Protein 1XGS (pdb70)

B-factor: mean 20.01, std 10.85, range [2.38, 84.74]

Organism: Pyrococcus furiosus (strain ATCC 43587 / DSM 3638 / JCM 8422 / Vc1) (NCBI:txid186497)

Foldseek 3Di:
DDVVQLLLQQVLQQVLQVVLQVQLAFFAFLQVSQVVSQVSLVVSPWHWLAGWWWAWFQQATQHHDAVVRRDTHHQQIFTKTWTWTGDQQRMWIWIFTHRHPDDDDLQQVLQVQLAVQLQVPFAFFDFLLNSLDSQQVSQVVSPWAWQFPDWKAWGDRSRRHPPQTRGNHHDVPSGDTHHAFTKMKGKTKIWNADRYKDFDDDFFKKFFDDDFDQPDDVLVVVLVVCCVPNNGGMYTLRVCCVVDDPVVSVVSVVSCVVRVGMPTGGTIGNPRSTTMTMTMFMWGHRRGHIDGSND/DDVVQLLLQLQQLLVLQVVLLVQQAFFAFQQVSQVVSQVSLVVSQWHWLARWWWAWFQFQTQHHDAVPRRDTHHQQIFIKTWTWTGDQQNIWIWIFTDRHPDDDDLQRVLQVQLQVQLQVVFAFFDFLLNSLPSLQCSQVVSPWGWAFPDWKAWGDRSRRHPPQTRGNHRDVPSGDTAHAFTKMKGKTKIWRADRYKDFDDDFFKKFFDAQFPADDPLLNVVLVVCCVPVNGGMYTLNVCPVVDPPVVSVVSVVSCCVRVRMHTDGTIGNPRSTTMTMTIFMWGHHRGGIDTSND

Nearest PDB structures (foldseek):
  2dfi-assembly1_B  TM=9.921E-01  e=5.514E-62  Pyrococcus furiosus
  6lvh-assembly1_A  TM=9.971E-01  e=1.785E-61  Pyrococcus furiosus DSM 3638
  6m00-assembly1_A  TM=9.965E-01  e=3.987E-61  Pyrococcus furiosus DSM 3638
  5lyx-assembly1_A  TM=9.332E-01  e=2.569E-32  Homo sapiens
  1qxz-assembly1_A  TM=8.907E-01  e=2.313E-21  Staphylococcus aureus

Secondary structure (DSSP, 8-state):
--HHHHHHHHHHHHHHHHHHHHH--TT-BHHHHHHHHHHHHHHTT-EESSPPEEEETTEEE-----TT---B--TT-EEEEEEEEEETTEEEEEEEEEETTS---HHHHHHHHHHHHHHHH-STT-BTHHHHHHHHHHHHTTT-EE-TT--EEE-BTTBSS-S-EE-SS--TT--PBP-TT-EEEE--EEESS-S-EEEEEEEEEEEE------SSHHHHHHHHHHHHHTTTS-EESGGGTTTS-HHHHHHHHHHHHHHTSEEEEEEEEETT---EEE-BEEEEE-SSSEEETT-/--HHHHHHHHHHHHHHHHHHHHH--TT-BHHHHHHHHHHHHHHTT-EESSPPEEEETTEEE-----TT---B--TT-EEEEEEEEEETTEEEEEEEEEETTS---HHHHHHHHHHHHHHHH--TT-BHHHHHHHHHHHHHHTT-EE-TT--EEE-BTTBSS-S-EE-SS--TT--PBP-TT-EEEE--EEESS-S-EEEEEEEEEEEE-------SHHHHHHHHHHHHHTTTS-EEHHHHTTSS-HHHHHHHHHHHHHTTSEEEEEEEEETT---EEE-BEEEEE-SSSEEETT-

InterPro domains:
  IPR000994 Peptidase M24 [PF00557] (4-196)
  IPR001714 Peptidase M24, methionine aminopeptidase [PR00599] (52-65)
  IPR001714 Peptidase M24, methionine aminopeptidase [PR00599] (77-93)
  IPR001714 Peptidase M24, methionine aminopeptidase [PR00599] (144-156)
  IPR001714 Peptidase M24, methionine aminopeptidase [PR00599] (176-188)
  IPR002468 Peptidase M24A, methionine aminopeptidase, subfamily 2 [TIGR00501] (3-295)
  IPR002468 Peptidase M24A, methionine aminopeptidase, subfamily 2 [cd01088] (4-295)
  IPR018349 Peptidase M24A, methionine aminopeptidase, subfamily 2, binding site [PS01202] (77-93)
  IPR028595 Methionine aminopeptidase, archaeal [MF_01975] (3-294)
  IPR036005 Creatinase/aminopeptidase-like [G3DSA:3.90.230.10] (8-285)
  IPR036005 Creatinase/aminopeptidase-like [SSF55920] (3-294)
  IPR036388 Winged helix-like DNA-binding domain superfamily [G3DSA:1.10.10.10] (195-271)
  IPR036390 Winged helix DNA-binding domain superfamily [SSF46785] (195-271)
  IPR050247 Methionine Aminopeptidase Type 2 [PTHR45777] (4-287)

CATH classification: 3.90.230.10 (+1 more: 1.10.10.10)

Structure (mmCIF, N/CA/C/O backbone):
data_1XGS
#
_entry.id   1XGS
#
_cell.length_a   51.903
_cell.length_b   83.286
_cell.length_c   70.267
_cell.angle_alpha   90.00
_cell.angle_beta   105.87
_cell.angle_gamma   90.00
#
_symmetry.space_group_name_H-M   'P 1 21 1'
#
loop_
_entity.id
_entity.type
_entity.pdbx_description
1 polymer 'METHIONINE AMINOPEPTIDASE'
2 non-polymer 'COBALT (II) ION'
3 water water
#
loop_
_atom_site.group_PDB
_atom_site.id
_atom_site.type_symbol
_atom_site.label_atom_id
_atom_site.label_alt_id
_atom_site.label_comp_id
_atom_site.label_asym_id
_atom_site.label_entity_id
_atom_site.label_seq_id
_atom_site.pdbx_PDB_ins_code
_atom_site.Cartn_x
_atom_site.Cartn_y
_atom_site.Cartn_z
_atom_site.occupancy
_atom_site.B_iso_or_equiv
_atom_site.auth_seq_id
_atom_site.auth_comp_id
_atom_site.auth_asym_id
_atom_site.auth_atom_id
_atom_site.pdbx_PDB_model_num
ATOM 1 N N . MET A 1 1 ? 8.779 31.169 37.992 1.00 60.70 1 MET A N 1
ATOM 2 C CA . MET A 1 1 ? 8.679 30.278 39.190 1.00 59.86 1 MET A CA 1
ATOM 3 C C . MET A 1 1 ? 7.387 30.584 39.923 1.00 57.55 1 MET A C 1
ATOM 4 O O . MET A 1 1 ? 6.443 29.797 39.885 1.00 56.44 1 MET A O 1
ATOM 9 N N . ASP A 1 2 ? 7.331 31.757 40.547 1.00 55.57 2 ASP A N 1
ATOM 10 C CA . ASP A 1 2 ? 6.143 32.139 41.290 1.00 52.28 2 ASP A CA 1
ATOM 11 C C . ASP A 1 2 ? 5.548 33.492 40.962 1.00 47.53 2 ASP A C 1
ATOM 12 O O . ASP A 1 2 ? 6.247 34.502 40.897 1.00 44.00 2 ASP A O 1
ATOM 17 N N . THR A 1 3 ? 4.238 33.483 40.747 1.00 43.93 3 THR A N 1
ATOM 18 C CA . THR A 1 3 ? 3.488 34.694 40.467 1.00 40.67 3 THR A CA 1
ATOM 19 C C . THR A 1 3 ? 3.411 35.492 41.778 1.00 37.17 3 THR A C 1
ATOM 20 O O . THR A 1 3 ? 3.193 36.702 41.762 1.00 36.58 3 THR A O 1
ATOM 24 N N . GLU A 1 4 ? 3.653 34.805 42.900 1.00 35.08 4 GLU A N 1
ATOM 25 C CA . GLU A 1 4 ? 3.643 35.404 44.243 1.00 33.28 4 GLU A CA 1
ATOM 26 C C . GLU A 1 4 ? 4.758 36.432 44.427 1.00 28.62 4 GLU A C 1
ATOM 27 O O . GLU A 1 4 ? 4.529 37.507 44.989 1.00 27.49 4 GLU A O 1
ATOM 33 N N . LYS A 1 5 ? 5.968 36.088 43.991 1.00 24.86 5 LYS A N 1
ATOM 34 C CA . LYS A 1 5 ? 7.088 37.026 44.067 1.00 22.02 5 LYS A CA 1
ATOM 35 C C . LYS A 1 5 ? 6.799 38.215 43.126 1.00 19.11 5 LYS A C 1
ATOM 36 O O . LYS A 1 5 ? 7.033 39.362 43.491 1.00 19.65 5 LYS A O 1
ATOM 42 N N . LEU A 1 6 ? 6.238 37.938 41.947 1.00 15.55 6 LEU A N 1
ATOM 43 C CA . LEU A 1 6 ? 5.874 38.985 40.981 1.00 16.57 6 LEU A CA 1
ATOM 44 C C . LEU A 1 6 ? 4.816 39.908 41.587 1.00 16.12 6 LEU A C 1
ATOM 45 O O . LEU A 1 6 ? 4.931 41.138 41.501 1.00 12.92 6 LEU A O 1
ATOM 50 N N . MET A 1 7 ? 3.821 39.297 42.243 1.00 17.76 7 MET A N 1
ATOM 51 C CA . MET A 1 7 ? 2.730 40.023 42.892 1.00 16.32 7 MET A CA 1
ATOM 52 C C . MET A 1 7 ? 3.280 40.865 44.002 1.00 14.60 7 MET A C 1
ATOM 53 O O . MET A 1 7 ? 2.870 41.990 44.191 1.00 16.66 7 MET A O 1
ATOM 58 N N . LYS A 1 8 ? 4.191 40.288 44.766 1.00 17.04 8 LYS A N 1
ATOM 59 C CA . LYS A 1 8 ? 4.837 40.981 45.869 1.00 17.61 8 LYS A CA 1
ATOM 60 C C . LYS A 1 8 ? 5.636 42.174 45.335 1.00 16.31 8 LYS A C 1
ATOM 61 O O . LYS A 1 8 ? 5.466 43.294 45.813 1.00 15.04 8 LYS A O 1
ATOM 67 N N . ALA A 1 9 ? 6.472 41.955 44.321 1.00 15.05 9 ALA A N 1
ATOM 68 C CA . ALA A 1 9 ? 7.248 43.060 43.748 1.00 13.67 9 ALA A CA 1
ATOM 69 C C . ALA A 1 9 ? 6.334 44.205 43.278 1.00 13.92 9 ALA A C 1
ATOM 70 O O . ALA A 1 9 ? 6.654 45.384 43.469 1.00 15.19 9 ALA A O 1
ATOM 72 N N . GLY A 1 10 ? 5.201 43.854 42.669 1.00 13.64 10 GLY A N 1
ATOM 73 C CA . GLY A 1 10 ? 4.261 44.858 42.183 1.00 12.16 10 GLY A CA 1
ATOM 74 C C . GLY A 1 10 ? 3.573 45.673 43.265 1.00 9.25 10 GLY A C 1
ATOM 75 O O . GLY A 1 10 ? 3.341 46.869 43.109 1.00 7.67 10 GLY A O 1
ATOM 76 N N . GLU A 1 11 ? 3.218 45.009 44.353 1.00 12.70 11 GLU A N 1
ATOM 77 C CA . GLU A 1 11 ? 2.564 45.640 45.500 1.00 16.24 11 GLU A CA 1
ATOM 78 C C . GLU A 1 11 ? 3.493 46.720 46.066 1.00 15.25 11 GLU A C 1
ATOM 79 O O . GLU A 1 11 ? 3.065 47.843 46.340 1.00 13.13 11 GLU A O 1
ATOM 85 N N . ILE A 1 12 ? 4.771 46.370 46.223 1.00 16.24 12 ILE A N 1
ATOM 86 C CA . ILE A 1 12 ? 5.769 47.312 46.731 1.00 14.91 12 ILE A CA 1
ATOM 87 C C . ILE A 1 12 ? 6.010 48.446 45.730 1.00 15.53 12 ILE A C 1
ATOM 88 O O . ILE A 1 12 ? 6.131 49.605 46.132 1.00 19.20 12 ILE A O 1
ATOM 93 N N . ALA A 1 13 ? 6.041 48.137 44.433 1.00 13.26 13 ALA A N 1
ATOM 94 C CA . ALA A 1 13 ? 6.252 49.180 43.428 1.00 10.19 13 ALA A CA 1
ATOM 95 C C . ALA A 1 13 ? 5.092 50.153 43.443 1.00 10.02 13 ALA A C 1
ATOM 96 O O . ALA A 1 13 ? 5.292 51.347 43.367 1.00 11.35 13 ALA A O 1
ATOM 98 N N . LYS A 1 14 ? 3.877 49.645 43.595 1.00 11.98 14 LYS A N 1
ATOM 99 C CA . LYS A 1 14 ? 2.705 50.511 43.633 1.00 14.27 14 LYS A CA 1
ATOM 100 C C . LYS A 1 14 ? 2.743 51.450 44.834 1.00 14.92 14 LYS A C 1
ATOM 101 O O . LYS A 1 14 ? 2.611 52.666 44.677 1.00 16.37 14 LYS A O 1
ATOM 107 N N . LYS A 1 15 ? 2.933 50.889 46.027 1.00 15.70 15 LYS A N 1
ATOM 108 C CA . LYS A 1 15 ? 2.988 51.687 47.251 1.00 17.48 15 LYS A CA 1
ATOM 109 C C . LYS A 1 15 ? 4.001 52.803 47.120 1.00 19.04 15 LYS A C 1
ATOM 110 O O . LYS A 1 15 ? 3.710 53.967 47.394 1.00 16.93 15 LYS A O 1
ATOM 116 N N . VAL A 1 16 ? 5.206 52.416 46.724 1.00 19.78 16 VAL A N 1
ATOM 117 C CA . VAL A 1 16 ? 6.318 53.330 46.527 1.00 20.48 16 VAL A CA 1
ATOM 118 C C . VAL A 1 16 ? 5.986 54.376 45.471 1.00 20.39 16 VAL A C 1
ATOM 119 O O . VAL A 1 16 ? 6.294 55.554 45.640 1.00 19.91 16 VAL A O 1
ATOM 123 N N . ARG A 1 17 ? 5.333 53.951 44.393 1.00 20.61 17 ARG A N 1
ATOM 124 C CA . ARG A 1 17 ? 4.955 54.866 43.325 1.00 18.71 17 ARG A CA 1
ATOM 125 C C . ARG A 1 17 ? 3.958 55.887 43.856 1.00 17.74 17 ARG A C 1
ATOM 126 O O . ARG A 1 17 ? 4.054 57.083 43.578 1.00 16.34 17 ARG A O 1
ATOM 134 N N . GLU A 1 18 ? 2.981 55.413 44.611 1.00 19.51 18 GLU A N 1
ATOM 135 C CA . GLU A 1 18 ? 1.989 56.319 45.154 1.00 21.03 18 GLU A CA 1
ATOM 136 C C . GLU A 1 18 ? 2.601 57.316 46.136 1.00 22.01 18 GLU A C 1
ATOM 137 O O . GLU A 1 18 ? 2.150 58.464 46.229 1.00 20.09 18 GLU A O 1
ATOM 143 N N . LYS A 1 19 ? 3.670 56.902 46.815 1.00 22.60 19 LYS A N 1
ATOM 144 C CA . LYS A 1 19 ? 4.351 57.783 47.761 1.00 24.49 19 LYS A CA 1
ATOM 145 C C . LYS A 1 19 ? 5.109 58.857 46.981 1.00 24.03 19 LYS A C 1
ATOM 146 O O . LYS A 1 19 ? 5.015 60.047 47.294 1.00 23.83 19 LYS A O 1
ATOM 152 N N . ALA A 1 20 ? 5.803 58.437 45.925 1.00 21.69 20 ALA A N 1
ATOM 153 C CA . ALA A 1 20 ? 6.577 59.346 45.086 1.00 19.75 20 ALA A CA 1
ATOM 154 C C . ALA A 1 20 ? 5.735 60.486 44.532 1.00 17.96 20 ALA A C 1
ATOM 155 O O . ALA A 1 20 ? 6.206 61.613 44.387 1.00 19.22 20 ALA A O 1
ATOM 157 N N . ILE A 1 21 ? 4.477 60.203 44.241 1.00 19.50 21 ILE A N 1
ATOM 158 C CA . ILE A 1 21 ? 3.607 61.218 43.680 1.00 22.46 21 ILE A CA 1
ATOM 159 C C . ILE A 1 21 ? 3.377 62.314 44.691 1.00 25.28 21 ILE A C 1
ATOM 160 O O . ILE A 1 21 ? 3.474 63.501 44.368 1.00 26.37 21 ILE A O 1
ATOM 165 N N . LYS A 1 22 ? 3.168 61.909 45.939 1.00 28.43 22 LYS A N 1
ATOM 166 C CA . LYS A 1 22 ? 2.926 62.860 47.013 1.00 29.92 22 LYS A CA 1
ATOM 167 C C . LYS A 1 22 ? 4.123 63.755 47.306 1.00 27.79 22 LYS A C 1
ATOM 168 O O . LYS A 1 22 ? 3.957 64.910 47.679 1.00 27.12 22 LYS A O 1
ATOM 174 N N . LEU A 1 23 ? 5.323 63.228 47.090 1.00 27.07 23 LEU A N 1
ATOM 175 C CA . LEU A 1 23 ? 6.557 63.967 47.322 1.00 25.42 23 LEU A CA 1
ATOM 176 C C . LEU A 1 23 ? 6.981 64.835 46.143 1.00 25.42 23 LEU A C 1
ATOM 177 O O . LEU A 1 23 ? 7.882 65.667 46.275 1.00 26.16 23 LEU A O 1
ATOM 182 N N . ALA A 1 24 ? 6.375 64.620 44.981 1.00 24.23 24 ALA A N 1
ATOM 183 C CA . ALA A 1 24 ? 6.712 65.408 43.812 1.00 24.30 24 ALA A CA 1
ATOM 184 C C . ALA A 1 24 ? 6.048 66.783 43.936 1.00 25.14 24 ALA A C 1
ATOM 185 O O . ALA A 1 24 ? 5.081 67.080 43.248 1.00 28.65 24 ALA A O 1
ATOM 187 N N . ARG A 1 25 ? 6.551 67.615 44.837 1.00 26.10 25 ARG A N 1
ATOM 188 C CA . ARG A 1 25 ? 5.996 68.960 45.053 1.00 25.86 25 ARG A CA 1
ATOM 189 C C . ARG A 1 25 ? 7.051 69.992 44.639 1.00 23.78 25 ARG A C 1
ATOM 190 O O . ARG A 1 25 ? 8.232 69.663 44.558 1.00 23.43 25 ARG A O 1
ATOM 198 N N . PRO A 1 26 ? 6.647 71.242 44.332 1.00 21.90 26 PRO A N 1
ATOM 199 C CA . PRO A 1 26 ? 7.684 72.208 43.941 1.00 21.07 26 PRO A CA 1
ATOM 200 C C . PRO A 1 26 ? 8.820 72.366 44.993 1.00 22.64 26 PRO A C 1
ATOM 201 O O . PRO A 1 26 ? 8.584 72.339 46.209 1.00 23.74 26 PRO A O 1
ATOM 205 N N . GLY A 1 27 ? 10.057 72.474 44.519 1.00 23.37 27 GLY A N 1
ATOM 206 C CA . GLY A 1 27 ? 11.186 72.635 45.422 1.00 25.47 27 GLY A CA 1
ATOM 207 C C . GLY A 1 27 ? 11.858 71.358 45.903 1.00 26.40 27 GLY A C 1
ATOM 208 O O . GLY A 1 27 ? 12.912 71.412 46.550 1.00 25.99 27 GLY A O 1
ATOM 209 N N . MET A 1 28 ? 11.241 70.213 45.609 1.00 25.48 28 MET A N 1
ATOM 210 C CA . MET A 1 28 ? 11.787 68.920 45.989 1.00 23.46 28 MET A CA 1
ATOM 211 C C . MET A 1 28 ? 13.033 68.608 45.158 1.00 22.59 28 MET A C 1
ATOM 212 O O . MET A 1 28 ? 13.047 68.766 43.934 1.00 22.09 28 MET A O 1
ATOM 217 N N . LEU A 1 29 ? 14.097 68.224 45.840 1.00 20.02 29 LEU A N 1
ATOM 218 C CA . LEU A 1 29 ? 15.325 67.861 45.170 1.00 23.16 29 LEU A CA 1
ATOM 219 C C . LEU A 1 29 ? 15.119 66.485 44.537 1.00 21.03 29 LEU A C 1
ATOM 220 O O . LEU A 1 29 ? 14.629 65.570 45.208 1.00 21.51 29 LEU A O 1
ATOM 225 N N . LEU A 1 30 ? 15.506 66.325 43.275 1.00 20.05 30 LEU A N 1
ATOM 226 C CA . LEU A 1 30 ? 15.389 65.021 42.626 1.00 17.71 30 LEU A CA 1
ATOM 227 C C . LEU A 1 30 ? 16.190 64.000 43.420 1.00 17.48 30 LEU A C 1
ATOM 228 O O . LEU A 1 30 ? 15.739 62.871 43.609 1.00 17.80 30 LEU A O 1
ATOM 233 N N . LEU A 1 31 ? 17.360 64.403 43.922 1.00 15.10 31 LEU A N 1
ATOM 234 C CA . LEU A 1 31 ? 18.197 63.494 44.696 1.00 16.49 31 LEU A CA 1
ATOM 235 C C . LEU A 1 31 ? 17.511 63.028 45.973 1.00 17.17 31 LEU A C 1
ATOM 236 O O . LEU A 1 31 ? 17.575 61.846 46.312 1.00 18.75 31 LEU A O 1
ATOM 241 N N . GLU A 1 32 ? 16.846 63.949 46.670 1.00 20.23 32 GLU A N 1
ATOM 242 C CA . GLU A 1 32 ? 16.123 63.606 47.895 1.00 21.59 32 GLU A CA 1
ATOM 243 C C . GLU A 1 32 ? 15.011 62.633 47.542 1.00 17.44 32 GLU A C 1
ATOM 244 O O . GLU A 1 32 ? 14.793 61.648 48.232 1.00 18.44 32 GLU A O 1
ATOM 250 N N . LEU A 1 33 ? 14.292 62.941 46.470 1.00 17.98 33 LEU A N 1
ATOM 251 C CA . LEU A 1 33 ? 13.178 62.114 46.003 1.00 17.75 33 LEU A CA 1
ATOM 252 C C . LEU A 1 33 ? 13.628 60.696 45.636 1.00 17.81 33 LEU A C 1
ATOM 253 O O . LEU A 1 33 ? 13.073 59.731 46.139 1.00 19.28 33 LEU A O 1
ATOM 258 N N . ALA A 1 34 ? 14.693 60.569 44.846 1.00 17.84 34 ALA A N 1
ATOM 259 C CA . ALA A 1 34 ? 15.212 59.260 44.459 1.00 17.59 34 ALA A CA 1
ATOM 260 C C . ALA A 1 34 ? 15.668 58.455 45.681 1.00 19.30 34 ALA A C 1
ATOM 261 O O . ALA A 1 34 ? 15.323 57.286 45.819 1.00 18.06 34 ALA A O 1
ATOM 263 N N . GLU A 1 35 ? 16.427 59.084 46.579 1.00 21.15 35 GLU A N 1
ATOM 264 C CA . GLU A 1 35 ? 16.919 58.403 47.783 1.00 22.38 35 GLU A CA 1
ATOM 265 C C . GLU A 1 35 ? 15.792 57.905 48.695 1.00 20.74 35 GLU A C 1
ATOM 266 O O . GLU A 1 35 ? 15.856 56.781 49.190 1.00 21.90 35 GLU A O 1
ATOM 272 N N . SER A 1 36 ? 14.739 58.701 48.868 1.00 19.19 36 SER A N 1
ATOM 273 C CA . SER A 1 36 ? 13.600 58.304 49.716 1.00 21.35 36 SER A CA 1
ATOM 274 C C . SER A 1 36 ? 12.850 57.113 49.120 1.00 19.14 36 SER A C 1
ATOM 275 O O . SER A 1 36 ? 12.449 56.189 49.830 1.00 18.70 36 SER A O 1
ATOM 278 N N . ILE A 1 37 ? 12.636 57.167 47.812 1.00 19.44 37 ILE A N 1
ATOM 279 C CA . ILE A 1 37 ? 11.914 56.121 47.116 1.00 17.02 37 ILE A CA 1
ATOM 280 C C . ILE A 1 37 ? 12.658 54.826 47.223 1.00 15.25 37 ILE A C 1
ATOM 281 O O . ILE A 1 37 ? 12.100 53.815 47.621 1.00 15.67 37 ILE A O 1
ATOM 286 N N . GLU A 1 38 ? 13.949 54.874 46.939 1.00 15.46 38 GLU A N 1
ATOM 287 C CA . GLU A 1 38 ? 14.746 53.670 46.991 1.00 15.82 38 GLU A CA 1
ATOM 288 C C . GLU A 1 38 ? 14.861 53.081 48.375 1.00 16.96 38 GLU A C 1
ATOM 289 O O . GLU A 1 38 ? 14.906 51.863 48.519 1.00 18.25 38 GLU A O 1
ATOM 295 N N . LYS A 1 39 ? 14.912 53.936 49.389 1.00 18.40 39 LYS A N 1
ATOM 296 C CA . LYS A 1 39 ? 14.998 53.465 50.767 1.00 21.61 39 LYS A CA 1
ATOM 297 C C . LYS A 1 39 ? 13.677 52.818 51.157 1.00 18.71 39 LYS A C 1
ATOM 298 O O . LYS A 1 39 ? 13.647 51.782 51.820 1.00 20.12 39 LYS A O 1
ATOM 304 N N . MET A 1 40 ? 12.576 53.397 50.706 1.00 19.33 40 MET A N 1
ATOM 305 C CA . MET A 1 40 ? 11.293 52.821 51.032 1.00 18.64 40 MET A CA 1
ATOM 306 C C . MET A 1 40 ? 11.174 51.448 50.413 1.00 19.40 40 MET A C 1
ATOM 307 O O . MET A 1 40 ? 10.684 50.533 51.049 1.00 22.71 40 MET A O 1
ATOM 312 N N . ILE A 1 41 ? 11.678 51.277 49.196 1.00 19.51 41 ILE A N 1
ATOM 313 C CA . ILE A 1 41 ? 11.622 49.971 48.539 1.00 17.48 41 ILE A CA 1
ATOM 314 C C . ILE A 1 41 ? 12.281 48.911 49.426 1.00 17.55 41 ILE A C 1
ATOM 315 O O . ILE A 1 41 ? 11.743 47.816 49.632 1.00 17.42 41 ILE A O 1
ATOM 320 N N . MET A 1 42 ? 13.427 49.266 49.989 1.00 20.87 42 MET A N 1
ATOM 321 C CA . MET A 1 42 ? 14.176 48.365 50.857 1.00 25.94 42 MET A CA 1
ATOM 322 C C . MET A 1 42 ? 13.481 48.150 52.201 1.00 27.26 42 MET A C 1
ATOM 323 O O . MET A 1 42 ? 13.511 47.038 52.735 1.00 28.69 42 MET A O 1
ATOM 328 N N . GLU A 1 43 ? 12.816 49.187 52.711 1.00 27.25 43 GLU A N 1
ATOM 329 C CA . GLU A 1 43 ? 12.090 49.097 53.978 1.00 29.34 43 GLU A CA 1
ATOM 330 C C . GLU A 1 43 ? 10.916 48.135 53.837 1.00 29.02 43 GLU A C 1
ATOM 331 O O . GLU A 1 43 ? 10.578 47.420 54.773 1.00 31.41 43 GLU A O 1
ATOM 337 N N . LEU A 1 44 ? 10.291 48.131 52.663 1.00 27.58 44 LEU A N 1
ATOM 338 C CA . LEU A 1 44 ? 9.140 47.281 52.402 1.00 25.11 44 LEU A CA 1
ATOM 339 C C . LEU A 1 44 ? 9.504 45.838 52.135 1.00 25.05 44 LEU A C 1
ATOM 340 O O . LEU A 1 44 ? 8.625 44.969 52.100 1.00 27.65 44 LEU A O 1
ATOM 345 N N . GLY A 1 45 ? 10.789 45.589 51.905 1.00 22.95 45 GLY A N 1
ATOM 346 C CA . GLY A 1 45 ? 11.243 44.235 51.663 1.00 22.81 45 GLY A CA 1
ATOM 347 C C . GLY A 1 45 ? 11.712 43.888 50.265 1.00 20.68 45 GLY A C 1
ATOM 348 O O . GLY A 1 45 ? 12.011 42.718 49.982 1.00 20.34 45 GLY A O 1
ATOM 349 N N . GLY A 1 46 ? 11.800 44.877 49.389 1.00 20.32 46 GLY A N 1
ATOM 350 C CA . GLY A 1 46 ? 12.250 44.582 48.041 1.00 19.74 46 GLY A CA 1
ATOM 351 C C . GLY A 1 46 ? 13.570 45.242 47.745 1.00 20.06 46 GLY A C 1
ATOM 352 O O . GLY A 1 46 ? 14.124 45.933 48.590 1.00 19.21 46 GLY A O 1
ATOM 353 N N . LYS A 1 47 ? 14.095 45.001 46.551 1.00 20.92 47 LYS A N 1
ATOM 354 C CA . LYS A 1 47 ? 15.340 45.619 46.114 1.00 21.93 47 LYS A CA 1
ATOM 355 C C . LYS A 1 47 ? 15.018 46.346 44.818 1.00 19.66 47 LYS A C 1
ATOM 356 O O . LYS A 1 47 ? 14.196 45.876 44.030 1.00 19.14 47 LYS A O 1
ATOM 362 N N . PRO A 1 48 ? 15.649 47.498 44.576 1.00 17.82 48 PRO A N 1
ATOM 363 C CA . PRO A 1 48 ? 15.331 48.185 43.324 1.00 17.03 48 PRO A CA 1
ATOM 364 C C . PRO A 1 48 ? 15.725 47.303 42.117 1.00 16.39 48 PRO A C 1
ATOM 365 O O . PRO A 1 48 ? 16.767 46.652 42.134 1.00 17.04 48 PRO A O 1
ATOM 369 N N . ALA A 1 49 ? 14.859 47.223 41.110 1.00 12.94 49 ALA A N 1
ATOM 370 C CA . ALA A 1 49 ? 15.155 46.457 39.898 1.00 12.30 49 ALA A CA 1
ATOM 371 C C . ALA A 1 49 ? 16.023 47.317 38.973 1.00 11.48 49 ALA A C 1
ATOM 372 O O . ALA A 1 49 ? 16.667 46.803 38.063 1.00 12.76 49 ALA A O 1
ATOM 374 N N . PHE A 1 50 ? 15.999 48.634 39.216 1.00 11.32 50 PHE A N 1
ATOM 375 C CA . PHE A 1 50 ? 16.776 49.656 38.496 1.00 11.67 50 PHE A CA 1
ATOM 376 C C . PHE A 1 50 ? 16.691 50.955 39.320 1.00 13.86 50 PHE A C 1
ATOM 377 O O . PHE A 1 50 ? 15.806 51.086 40.184 1.00 12.69 50 PHE A O 1
ATOM 385 N N . PRO A 1 51 ? 17.610 51.920 39.101 1.00 15.00 51 PRO A N 1
ATOM 386 C CA . PRO A 1 51 ? 17.480 53.131 39.915 1.00 15.16 51 PRO A CA 1
ATOM 387 C C . PRO A 1 51 ? 16.245 53.920 39.558 1.00 15.48 51 PRO A C 1
ATOM 388 O O . PRO A 1 51 ? 15.799 53.914 38.412 1.00 16.99 51 PRO A O 1
ATOM 392 N N . VAL A 1 52 ? 15.679 54.583 40.549 1.00 13.92 52 VAL A N 1
ATOM 393 C CA . VAL A 1 52 ? 14.503 55.400 40.320 1.00 15.76 52 VAL A CA 1
ATOM 394 C C . VAL A 1 52 ? 14.848 56.443 39.272 1.00 12.64 52 VAL A C 1
ATOM 395 O O . VAL A 1 52 ? 15.802 57.205 39.434 1.00 12.10 52 VAL A O 1
ATOM 399 N N . ASN A 1 53 ? 14.087 56.431 38.178 1.00 13.85 53 ASN A N 1
ATOM 400 C CA . ASN A 1 53 ? 14.253 57.376 37.077 1.00 12.08 53 ASN A CA 1
ATOM 401 C C . ASN A 1 53 ? 13.313 58.529 37.348 1.00 11.56 53 ASN A C 1
ATOM 402 O O . ASN A 1 53 ? 12.129 58.325 37.640 1.00 10.70 53 ASN A O 1
ATOM 407 N N . LEU A 1 54 ? 13.845 59.737 37.272 1.00 12.19 54 LEU A N 1
ATOM 408 C CA . LEU A 1 54 ? 13.081 60.953 37.503 1.00 12.92 54 LEU A CA 1
ATOM 409 C C . LEU A 1 54 ? 13.373 61.824 36.299 1.00 12.94 54 LEU A C 1
ATOM 410 O O . LEU A 1 54 ? 14.310 62.607 36.304 1.00 15.77 54 LEU A O 1
ATOM 415 N N . SER A 1 55 ? 12.564 61.662 35.261 1.00 12.84 55 SER A N 1
ATOM 416 C CA . SER A 1 55 ? 12.751 62.375 34.013 1.00 12.81 55 SER A CA 1
ATOM 417 C C . SER A 1 55 ? 11.741 63.495 33.810 1.00 12.52 55 SER A C 1
ATOM 418 O O . SER A 1 55 ? 10.535 63.268 33.715 1.00 14.84 55 SER A O 1
ATOM 421 N N . ILE A 1 56 ? 12.262 64.711 33.707 1.00 13.79 56 ILE A N 1
ATOM 422 C CA . ILE A 1 56 ? 11.458 65.924 33.569 1.00 13.79 56 ILE A CA 1
ATOM 423 C C . ILE A 1 56 ? 11.297 66.463 32.147 1.00 12.14 56 ILE A C 1
ATOM 424 O O . ILE A 1 56 ? 12.284 66.635 31.423 1.00 13.65 56 ILE A O 1
ATOM 429 N N . ASN A 1 57 ? 10.054 66.776 31.785 1.00 11.11 57 ASN A N 1
ATOM 430 C CA . ASN A 1 57 ? 9.704 67.375 30.487 1.00 12.15 57 ASN A CA 1
ATOM 431 C C . ASN A 1 57 ? 10.187 66.649 29.207 1.00 12.86 57 ASN A C 1
ATOM 432 O O . ASN A 1 57 ? 9.688 65.579 28.881 1.00 12.31 57 ASN A O 1
ATOM 437 N N . GLU A 1 58 ? 11.141 67.236 28.478 1.00 14.20 58 GLU A N 1
ATOM 438 C CA . GLU A 1 58 ? 11.659 66.625 27.249 1.00 13.56 58 GLU A CA 1
ATOM 439 C C . GLU A 1 58 ? 12.592 65.458 27.536 1.00 12.14 58 GLU A C 1
ATOM 440 O O . GLU A 1 58 ? 12.976 64.746 26.620 1.00 11.79 58 GLU A O 1
ATOM 446 N N . ILE A 1 59 ? 13.033 65.316 28.785 1.00 12.61 59 ILE A N 1
ATOM 447 C CA . ILE A 1 59 ? 13.877 64.187 29.139 1.00 13.73 59 ILE A CA 1
ATOM 448 C C . ILE A 1 59 ? 12.862 63.071 29.274 1.00 12.82 59 ILE A C 1
ATOM 449 O O . ILE A 1 59 ? 11.974 63.135 30.117 1.00 11.80 59 ILE A O 1
ATOM 454 N N . ALA A 1 60 ? 12.962 62.091 28.384 1.00 13.09 60 ALA A N 1
ATOM 455 C CA . ALA A 1 60 ? 12.033 60.969 28.324 1.00 12.18 60 ALA A CA 1
ATOM 456 C C . ALA A 1 60 ? 12.289 59.859 29.321 1.00 12.17 60 ALA A C 1
ATOM 457 O O . ALA A 1 60 ? 11.363 59.286 29.906 1.00 10.29 60 ALA A O 1
ATOM 459 N N . ALA A 1 61 ? 13.553 59.529 29.505 1.00 12.51 61 ALA A N 1
ATOM 460 C CA . ALA A 1 61 ? 13.893 58.448 30.403 1.00 12.63 61 ALA A CA 1
ATOM 461 C C . ALA A 1 61 ? 15.379 58.437 30.655 1.00 11.49 61 ALA A C 1
ATOM 462 O O . ALA A 1 61 ? 16.127 59.199 30.044 1.00 12.56 61 ALA A O 1
ATOM 464 N N . HIS A 1 62 ? 15.781 57.525 31.536 1.00 12.13 62 HIS A N 1
ATOM 465 C CA . HIS A 1 62 ? 17.171 57.287 31.905 1.00 12.66 62 HIS A CA 1
ATOM 466 C C . HIS A 1 62 ? 17.868 58.360 32.734 1.00 12.44 62 HIS A C 1
ATOM 467 O O . HIS A 1 62 ? 19.096 58.438 32.769 1.00 16.07 62 HIS A O 1
ATOM 474 N N . TYR A 1 63 ? 17.088 59.200 33.389 1.00 11.93 63 TYR A N 1
ATOM 475 C CA . TYR A 1 63 ? 17.683 60.180 34.261 1.00 12.24 63 TYR A CA 1
ATOM 476 C C . TYR A 1 63 ? 17.469 59.733 35.711 1.00 12.86 63 TYR A C 1
ATOM 477 O O . TYR A 1 63 ? 16.337 59.474 36.124 1.00 11.41 63 TYR A O 1
ATOM 486 N N . THR A 1 64 ? 18.567 59.561 36.444 1.00 10.74 64 THR A N 1
ATOM 487 C CA . THR A 1 64 ? 18.509 59.236 37.856 1.00 10.76 64 THR A CA 1
ATOM 488 C C . THR A 1 64 ? 19.564 60.152 38.469 1.00 13.57 64 THR A C 1
ATOM 489 O O . THR A 1 64 ? 20.697 60.240 37.973 1.00 12.70 64 THR A O 1
ATOM 493 N N . PRO A 1 65 ? 19.181 60.899 39.515 1.00 14.08 65 PRO A N 1
ATOM 494 C CA . PRO A 1 65 ? 20.080 61.830 40.184 1.00 14.29 65 PRO A CA 1
ATOM 495 C C . PRO A 1 65 ? 21.378 61.201 40.622 1.00 14.79 65 PRO A C 1
ATOM 496 O O . PRO A 1 65 ? 21.512 59.978 40.686 1.00 15.48 65 PRO A O 1
ATOM 500 N N . TYR A 1 66 ? 22.343 62.066 40.895 1.00 17.16 66 TYR A N 1
ATOM 501 C CA . TYR A 1 66 ? 23.655 61.663 41.367 1.00 17.51 66 TYR A CA 1
ATOM 502 C C . TYR A 1 66 ? 23.987 62.580 42.542 1.00 18.84 66 TYR A C 1
ATOM 503 O O . TYR A 1 66 ? 23.366 63.636 42.695 1.00 19.22 66 TYR A O 1
ATOM 512 N N . LYS A 1 67 ? 24.885 62.138 43.419 1.00 20.93 67 LYS A N 1
ATOM 513 C CA . LYS A 1 67 ? 25.291 62.935 44.581 1.00 24.02 67 LYS A CA 1
ATOM 514 C C . LYS A 1 67 ? 25.859 64.248 44.065 1.00 22.64 67 LYS A C 1
ATOM 515 O O . LYS A 1 67 ? 26.771 64.257 43.233 1.00 21.09 67 LYS A O 1
ATOM 521 N N . GLY A 1 68 ? 25.293 65.351 44.536 1.00 24.36 68 GLY A N 1
ATOM 522 C CA . GLY A 1 68 ? 25.748 66.654 44.095 1.00 25.80 68 GLY A CA 1
ATOM 523 C C . GLY A 1 68 ? 24.829 67.275 43.066 1.00 26.63 68 GLY A C 1
ATOM 524 O O . GLY A 1 68 ? 25.072 68.393 42.605 1.00 28.53 68 GLY A O 1
ATOM 525 N N . ASP A 1 69 ? 23.786 66.540 42.686 1.00 26.23 69 ASP A N 1
ATOM 526 C CA . ASP A 1 69 ? 22.800 67.011 41.717 1.00 25.37 69 ASP A CA 1
ATOM 527 C C . ASP A 1 69 ? 21.885 68.006 42.438 1.00 23.36 69 ASP A C 1
ATOM 528 O O . ASP A 1 69 ? 21.268 67.662 43.445 1.00 23.71 69 ASP A O 1
ATOM 533 N N . THR A 1 70 ? 21.782 69.224 41.913 1.00 23.59 70 THR A N 1
ATOM 534 C CA . THR A 1 70 ? 20.954 70.263 42.529 1.00 25.07 70 THR A CA 1
ATOM 535 C C . THR A 1 70 ? 19.600 70.459 41.845 1.00 23.85 70 THR A C 1
ATOM 536 O O . THR A 1 70 ? 18.883 71.401 42.165 1.00 24.83 70 THR A O 1
ATOM 540 N N . THR A 1 71 ? 19.241 69.577 40.917 1.00 21.94 71 THR A N 1
ATOM 541 C CA . THR A 1 71 ? 17.965 69.712 40.214 1.00 21.76 71 THR A CA 1
ATOM 542 C C . THR A 1 71 ? 16.799 69.603 41.179 1.00 21.05 71 THR A C 1
ATOM 543 O O . THR A 1 71 ? 16.746 68.674 41.993 1.00 22.40 71 THR A O 1
ATOM 547 N N . VAL A 1 72 ? 15.879 70.557 41.083 1.00 21.22 72 VAL A N 1
ATOM 548 C CA . VAL A 1 72 ? 14.680 70.585 41.913 1.00 22.91 72 VAL A CA 1
ATOM 549 C C . VAL A 1 72 ? 13.446 70.647 41.018 1.00 21.66 72 VAL A C 1
ATOM 550 O O . VAL A 1 72 ? 13.515 71.141 39.884 1.00 22.72 72 VAL A O 1
ATOM 554 N N . LEU A 1 73 ? 12.322 70.153 41.526 1.00 20.64 73 LEU A N 1
ATOM 555 C CA . LEU A 1 73 ? 11.072 70.181 40.775 1.00 20.12 73 LEU A CA 1
ATOM 556 C C . LEU A 1 73 ? 10.529 71.598 40.783 1.00 22.31 73 LEU A C 1
ATOM 557 O O . LEU A 1 73 ? 10.618 72.298 41.793 1.00 24.58 73 LEU A O 1
ATOM 562 N N . LYS A 1 74 ? 10.026 72.039 39.639 1.00 22.30 74 LYS A N 1
ATOM 563 C CA . LYS A 1 74 ? 9.441 73.363 39.499 1.00 24.78 74 LYS A CA 1
ATOM 564 C C . LYS A 1 74 ? 7.977 73.105 39.249 1.00 25.02 74 LYS A C 1
ATOM 565 O O . LYS A 1 74 ? 7.622 72.068 38.685 1.00 25.36 74 LYS A O 1
ATOM 571 N N . GLU A 1 75 ? 7.117 74.009 39.693 1.00 24.89 75 GLU A N 1
ATOM 572 C CA . GLU A 1 75 ? 5.692 73.835 39.445 1.00 25.89 75 GLU A CA 1
ATOM 573 C C . GLU A 1 75 ? 5.559 73.851 37.914 1.00 25.51 75 GLU A C 1
ATOM 574 O O . GLU A 1 75 ? 6.279 74.591 37.230 1.00 25.44 75 GLU A O 1
ATOM 580 N N . GLY A 1 76 ? 4.706 72.985 37.377 1.00 25.28 76 GLY A N 1
ATOM 581 C CA . GLY A 1 76 ? 4.515 72.931 35.936 1.00 24.98 76 GLY A CA 1
ATOM 582 C C . GLY A 1 76 ? 5.267 71.804 35.256 1.00 25.32 76 GLY A C 1
ATOM 583 O O . GLY A 1 76 ? 4.861 71.361 34.184 1.00 26.52 76 GLY A O 1
ATOM 584 N N . ASP A 1 77 ? 6.352 71.337 35.877 1.00 24.51 77 ASP A N 1
ATOM 585 C CA . ASP A 1 77 ? 7.164 70.244 35.335 1.00 22.88 77 ASP A CA 1
ATOM 586 C C . ASP A 1 77 ? 6.421 68.930 35.158 1.00 20.37 77 ASP A C 1
ATOM 587 O O . ASP A 1 77 ? 5.681 68.489 36.042 1.00 21.13 77 ASP A O 1
ATOM 592 N N . TYR A 1 78 ? 6.622 68.307 34.006 1.00 18.32 78 TYR A N 1
ATOM 593 C CA . TYR A 1 78 ? 6.030 67.002 33.745 1.00 16.82 78 TYR A CA 1
ATOM 594 C C . TYR A 1 78 ? 7.059 65.984 34.222 1.00 14.59 78 TYR A C 1
ATOM 595 O O . TYR A 1 78 ? 8.021 65.677 33.519 1.00 16.43 78 TYR A O 1
ATOM 604 N N . LEU A 1 79 ? 6.906 65.552 35.464 1.00 13.48 79 LEU A N 1
ATOM 605 C CA . LEU A 1 79 ? 7.804 64.583 36.054 1.00 12.78 79 LEU A CA 1
ATOM 606 C C . LEU A 1 79 ? 7.379 63.139 35.761 1.00 12.05 79 LEU A C 1
ATOM 607 O O . LEU A 1 79 ? 6.281 62.709 36.129 1.00 10.79 79 LEU A O 1
ATOM 612 N N . LYS A 1 80 ? 8.254 62.399 35.092 1.00 11.13 80 LYS A N 1
ATOM 613 C CA . LYS A 1 80 ? 7.998 61.001 34.817 1.00 11.28 80 LYS A CA 1
ATOM 614 C C . LYS A 1 80 ? 8.789 60.239 35.870 1.00 12.13 80 LYS A C 1
ATOM 615 O O . LYS A 1 80 ? 10.007 60.409 35.998 1.00 15.52 80 LYS A O 1
ATOM 621 N N . ILE A 1 81 ? 8.063 59.529 36.723 1.00 9.68 81 ILE A N 1
ATOM 622 C CA . ILE A 1 81 ? 8.647 58.739 37.795 1.00 11.49 81 ILE A CA 1
ATOM 623 C C . ILE A 1 81 ? 8.530 57.288 37.360 1.00 10.25 81 ILE A C 1
ATOM 624 O O . ILE A 1 81 ? 7.417 56.767 37.266 1.00 12.73 81 ILE A O 1
ATOM 629 N N . ASP A 1 82 ? 9.657 56.634 37.098 1.00 10.67 82 ASP A N 1
ATOM 630 C CA . ASP A 1 82 ? 9.641 55.230 36.682 1.00 9.77 82 ASP A CA 1
ATOM 631 C C . ASP A 1 82 ? 10.346 54.414 37.777 1.00 10.59 82 ASP A C 1
ATOM 632 O O . ASP A 1 82 ? 11.506 54.645 38.067 1.00 10.45 82 ASP A O 1
ATOM 637 N N . VAL A 1 83 ? 9.632 53.479 38.392 1.00 9.46 83 VAL A N 1
ATOM 638 C CA . VAL A 1 83 ? 10.184 52.680 39.472 1.00 11.02 83 VAL A CA 1
ATOM 639 C C . VAL A 1 83 ? 10.071 51.183 39.258 1.00 10.10 83 VAL A C 1
ATOM 640 O O . VAL A 1 83 ? 9.111 50.689 38.675 1.00 12.80 83 VAL A O 1
ATOM 644 N N . GLY A 1 84 ? 11.097 50.470 39.692 1.00 11.24 84 GLY A N 1
ATOM 645 C CA . GLY A 1 84 ? 11.106 49.031 39.552 1.00 12.08 84 GLY A CA 1
ATOM 646 C C . GLY A 1 84 ? 11.533 48.351 40.833 1.00 12.68 84 GLY A C 1
ATOM 647 O O . GLY A 1 84 ? 12.417 48.862 41.552 1.00 13.85 84 GLY A O 1
ATOM 648 N N . VAL A 1 85 ? 10.939 47.194 41.113 1.00 9.48 85 VAL A N 1
ATOM 649 C CA . VAL A 1 85 ? 11.263 46.430 42.310 1.00 10.03 85 VAL A CA 1
ATOM 650 C C . VAL A 1 85 ? 11.394 44.972 41.933 1.00 12.57 85 VAL A C 1
ATOM 651 O O . VAL A 1 85 ? 10.725 44.493 41.017 1.00 13.85 85 VAL A O 1
ATOM 655 N N . HIS A 1 86 ? 12.307 44.273 42.590 1.00 11.91 86 HIS A N 1
ATOM 656 C CA . HIS A 1 86 ? 12.446 42.869 42.320 1.00 12.45 86 HIS A CA 1
ATOM 657 C C . HIS A 1 86 ? 12.502 42.121 43.624 1.00 15.29 86 HIS A C 1
ATOM 658 O O . HIS A 1 86 ? 12.860 42.684 44.651 1.00 15.37 86 HIS A O 1
ATOM 665 N N . ILE A 1 87 ? 11.998 40.897 43.595 1.00 16.79 87 ILE A N 1
ATOM 666 C CA . ILE A 1 87 ? 12.013 40.011 44.740 1.00 17.68 87 ILE A CA 1
ATOM 667 C C . ILE A 1 87 ? 12.685 38.752 44.208 1.00 18.87 87 ILE A C 1
ATOM 668 O O . ILE A 1 87 ? 12.078 37.971 43.482 1.00 19.83 87 ILE A O 1
ATOM 673 N N . ASP A 1 88 ? 13.972 38.606 44.486 1.00 18.81 88 ASP A N 1
ATOM 674 C CA . ASP A 1 88 ? 14.718 37.445 44.029 1.00 20.73 88 ASP A CA 1
ATOM 675 C C . ASP A 1 88 ? 14.644 37.297 42.514 1.00 19.24 88 ASP A C 1
ATOM 676 O O . ASP A 1 88 ? 14.438 36.201 41.999 1.00 17.66 88 ASP A O 1
ATOM 681 N N . GLY A 1 89 ? 14.768 38.420 41.805 1.00 19.88 89 GLY A N 1
ATOM 682 C CA . GLY A 1 89 ? 14.748 38.392 40.344 1.00 18.05 89 GLY A CA 1
ATOM 683 C C . GLY A 1 89 ? 13.442 38.732 39.653 1.00 16.67 89 GLY A C 1
ATOM 684 O O . GLY A 1 89 ? 13.462 39.152 38.496 1.00 16.69 89 GLY A O 1
ATOM 685 N N . PHE A 1 90 ? 12.321 38.542 40.354 1.00 17.90 90 PHE A N 1
ATOM 686 C CA . PHE A 1 90 ? 10.981 38.825 39.837 1.00 15.27 90 PHE A CA 1
ATOM 687 C C . PHE A 1 90 ? 10.671 40.302 39.998 1.00 13.28 90 PHE A C 1
ATOM 688 O O . PHE A 1 90 ? 10.573 40.837 41.101 1.00 14.52 90 PHE A O 1
ATOM 696 N N . ILE A 1 91 ? 10.489 40.916 38.838 1.00 12.83 91 ILE A N 1
ATOM 697 C CA . ILE A 1 91 ? 10.307 42.336 38.644 1.00 10.51 91 ILE A CA 1
ATOM 698 C C . ILE A 1 91 ? 8.904 42.925 38.454 1.00 11.13 91 ILE A C 1
ATOM 699 O O . ILE A 1 91 ? 7.999 42.294 37.873 1.00 11.69 91 ILE A O 1
ATOM 704 N N . ALA A 1 92 ? 8.768 44.151 38.950 1.00 8.54 92 ALA A N 1
ATOM 705 C CA . ALA A 1 92 ? 7.582 44.979 38.824 1.00 9.33 92 ALA A CA 1
ATOM 706 C C . ALA A 1 92 ? 8.171 46.287 38.283 1.00 9.71 92 ALA A C 1
ATOM 707 O O . ALA A 1 92 ? 9.099 46.838 38.865 1.00 12.12 92 ALA A O 1
ATOM 709 N N . ASP A 1 93 ? 7.662 46.756 37.152 1.00 9.41 93 ASP A N 1
ATOM 710 C CA . ASP A 1 93 ? 8.152 47.971 36.506 1.00 7.71 93 ASP A CA 1
ATOM 711 C C . ASP A 1 93 ? 6.916 48.841 36.277 1.00 8.95 93 ASP A C 1
ATOM 712 O O . ASP A 1 93 ? 5.983 48.436 35.582 1.00 10.85 93 ASP A O 1
ATOM 717 N N . THR A 1 94 ? 6.891 50.024 36.884 1.00 9.03 94 THR A N 1
ATOM 718 C CA . THR A 1 94 ? 5.739 50.900 36.751 1.00 7.59 94 THR A CA 1
ATOM 719 C C . THR A 1 94 ? 6.176 52.351 36.698 1.00 9.18 94 THR A C 1
ATOM 720 O O . THR A 1 94 ? 7.300 52.682 37.084 1.00 12.33 94 THR A O 1
ATOM 724 N N . ALA A 1 95 ? 5.328 53.203 36.128 1.00 8.80 95 ALA A N 1
ATOM 725 C CA . ALA A 1 95 ? 5.653 54.607 35.971 1.00 7.78 95 ALA A CA 1
ATOM 726 C C . ALA A 1 95 ? 4.414 55.456 35.876 1.00 10.11 95 ALA A C 1
ATOM 727 O O . ALA A 1 95 ? 3.373 54.993 35.423 1.00 9.20 95 ALA A O 1
ATOM 729 N N . VAL A 1 96 ? 4.565 56.730 36.212 1.00 9.85 96 VAL A N 1
ATOM 730 C CA . VAL A 1 96 ? 3.473 57.697 36.181 1.00 12.54 96 VAL A CA 1
ATOM 731 C C . VAL A 1 96 ? 4.073 59.057 35.833 1.00 11.87 96 VAL A C 1
ATOM 732 O O . VAL A 1 96 ? 5.274 59.264 35.978 1.00 15.66 96 VAL A O 1
ATOM 736 N N . THR A 1 97 ? 3.263 59.943 35.275 1.00 14.90 97 THR A N 1
ATOM 737 C CA . THR A 1 97 ? 3.697 61.303 34.969 1.00 14.47 97 THR A CA 1
ATOM 738 C C . THR A 1 97 ? 2.848 62.184 35.900 1.00 16.71 97 THR A C 1
ATOM 739 O O . THR A 1 97 ? 1.670 61.891 36.139 1.00 14.95 97 THR A O 1
ATOM 743 N N . VAL A 1 98 ? 3.470 63.207 36.475 1.00 15.72 98 VAL A N 1
ATOM 744 C CA . VAL A 1 98 ? 2.790 64.144 37.365 1.00 15.73 98 VAL A CA 1
ATOM 745 C C . VAL A 1 98 ? 3.184 65.522 36.873 1.00 16.60 98 VAL A C 1
ATOM 746 O O . VAL A 1 98 ? 4.333 65.739 36.504 1.00 15.71 98 VAL A O 1
ATOM 750 N N . ARG A 1 99 ? 2.223 66.415 36.721 1.00 19.29 99 ARG A N 1
ATOM 751 C CA . ARG A 1 99 ? 2.581 67.770 36.343 1.00 22.04 99 ARG A CA 1
ATOM 752 C C . ARG A 1 99 ? 2.685 68.423 37.714 1.00 21.94 99 ARG A C 1
ATOM 753 O O . ARG A 1 99 ? 1.679 68.664 38.380 1.00 22.93 99 ARG A O 1
ATOM 761 N N . VAL A 1 100 ? 3.919 68.551 38.180 1.00 21.59 100 VAL A N 1
ATOM 762 C CA . VAL A 1 100 ? 4.244 69.089 39.494 1.00 21.90 100 VAL A CA 1
ATOM 763 C C . VAL A 1 100 ? 3.427 70.289 39.954 1.00 22.77 100 VAL A C 1
ATOM 764 O O . VAL A 1 100 ? 3.382 71.321 39.301 1.00 21.56 100 VAL A O 1
ATOM 768 N N . GLY A 1 101 ? 2.765 70.129 41.090 1.00 25.50 101 GLY A N 1
ATOM 769 C CA . GLY A 1 101 ? 1.942 71.197 41.623 1.00 28.18 101 GLY A CA 1
ATOM 770 C C . GLY A 1 101 ? 0.725 71.497 40.763 1.00 29.77 101 GLY A C 1
ATOM 771 O O . GLY A 1 101 ? 0.021 72.479 41.004 1.00 30.87 101 GLY A O 1
ATOM 772 N N . MET A 1 102 ? 0.436 70.647 39.783 1.00 30.98 102 MET A N 1
ATOM 773 C CA . MET A 1 102 ? -0.704 70.883 38.900 1.00 32.06 102 MET A CA 1
ATOM 774 C C . MET A 1 102 ? -1.505 69.630 38.575 1.00 33.71 102 MET A C 1
ATOM 775 O O . MET A 1 102 ? -1.115 68.523 38.944 1.00 35.42 102 MET A O 1
ATOM 780 N N . GLU A 1 103 ? -2.627 69.829 37.885 1.00 35.66 103 GLU A N 1
ATOM 781 C CA . GLU A 1 103 ? -3.550 68.758 37.486 1.00 38.06 103 GLU A CA 1
ATOM 782 C C . GLU A 1 103 ? -3.167 68.158 36.125 1.00 35.82 103 GLU A C 1
ATOM 783 O O . GLU A 1 103 ? -2.517 68.827 35.311 1.00 35.75 103 GLU A O 1
ATOM 789 N N . GLU A 1 104 ? -3.590 66.917 35.878 1.00 33.28 104 GLU A N 1
ATOM 790 C CA . GLU A 1 104 ? -3.276 66.224 34.628 1.00 33.39 104 GLU A CA 1
ATOM 791 C C . GLU A 1 104 ? -3.893 66.882 33.395 1.00 30.79 104 GLU A C 1
ATOM 792 O O . GLU A 1 104 ? -5.017 67.397 33.451 1.00 30.54 104 GLU A O 1
ATOM 798 N N . ASP A 1 105 ? -3.152 66.858 32.286 1.00 25.89 105 ASP A N 1
ATOM 799 C CA . ASP A 1 105 ? -3.616 67.462 31.043 1.00 23.84 105 ASP A CA 1
ATOM 800 C C . ASP A 1 105 ? -3.911 66.463 29.918 1.00 22.29 105 ASP A C 1
ATOM 801 O O . ASP A 1 105 ? -3.876 65.259 30.143 1.00 23.45 105 ASP A O 1
ATOM 806 N N . GLU A 1 106 ? -4.170 66.949 28.706 1.00 22.89 106 GLU A N 1
ATOM 807 C CA . GLU A 1 106 ? -4.508 66.055 27.594 1.00 23.46 106 GLU A CA 1
ATOM 808 C C . GLU A 1 106 ? -3.369 65.149 27.188 1.00 21.30 106 GLU A C 1
ATOM 809 O O . GLU A 1 106 ? -3.608 64.016 26.792 1.00 22.31 106 GLU A O 1
ATOM 815 N N . LEU A 1 107 ? -2.142 65.664 27.243 1.00 18.58 107 LEU A N 1
ATOM 816 C CA . LEU A 1 107 ? -0.954 64.887 26.893 1.00 15.84 107 LEU A CA 1
ATOM 817 C C . LEU A 1 107 ? -0.833 63.716 27.840 1.00 12.37 107 LEU A C 1
ATOM 818 O O . LEU A 1 107 ? -0.670 62.582 27.415 1.00 14.38 107 LEU A O 1
ATOM 823 N N . MET A 1 108 ? -0.958 63.987 29.128 1.00 12.96 108 MET A N 1
ATOM 824 C CA . MET A 1 108 ? -0.862 62.941 30.129 1.00 14.78 108 MET A CA 1
ATOM 825 C C . MET A 1 108 ? -2.003 61.957 29.992 1.00 18.29 108 MET A C 1
ATOM 826 O O . MET A 1 108 ? -1.811 60.750 30.129 1.00 19.80 108 MET A O 1
ATOM 831 N N . GLU A 1 109 ? -3.194 62.474 29.712 1.00 18.31 109 GLU A N 1
ATOM 832 C CA . GLU A 1 109 ? -4.378 61.639 29.538 1.00 19.76 109 GLU A CA 1
ATOM 833 C C . GLU A 1 109 ? -4.244 60.677 28.352 1.00 17.52 109 GLU A C 1
ATOM 834 O O . GLU A 1 109 ? -4.688 59.532 28.428 1.00 18.54 109 GLU A O 1
ATOM 840 N N . ALA A 1 110 ? -3.638 61.143 27.263 1.00 15.30 110 ALA A N 1
ATOM 841 C CA . ALA A 1 110 ? -3.438 60.312 26.079 1.00 14.02 110 ALA A CA 1
ATOM 842 C C . ALA A 1 110 ? -2.569 59.101 26.432 1.00 14.05 110 ALA A C 1
ATOM 843 O O . ALA A 1 110 ? -2.927 57.952 26.165 1.00 11.77 110 ALA A O 1
ATOM 845 N N . ALA A 1 111 ? -1.437 59.360 27.078 1.00 14.05 111 ALA A N 1
ATOM 846 C CA . ALA A 1 111 ? -0.527 58.289 27.455 1.00 13.25 111 ALA A CA 1
ATOM 847 C C . ALA A 1 111 ? -1.205 57.281 28.387 1.00 15.25 111 ALA A C 1
ATOM 848 O O . ALA A 1 111 ? -1.044 56.068 28.233 1.00 12.72 111 ALA A O 1
ATOM 850 N N . LYS A 1 112 ? -1.937 57.800 29.372 1.00 16.01 112 LYS A N 1
ATOM 851 C CA . LYS A 1 112 ? -2.651 56.987 30.362 1.00 16.87 112 LYS A CA 1
ATOM 852 C C . LYS A 1 112 ? -3.728 56.134 29.717 1.00 14.57 112 LYS A C 1
ATOM 853 O O . LYS A 1 112 ? -3.836 54.941 30.006 1.00 13.66 112 LYS A O 1
ATOM 859 N N . GLU A 1 113 ? -4.524 56.746 28.848 1.00 13.68 113 GLU A N 1
ATOM 860 C CA . GLU A 1 113 ? -5.568 56.018 28.142 1.00 16.06 113 GLU A CA 1
ATOM 861 C C . GLU A 1 113 ? -4.962 54.984 27.186 1.00 14.77 113 GLU A C 1
ATOM 862 O O . GLU A 1 113 ? -5.546 53.920 26.973 1.00 15.33 113 GLU A O 1
ATOM 868 N N . ALA A 1 114 ? -3.816 55.307 26.588 1.00 14.10 114 ALA A N 1
ATOM 869 C CA . ALA A 1 114 ? -3.154 54.368 25.691 1.00 12.07 114 ALA A CA 1
ATOM 870 C C . ALA A 1 114 ? -2.809 53.113 26.491 1.00 12.49 114 ALA A C 1
ATOM 871 O O . ALA A 1 114 ? -3.016 51.989 26.032 1.00 12.80 114 ALA A O 1
ATOM 873 N N . LEU A 1 115 ? -2.358 53.305 27.726 1.00 11.48 115 LEU A N 1
ATOM 874 C CA . LEU A 1 115 ? -2.001 52.193 28.588 1.00 10.96 115 LEU A CA 1
ATOM 875 C C . LEU A 1 115 ? -3.229 51.360 28.926 1.00 10.93 115 LEU A C 1
ATOM 876 O O . LEU A 1 115 ? -3.196 50.132 28.837 1.00 11.19 115 LEU A O 1
ATOM 881 N N . ASN A 1 116 ? -4.295 52.029 29.343 1.00 12.20 116 ASN A N 1
ATOM 882 C CA . ASN A 1 116 ? -5.532 51.347 29.708 1.00 15.09 116 ASN A CA 1
ATOM 883 C C . ASN A 1 116 ? -6.091 50.553 28.521 1.00 14.41 116 ASN A C 1
ATOM 884 O O . ASN A 1 116 ? -6.659 49.469 28.703 1.00 14.23 116 ASN A O 1
ATOM 889 N N . ALA A 1 117 ? -5.890 51.085 27.315 1.00 13.65 117 ALA A N 1
ATOM 890 C CA . ALA A 1 117 ? -6.362 50.457 26.075 1.00 13.94 117 ALA A CA 1
ATOM 891 C C . ALA A 1 117 ? -5.615 49.168 25.758 1.00 11.65 117 ALA A C 1
ATOM 892 O O . ALA A 1 117 ? -6.214 48.169 25.360 1.00 13.54 117 ALA A O 1
ATOM 894 N N . ALA A 1 118 ? -4.302 49.198 25.941 1.00 11.15 118 ALA A N 1
ATOM 895 C CA . ALA A 1 118 ? -3.458 48.052 25.684 1.00 8.52 118 ALA A CA 1
ATOM 896 C C . ALA A 1 118 ? -3.769 46.936 26.667 1.00 8.13 118 ALA A C 1
ATOM 897 O O . ALA A 1 118 ? -3.848 45.768 26.294 1.00 9.72 118 ALA A O 1
ATOM 899 N N . ILE A 1 119 ? -3.963 47.298 27.927 1.00 9.11 119 ILE A N 1
ATOM 900 C CA . ILE A 1 119 ? -4.272 46.325 28.961 1.00 10.21 119 ILE A CA 1
ATOM 901 C C . ILE A 1 119 ? -5.625 45.667 28.721 1.00 10.66 119 ILE A C 1
ATOM 902 O O . ILE A 1 119 ? -5.757 44.462 28.863 1.00 13.35 119 ILE A O 1
ATOM 907 N N . SER A 1 120 ? -6.607 46.446 28.296 1.00 14.95 120 SER A N 1
ATOM 908 C CA . SER A 1 120 ? -7.949 45.918 28.066 1.00 16.83 120 SER A CA 1
ATOM 909 C C . SER A 1 120 ? -8.014 44.893 26.937 1.00 18.18 120 SER A C 1
ATOM 910 O O . SER A 1 120 ? -8.942 44.083 26.872 1.00 19.23 120 SER A O 1
ATOM 913 N N . VAL A 1 121 ? -7.036 44.927 26.040 1.00 17.87 121 VAL A N 1
ATOM 914 C CA . VAL A 1 121 ? -6.989 43.950 24.960 1.00 18.68 121 VAL A CA 1
ATOM 915 C C . VAL A 1 121 ? -6.028 42.776 25.240 1.00 17.26 121 VAL A C 1
ATOM 916 O O . VAL A 1 121 ? -6.163 41.723 24.620 1.00 17.35 121 VAL A O 1
ATOM 920 N N . ALA A 1 122 ? -5.091 42.940 26.179 1.00 16.44 122 ALA A N 1
ATOM 921 C CA . ALA A 1 122 ? -4.119 41.896 26.496 1.00 14.16 122 ALA A CA 1
ATOM 922 C C . ALA A 1 122 ? -4.702 40.664 27.167 1.00 14.11 122 ALA A C 1
ATOM 923 O O . ALA A 1 122 ? -5.490 40.767 28.090 1.00 16.76 122 ALA A O 1
ATOM 925 N N . ARG A 1 123 ? -4.287 39.499 26.690 1.00 14.60 123 ARG A N 1
ATOM 926 C CA . ARG A 1 123 ? -4.711 38.205 27.206 1.00 15.64 123 ARG A CA 1
ATOM 927 C C . ARG A 1 123 ? -3.938 37.212 26.372 1.00 12.17 123 ARG A C 1
ATOM 928 O O . ARG A 1 123 ? -3.413 37.579 25.325 1.00 12.56 123 ARG A O 1
ATOM 936 N N . ALA A 1 124 ? -3.844 35.970 26.822 1.00 11.78 124 ALA A N 1
ATOM 937 C CA . ALA A 1 124 ? -3.109 34.959 26.070 1.00 12.54 124 ALA A CA 1
ATOM 938 C C . ALA A 1 124 ? -3.771 34.781 24.719 1.00 16.45 124 ALA A C 1
ATOM 939 O O . ALA A 1 124 ? -4.995 34.749 24.628 1.00 20.42 124 ALA A O 1
ATOM 941 N N . GLY A 1 125 ? -2.975 34.713 23.660 1.00 15.81 125 GLY A N 1
ATOM 942 C CA . GLY A 1 125 ? -3.536 34.521 22.337 1.00 16.82 125 GLY A CA 1
ATOM 943 C C . GLY A 1 125 ? -3.487 35.705 21.404 1.00 15.37 125 GLY A C 1
ATOM 944 O O . GLY A 1 125 ? -3.667 35.534 20.208 1.00 16.12 125 GLY A O 1
ATOM 945 N N . VAL A 1 126 ? -3.242 36.898 21.927 1.00 14.35 126 VAL A N 1
ATOM 946 C CA . VAL A 1 126 ? -3.191 38.075 21.092 1.00 16.13 126 VAL A CA 1
ATOM 947 C C . VAL A 1 126 ? -1.777 38.395 20.665 1.00 15.90 126 VAL A C 1
ATOM 948 O O . VAL A 1 126 ? -0.839 38.280 21.450 1.00 18.94 126 VAL A O 1
ATOM 952 N N . GLU A 1 127 ? -1.634 38.818 19.418 1.00 16.47 127 GLU A N 1
ATOM 953 C CA . GLU A 1 127 ? -0.339 39.190 18.883 1.00 16.23 127 GLU A CA 1
ATOM 954 C C . GLU A 1 127 ? -0.028 40.576 19.402 1.00 14.98 127 GLU A C 1
ATOM 955 O O . GLU A 1 127 ? -0.927 41.405 19.594 1.00 11.59 127 GLU A O 1
ATOM 961 N N . ILE A 1 128 ? 1.252 40.811 19.648 1.00 14.24 128 ILE A N 1
ATOM 962 C CA . ILE A 1 128 ? 1.743 42.093 20.144 1.00 12.56 128 ILE A CA 1
ATOM 963 C C . ILE A 1 128 ? 1.236 43.313 19.343 1.00 12.07 128 ILE A C 1
ATOM 964 O O . ILE A 1 128 ? 0.939 44.363 19.925 1.00 11.42 128 ILE A O 1
ATOM 969 N N . LYS A 1 129 ? 1.132 43.173 18.020 1.00 12.29 129 LYS A N 1
ATOM 970 C CA . LYS A 1 129 ? 0.668 44.256 17.135 1.00 11.95 129 LYS A CA 1
ATOM 971 C C . LYS A 1 129 ? -0.677 44.871 17.544 1.00 11.16 129 LYS A C 1
ATOM 972 O O . LYS A 1 129 ? -0.928 46.065 17.320 1.00 11.50 129 LYS A O 1
ATOM 978 N N . GLU A 1 130 ? -1.529 44.054 18.160 1.00 12.70 130 GLU A N 1
ATOM 979 C CA . GLU A 1 130 ? -2.836 44.509 18.616 1.00 13.03 130 GLU A CA 1
ATOM 980 C C . GLU A 1 130 ? -2.701 45.508 19.752 1.00 12.46 130 GLU A C 1
ATOM 981 O O . GLU A 1 130 ? -3.565 46.370 19.915 1.00 13.29 130 GLU A O 1
ATOM 987 N N . LEU A 1 131 ? -1.654 45.365 20.564 1.00 9.94 131 LEU A N 1
ATOM 988 C CA . LEU A 1 131 ? -1.411 46.292 21.672 1.00 11.67 131 LEU A CA 1
ATOM 989 C C . LEU A 1 131 ? -0.805 47.562 21.074 1.00 10.73 131 LEU A C 1
ATOM 990 O O . LEU A 1 131 ? -1.140 48.676 21.485 1.00 12.32 131 LEU A O 1
ATOM 995 N N . GLY A 1 132 ? 0.071 47.379 20.086 1.00 12.23 132 GLY A N 1
ATOM 996 C CA . GLY A 1 132 ? 0.702 48.503 19.420 1.00 11.53 132 GLY A CA 1
ATOM 997 C C . GLY A 1 132 ? -0.352 49.404 18.814 1.00 13.51 132 GLY A C 1
ATOM 998 O O . GLY A 1 132 ? -0.305 50.623 18.970 1.00 14.98 132 GLY A O 1
ATOM 999 N N . LYS A 1 133 ? -1.308 48.791 18.118 1.00 12.92 133 LYS A N 1
ATOM 1000 C CA . LYS A 1 133 ? -2.412 49.513 17.467 1.00 13.65 133 LYS A CA 1
ATOM 1001 C C . LYS A 1 133 ? -3.287 50.281 18.480 1.00 9.29 133 LYS A C 1
ATOM 1002 O O . LYS A 1 133 ? -3.597 51.471 18.281 1.00 8.76 133 LYS A O 1
ATOM 1008 N N . ALA A 1 134 ? -3.646 49.606 19.571 1.00 8.58 134 ALA A N 1
ATOM 1009 C CA . ALA A 1 134 ? -4.471 50.196 20.623 1.00 8.23 134 ALA A CA 1
ATOM 1010 C C . ALA A 1 134 ? -3.787 51.417 21.193 1.00 10.95 134 ALA A C 1
ATOM 1011 O O . ALA A 1 134 ? -4.420 52.450 21.390 1.00 11.41 134 ALA A O 1
ATOM 1013 N N . ILE A 1 135 ? -2.482 51.304 21.437 1.00 10.41 135 ILE A N 1
ATOM 1014 C CA . ILE A 1 135 ? -1.709 52.401 21.988 1.00 9.08 135 ILE A CA 1
ATOM 1015 C C . ILE A 1 135 ? -1.637 53.570 21.019 1.00 10.26 135 ILE A C 1
ATOM 1016 O O . ILE A 1 135 ? -2.024 54.693 21.345 1.00 9.65 135 ILE A O 1
ATOM 1021 N N . GLU A 1 136 ? -1.172 53.286 19.813 1.00 9.53 136 GLU A N 1
ATOM 1022 C CA . GLU A 1 136 ? -1.031 54.298 18.799 1.00 10.55 136 GLU A CA 1
ATOM 1023 C C . GLU A 1 136 ? -2.343 55.022 18.509 1.00 13.09 136 GLU A C 1
ATOM 1024 O O . GLU A 1 136 ? -2.349 56.245 18.361 1.00 13.21 136 GLU A O 1
ATOM 1030 N N . ASN A 1 137 ? -3.454 54.293 18.481 1.00 15.33 137 ASN A N 1
ATOM 1031 C CA . ASN A 1 137 ? -4.736 54.933 18.202 1.00 18.26 137 ASN A CA 1
ATOM 1032 C C . ASN A 1 137 ? -5.155 55.942 19.265 1.00 18.52 137 ASN A C 1
ATOM 1033 O O . ASN A 1 137 ? -5.632 57.015 18.902 1.00 19.09 137 ASN A O 1
ATOM 1038 N N . GLU A 1 138 ? -4.956 55.628 20.557 1.00 18.05 138 GLU A N 1
ATOM 1039 C CA . GLU A 1 138 ? -5.335 56.539 21.663 1.00 17.34 138 GLU A CA 1
ATOM 1040 C C . GLU A 1 138 ? -4.467 57.784 21.727 1.00 16.43 138 GLU A C 1
ATOM 1041 O O . GLU A 1 138 ? -4.929 58.847 22.125 1.00 18.93 138 GLU A O 1
ATOM 1047 N N . ILE A 1 139 ? -3.193 57.639 21.385 1.00 14.83 139 ILE A N 1
ATOM 1048 C CA . ILE A 1 139 ? -2.291 58.764 21.401 1.00 11.60 139 ILE A CA 1
ATOM 1049 C C . ILE A 1 139 ? -2.556 59.661 20.205 1.00 13.32 139 ILE A C 1
ATOM 1050 O O . ILE A 1 139 ? -2.755 60.862 20.359 1.00 15.58 139 ILE A O 1
ATOM 1055 N N . ARG A 1 140 ? -2.633 59.075 19.022 1.00 13.04 140 ARG A N 1
ATOM 1056 C CA . ARG A 1 140 ? -2.876 59.849 17.815 1.00 15.96 140 ARG A CA 1
ATOM 1057 C C . ARG A 1 140 ? -4.266 60.527 17.697 1.00 18.06 140 ARG A C 1
ATOM 1058 O O . ARG A 1 140 ? -4.355 61.650 17.205 1.00 19.46 140 ARG A O 1
ATOM 1066 N N . LYS A 1 141 ? -5.340 59.877 18.140 1.00 17.99 141 LYS A N 1
ATOM 1067 C CA . LYS A 1 141 ? -6.663 60.489 18.032 1.00 19.31 141 LYS A CA 1
ATOM 1068 C C . LYS A 1 141 ? -6.773 61.737 18.896 1.00 21.30 141 LYS A C 1
ATOM 1069 O O . LYS A 1 141 ? -7.603 62.616 18.640 1.00 21.38 141 LYS A O 1
ATOM 1075 N N . ARG A 1 142 ? -5.908 61.834 19.903 1.00 21.91 142 ARG A N 1
ATOM 1076 C CA . ARG A 1 142 ? -5.907 63.002 20.781 1.00 23.07 142 ARG A CA 1
ATOM 1077 C C . ARG A 1 142 ? -4.970 64.085 20.247 1.00 22.17 142 ARG A C 1
ATOM 1078 O O . ARG A 1 142 ? -4.788 65.123 20.873 1.00 22.69 142 ARG A O 1
ATOM 1086 N N . GLY A 1 143 ? -4.381 63.834 19.083 1.00 22.91 143 GLY A N 1
ATOM 1087 C CA . GLY A 1 143 ? -3.502 64.813 18.468 1.00 20.93 143 GLY A CA 1
ATOM 1088 C C . GLY A 1 143 ? -2.035 64.771 18.842 1.00 22.06 143 GLY A C 1
ATOM 1089 O O . GLY A 1 143 ? -1.293 65.670 18.443 1.00 24.99 143 GLY A O 1
ATOM 1090 N N . PHE A 1 144 ? -1.599 63.743 19.575 1.00 19.74 144 PHE A N 1
ATOM 1091 C CA . PHE A 1 144 ? -0.199 63.631 19.991 1.00 15.82 144 PHE A CA 1
ATOM 1092 C C . PHE A 1 144 ? 0.555 62.551 19.209 1.00 14.37 144 PHE A C 1
ATOM 1093 O O . PHE A 1 144 ? -0.012 61.876 18.355 1.00 12.41 144 PHE A O 1
ATOM 1101 N N . LYS A 1 145 ? 1.844 62.409 19.476 1.00 12.47 145 LYS A N 1
ATOM 1102 C CA . LYS A 1 145 ? 2.649 61.423 18.776 1.00 14.14 145 LYS A CA 1
ATOM 1103 C C . LYS A 1 145 ? 3.250 60.392 19.704 1.00 13.00 145 LYS A C 1
ATOM 1104 O O . LYS A 1 145 ? 3.754 60.743 20.775 1.00 13.63 145 LYS A O 1
ATOM 1110 N N . PRO A 1 146 ? 3.095 59.096 19.371 1.00 13.93 146 PRO A N 1
ATOM 1111 C CA . PRO A 1 146 ? 3.683 58.068 20.243 1.00 13.60 146 PRO A CA 1
ATOM 1112 C C . PRO A 1 146 ? 5.196 58.058 19.980 1.00 11.26 146 PRO A C 1
ATOM 1113 O O . PRO A 1 146 ? 5.622 58.400 18.874 1.00 12.85 146 PRO A O 1
ATOM 1117 N N . ILE A 1 147 ? 6.009 57.783 21.000 1.00 10.40 147 ILE A N 1
ATOM 1118 C CA . ILE A 1 147 ? 7.470 57.733 20.808 1.00 10.19 147 ILE A CA 1
ATOM 1119 C C . ILE A 1 147 ? 7.781 56.386 20.133 1.00 9.22 147 ILE A C 1
ATOM 1120 O O . ILE A 1 147 ? 7.517 55.325 20.689 1.00 12.19 147 ILE A O 1
ATOM 1125 N N . VAL A 1 148 ? 8.374 56.455 18.941 1.00 11.81 148 VAL A N 1
ATOM 1126 C CA . VAL A 1 148 ? 8.684 55.284 18.120 1.00 12.78 148 VAL A CA 1
ATOM 1127 C C . VAL A 1 148 ? 9.865 54.413 18.527 1.00 12.82 148 VAL A C 1
ATOM 1128 O O . VAL A 1 148 ? 9.928 53.270 18.111 1.00 12.25 148 VAL A O 1
ATOM 1132 N N . ASN A 1 149 ? 10.794 54.925 19.332 1.00 10.28 149 ASN A N 1
ATOM 1133 C CA . ASN A 1 149 ? 11.939 54.105 19.726 1.00 9.48 149 ASN A CA 1
ATOM 1134 C C . ASN A 1 149 ? 12.097 53.838 21.222 1.00 10.56 149 ASN A C 1
ATOM 1135 O O . ASN A 1 149 ? 13.179 53.500 21.682 1.00 11.97 149 ASN A O 1
ATOM 1140 N N . LEU A 1 150 ? 11.009 53.983 21.965 1.00 9.16 150 LEU A N 1
ATOM 1141 C CA . LEU A 1 150 ? 10.958 53.713 23.396 1.00 12.50 150 LEU A CA 1
ATOM 1142 C C . LEU A 1 150 ? 9.650 52.968 23.522 1.00 14.55 150 LEU A C 1
ATOM 1143 O O . LEU A 1 150 ? 8.654 53.375 22.921 1.00 16.32 150 LEU A O 1
ATOM 1148 N N . SER A 1 151 ? 9.644 51.869 24.264 1.00 13.97 151 SER A N 1
ATOM 1149 C CA . SER A 1 151 ? 8.423 51.084 24.388 1.00 15.54 151 SER A CA 1
ATOM 1150 C C . SER A 1 151 ? 8.396 50.035 25.500 1.00 12.88 151 SER A C 1
ATOM 1151 O O . SER A 1 151 ? 9.342 49.908 26.282 1.00 11.24 151 SER A O 1
ATOM 1154 N N . GLY A 1 152 ? 7.298 49.284 25.530 1.00 9.88 152 GLY A N 1
ATOM 1155 C CA . GLY A 1 152 ? 7.099 48.224 26.498 1.00 8.70 152 GLY A CA 1
ATOM 1156 C C . GLY A 1 152 ? 8.082 47.111 26.255 1.00 6.51 152 GLY A C 1
ATOM 1157 O O . GLY A 1 152 ? 8.728 47.053 25.198 1.00 5.89 152 GLY A O 1
ATOM 1158 N N . HIS A 1 153 ? 8.129 46.158 27.167 1.00 5.77 153 HIS A N 1
ATOM 1159 C CA . HIS A 1 153 ? 9.111 45.102 27.041 1.00 5.33 153 HIS A CA 1
ATOM 1160 C C . HIS A 1 153 ? 8.779 43.851 27.822 1.00 7.59 153 HIS A C 1
ATOM 1161 O O . HIS A 1 153 ? 8.148 43.921 28.874 1.00 6.65 153 HIS A O 1
ATOM 1168 N N . LYS A 1 154 ? 9.242 42.713 27.320 1.00 7.03 154 LYS A N 1
ATOM 1169 C CA . LYS A 1 154 ? 9.047 41.445 28.005 1.00 10.55 154 LYS A CA 1
ATOM 1170 C C . LYS A 1 154 ? 10.025 41.446 29.175 1.00 9.76 154 LYS A C 1
ATOM 1171 O O . LYS A 1 154 ? 11.139 41.928 29.040 1.00 10.24 154 LYS A O 1
ATOM 1177 N N . ILE A 1 155 ? 9.573 40.965 30.323 1.00 10.85 155 ILE A N 1
ATOM 1178 C CA . ILE A 1 155 ? 10.373 40.902 31.544 1.00 11.36 155 ILE A CA 1
ATOM 1179 C C . ILE A 1 155 ? 10.551 39.442 31.963 1.00 12.44 155 ILE A C 1
ATOM 1180 O O . ILE A 1 155 ? 9.581 38.675 32.020 1.00 11.48 155 ILE A O 1
ATOM 1185 N N . GLU A 1 156 ? 11.792 39.062 32.252 1.00 11.17 156 GLU A N 1
ATOM 1186 C CA . GLU A 1 156 ? 12.106 37.707 32.690 1.00 13.09 156 GLU A CA 1
ATOM 1187 C C . GLU A 1 156 ? 12.892 37.798 33.998 1.00 12.51 156 GLU A C 1
ATOM 1188 O O . GLU A 1 156 ? 13.278 38.892 34.408 1.00 14.84 156 GLU A O 1
ATOM 1194 N N . ARG A 1 157 ? 13.049 36.689 34.709 1.00 13.33 157 ARG A N 1
ATOM 1195 C CA . ARG A 1 157 ? 13.773 36.723 35.979 1.00 16.32 157 ARG A CA 1
ATOM 1196 C C . ARG A 1 157 ? 15.161 37.339 35.813 1.00 15.50 157 ARG A C 1
ATOM 1197 O O . ARG A 1 157 ? 15.952 36.857 35.014 1.00 17.69 157 ARG A O 1
ATOM 1205 N N . TYR A 1 158 ? 15.434 38.414 36.553 1.00 16.74 158 TYR A N 1
ATOM 1206 C CA . TYR A 1 158 ? 16.709 39.130 36.492 1.00 18.17 158 TYR A CA 1
ATOM 1207 C C . TYR A 1 158 ? 16.995 39.703 35.103 1.00 19.74 158 TYR A C 1
ATOM 1208 O O . TYR A 1 158 ? 18.155 39.950 34.761 1.00 20.44 158 TYR A O 1
ATOM 1217 N N . LYS A 1 159 ? 15.954 39.921 34.302 1.00 16.20 159 LYS A N 1
ATOM 1218 C CA . LYS A 1 159 ? 16.153 40.451 32.957 1.00 16.42 159 LYS A CA 1
ATOM 1219 C C . LYS A 1 159 ? 15.035 41.428 32.660 1.00 13.41 159 LYS A C 1
ATOM 1220 O O . LYS A 1 159 ? 13.950 41.031 32.243 1.00 13.97 159 LYS A O 1
ATOM 1226 N N . LEU A 1 160 ? 15.298 42.703 32.934 1.00 13.68 160 LEU A N 1
ATOM 1227 C CA . LEU A 1 160 ? 14.337 43.783 32.733 1.00 11.81 160 LEU A CA 1
ATOM 1228 C C . LEU A 1 160 ? 13.816 43.901 31.293 1.00 12.49 160 LEU A C 1
ATOM 1229 O O . LEU A 1 160 ? 12.607 44.079 31.093 1.00 12.07 160 LEU A O 1
ATOM 1234 N N . HIS A 1 161 ? 14.726 43.851 30.308 1.00 12.62 161 HIS A N 1
ATOM 1235 C CA . HIS A 1 161 ? 14.379 43.928 28.890 1.00 9.89 161 HIS A CA 1
ATOM 1236 C C . HIS A 1 161 ? 14.786 42.609 28.269 1.00 12.29 161 HIS A C 1
ATOM 1237 O O . HIS A 1 161 ? 15.928 42.453 27.833 1.00 12.99 161 HIS A O 1
ATOM 1244 N N . ALA A 1 162 ? 13.829 41.679 28.205 1.00 14.56 162 ALA A N 1
ATOM 1245 C CA . ALA A 1 162 ? 14.030 40.317 27.691 1.00 13.61 162 ALA A CA 1
ATOM 1246 C C . ALA A 1 162 ? 14.153 40.057 26.186 1.00 16.56 162 ALA A C 1
ATOM 1247 O O . ALA A 1 162 ? 14.384 38.917 25.790 1.00 21.12 162 ALA A O 1
ATOM 1249 N N . GLY A 1 163 ? 13.984 41.081 25.355 1.00 16.43 163 GLY A N 1
ATOM 1250 C CA . GLY A 1 163 ? 14.130 40.905 23.920 1.00 16.66 163 GLY A CA 1
ATOM 1251 C C . GLY A 1 163 ? 12.915 41.313 23.126 1.00 18.13 163 GLY A C 1
ATOM 1252 O O . GLY A 1 163 ? 13.027 42.052 22.152 1.00 20.99 163 GLY A O 1
ATOM 1253 N N . ILE A 1 164 ? 11.759 40.788 23.525 1.00 19.09 164 ILE A N 1
ATOM 1254 C CA . ILE A 1 164 ? 10.492 41.101 22.875 1.00 17.10 164 ILE A CA 1
ATOM 1255 C C . ILE A 1 164 ? 9.984 42.449 23.414 1.00 14.01 164 ILE A C 1
ATOM 1256 O O . ILE A 1 164 ? 9.953 42.698 24.624 1.00 12.06 164 ILE A O 1
ATOM 1261 N N . SER A 1 165 ? 9.574 43.311 22.501 1.00 12.08 165 SER A N 1
ATOM 1262 C CA . SER A 1 165 ? 9.080 44.608 22.883 1.00 11.01 165 SER A CA 1
ATOM 1263 C C . SER A 1 165 ? 7.621 44.782 22.471 1.00 9.37 165 SER A C 1
ATOM 1264 O O . SER A 1 165 ? 7.104 44.039 21.636 1.00 10.13 165 SER A O 1
ATOM 1267 N N . ILE A 1 166 ? 6.963 45.751 23.091 1.00 9.29 166 ILE A N 1
ATOM 1268 C CA . ILE A 1 166 ? 5.589 46.095 22.763 1.00 10.51 166 ILE A CA 1
ATOM 1269 C C . ILE A 1 166 ? 5.696 47.545 22.327 1.00 10.60 166 ILE A C 1
ATOM 1270 O O . ILE A 1 166 ? 5.690 48.442 23.175 1.00 13.29 166 ILE A O 1
ATOM 1275 N N . PRO A 1 167 ? 5.796 47.808 21.009 1.00 11.65 167 PRO A N 1
ATOM 1276 C CA . PRO A 1 167 ? 5.910 49.182 20.507 1.00 7.59 167 PRO A CA 1
ATOM 1277 C C . PRO A 1 167 ? 4.664 50.014 20.750 1.00 8.61 167 PRO A C 1
ATOM 1278 O O . PRO A 1 167 ? 3.559 49.479 20.965 1.00 7.66 167 PRO A O 1
ATOM 1282 N N . ASN A 1 168 ? 4.846 51.328 20.665 1.00 7.19 168 ASN A N 1
ATOM 1283 C CA . ASN A 1 168 ? 3.761 52.267 20.840 1.00 10.32 168 ASN A CA 1
ATOM 1284 C C . ASN A 1 168 ? 3.135 52.642 19.502 1.00 10.97 168 ASN A C 1
ATOM 1285 O O . ASN A 1 168 ? 2.407 53.624 19.403 1.00 11.51 168 ASN A O 1
ATOM 1290 N N . ILE A 1 169 ? 3.481 51.867 18.477 1.00 13.21 169 ILE A N 1
ATOM 1291 C CA . ILE A 1 169 ? 2.956 52.029 17.130 1.00 11.14 169 ILE A CA 1
ATOM 1292 C C . ILE A 1 169 ? 2.625 50.646 16.601 1.00 12.40 169 ILE A C 1
ATOM 1293 O O . ILE A 1 169 ? 3.124 49.626 17.088 1.00 10.67 169 ILE A O 1
ATOM 1298 N N . TYR A 1 170 ? 1.763 50.617 15.600 1.00 10.30 170 TYR A N 1
ATOM 1299 C CA . TYR A 1 170 ? 1.342 49.376 14.996 1.00 9.87 170 TYR A CA 1
ATOM 1300 C C . TYR A 1 170 ? 2.330 48.955 13.922 1.00 8.14 170 TYR A C 1
ATOM 1301 O O . TYR A 1 170 ? 2.673 49.743 13.040 1.00 9.40 170 TYR A O 1
ATOM 1310 N N . ARG A 1 171 ? 2.825 47.731 14.044 1.00 11.28 171 ARG A N 1
ATOM 1311 C CA . ARG A 1 171 ? 3.723 47.149 13.048 1.00 10.90 171 ARG A CA 1
ATOM 1312 C C . ARG A 1 171 ? 3.035 45.829 12.658 1.00 8.98 171 ARG A C 1
ATOM 1313 O O . ARG A 1 171 ? 2.815 44.962 13.489 1.00 6.86 171 ARG A O 1
ATOM 1321 N N . PRO A 1 172 ? 2.655 45.683 11.378 1.00 10.01 172 PRO A N 1
ATOM 1322 C CA . PRO A 1 172 ? 1.977 44.482 10.880 1.00 11.28 172 PRO A CA 1
ATOM 1323 C C . PRO A 1 172 ? 2.618 43.112 11.151 1.00 12.22 172 PRO A C 1
ATOM 1324 O O . PRO A 1 172 ? 1.934 42.095 11.180 1.00 14.41 172 PRO A O 1
ATOM 1328 N N . HIS A 1 173 ? 3.926 43.073 11.354 1.00 11.68 173 HIS A N 1
ATOM 1329 C CA . HIS A 1 173 ? 4.577 41.811 11.618 1.00 9.42 173 HIS A CA 1
ATOM 1330 C C . HIS A 1 173 ? 4.961 41.577 13.060 1.00 9.66 173 HIS A C 1
ATOM 1331 O O . HIS A 1 173 ? 5.827 40.746 13.331 1.00 11.21 173 HIS A O 1
ATOM 1338 N N . ASP A 1 174 ? 4.356 42.313 13.984 1.00 9.42 174 ASP A N 1
ATOM 1339 C CA . ASP A 1 174 ? 4.615 42.105 15.402 1.00 11.12 174 ASP A CA 1
ATOM 1340 C C . ASP A 1 174 ? 3.678 40.970 15.770 1.00 13.17 174 ASP A C 1
ATOM 1341 O O . ASP A 1 174 ? 2.649 41.152 16.433 1.00 11.19 174 ASP A O 1
ATOM 1346 N N . ASN A 1 175 ? 4.025 39.782 15.307 1.00 13.68 175 ASN A N 1
ATOM 1347 C CA . ASN A 1 175 ? 3.168 38.654 15.540 1.00 16.24 175 ASN A CA 1
ATOM 1348 C C . ASN A 1 175 ? 3.532 37.710 16.659 1.00 16.97 175 ASN A C 1
ATOM 1349 O O . ASN A 1 175 ? 3.087 36.556 16.688 1.00 16.53 175 ASN A O 1
ATOM 1354 N N . TYR A 1 176 ? 4.323 38.194 17.603 1.00 15.52 176 TYR A N 1
ATOM 1355 C CA . TYR A 1 176 ? 4.629 37.370 18.760 1.00 14.27 176 TYR A CA 1
ATOM 1356 C C . TYR A 1 176 ? 3.268 37.296 19.437 1.00 13.03 176 TYR A C 1
ATOM 1357 O O . TYR A 1 176 ? 2.576 38.313 19.544 1.00 16.94 176 TYR A O 1
ATOM 1366 N N . VAL A 1 177 ? 2.874 36.104 19.863 1.00 12.65 177 VAL A N 1
ATOM 1367 C CA . VAL A 1 177 ? 1.587 35.892 20.518 1.00 12.67 177 VAL A CA 1
ATOM 1368 C C . VAL A 1 177 ? 1.755 35.797 22.042 1.00 12.12 177 VAL A C 1
ATOM 1369 O O . VAL A 1 177 ? 2.527 34.978 22.521 1.00 12.87 177 VAL A O 1
ATOM 1373 N N . LEU A 1 178 ? 1.042 36.624 22.803 1.00 11.02 178 LEU A N 1
ATOM 1374 C CA . LEU A 1 178 ? 1.157 36.570 24.251 1.00 13.70 178 LEU A CA 1
ATOM 1375 C C . LEU A 1 178 ? 0.767 35.181 24.726 1.00 14.78 178 LEU A C 1
ATOM 1376 O O . LEU A 1 178 ? -0.210 34.599 24.242 1.00 12.61 178 LEU A O 1
ATOM 1381 N N . LYS A 1 179 ? 1.512 34.677 25.705 1.00 14.38 179 LYS A N 1
ATOM 1382 C CA . LYS A 1 179 ? 1.281 33.350 26.249 1.00 15.90 179 LYS A CA 1
ATOM 1383 C C . LYS A 1 179 ? 1.016 33.428 27.732 1.00 15.98 179 LYS A C 1
ATOM 1384 O O . LYS A 1 179 ? 1.467 34.351 28.394 1.00 16.46 179 LYS A O 1
ATOM 1390 N N . GLU A 1 180 ? 0.270 32.457 28.250 1.00 19.68 180 GLU A N 1
ATOM 1391 C CA . GLU A 1 180 ? -0.032 32.386 29.678 1.00 20.99 180 GLU A CA 1
ATOM 1392 C C . GLU A 1 180 ? 1.282 32.383 30.452 1.00 16.44 180 GLU A C 1
ATOM 1393 O O . GLU A 1 180 ? 2.188 31.618 30.134 1.00 18.68 180 GLU A O 1
ATOM 1399 N N . GLY A 1 181 ? 1.407 33.246 31.444 1.00 14.83 181 GLY A N 1
ATOM 1400 C CA . GLY A 1 181 ? 2.644 33.270 32.206 1.00 14.82 181 GLY A CA 1
ATOM 1401 C C . GLY A 1 181 ? 3.665 34.300 31.759 1.00 15.63 181 GLY A C 1
ATOM 1402 O O . GLY A 1 181 ? 4.659 34.504 32.455 1.00 15.40 181 GLY A O 1
ATOM 1403 N N . ASP A 1 182 ? 3.472 34.894 30.580 1.00 14.52 182 ASP A N 1
ATOM 1404 C CA . ASP A 1 182 ? 4.371 35.939 30.080 1.00 12.41 182 ASP A CA 1
ATOM 1405 C C . ASP A 1 182 ? 4.210 37.159 30.985 1.00 10.73 182 ASP A C 1
ATOM 1406 O O . ASP A 1 182 ? 3.114 37.395 31.506 1.00 12.29 182 ASP A O 1
ATOM 1411 N N . VAL A 1 183 ? 5.307 37.887 31.215 1.00 10.23 183 VAL A N 1
ATOM 1412 C CA . VAL A 1 183 ? 5.301 39.115 32.023 1.00 10.34 183 VAL A CA 1
ATOM 1413 C C . VAL A 1 183 ? 5.839 40.222 31.115 1.00 8.94 183 VAL A C 1
ATOM 1414 O O . VAL A 1 183 ? 6.902 40.079 30.503 1.00 8.75 183 VAL A O 1
ATOM 1418 N N . PHE A 1 184 ? 5.065 41.288 30.984 1.00 6.61 184 PHE A N 1
ATOM 1419 C CA . PHE A 1 184 ? 5.421 42.414 30.143 1.00 8.47 184 PHE A CA 1
ATOM 1420 C C . PHE A 1 184 ? 5.137 43.713 30.862 1.00 8.89 184 PHE A C 1
ATOM 1421 O O . PHE A 1 184 ? 4.256 43.791 31.721 1.00 12.63 184 PHE A O 1
ATOM 1429 N N . ALA A 1 185 ? 5.894 44.735 30.498 1.00 10.12 185 ALA A N 1
ATOM 1430 C CA . ALA A 1 185 ? 5.643 46.065 31.009 1.00 9.02 185 ALA A CA 1
ATOM 1431 C C . ALA A 1 185 ? 5.128 46.753 29.764 1.00 7.71 185 ALA A C 1
ATOM 1432 O O . ALA A 1 185 ? 5.714 46.631 28.679 1.00 7.02 185 ALA A O 1
ATOM 1434 N N . ILE A 1 186 ? 3.981 47.398 29.889 1.00 8.53 186 ILE A N 1
ATOM 1435 C CA . ILE A 1 186 ? 3.407 48.117 28.768 1.00 8.63 186 ILE A CA 1
ATOM 1436 C C . ILE A 1 186 ? 3.709 49.566 29.096 1.00 6.08 186 ILE A C 1
ATOM 1437 O O . ILE A 1 186 ? 3.329 50.042 30.160 1.00 6.71 186 ILE A O 1
ATOM 1442 N N . GLU A 1 187 ? 4.444 50.252 28.234 1.00 6.61 187 GLU A N 1
ATOM 1443 C CA . GLU A 1 187 ? 4.767 51.628 28.551 1.00 10.10 187 GLU A CA 1
ATOM 1444 C C . GLU A 1 187 ? 4.667 52.689 27.453 1.00 10.29 187 GLU A C 1
ATOM 1445 O O . GLU A 1 187 ? 5.647 52.976 26.755 1.00 8.93 187 GLU A O 1
ATOM 1451 N N . PRO A 1 188 ? 3.446 53.234 27.231 1.00 8.45 188 PRO A N 1
ATOM 1452 C CA . PRO A 1 188 ? 3.298 54.264 26.208 1.00 9.32 188 PRO A CA 1
ATOM 1453 C C . PRO A 1 188 ? 3.946 55.591 26.597 1.00 8.94 188 PRO A C 1
ATOM 1454 O O . PRO A 1 188 ? 3.932 56.006 27.758 1.00 10.37 188 PRO A O 1
ATOM 1458 N N . PHE A 1 189 ? 4.615 56.183 25.627 1.00 9.61 189 PHE A N 1
ATOM 1459 C CA . PHE A 1 189 ? 5.244 57.477 25.783 1.00 8.22 189 PHE A CA 1
ATOM 1460 C C . PHE A 1 189 ? 4.542 58.273 24.695 1.00 11.22 189 PHE A C 1
ATOM 1461 O O . PHE A 1 189 ? 4.311 57.766 23.579 1.00 10.83 189 PHE A O 1
ATOM 1469 N N . ALA A 1 190 ? 4.132 59.484 25.035 1.00 11.34 190 ALA A N 1
ATOM 1470 C CA . ALA A 1 190 ? 3.475 60.352 24.079 1.00 12.14 190 ALA A CA 1
ATOM 1471 C C . ALA A 1 190 ? 4.219 61.677 24.143 1.00 13.00 190 ALA A C 1
ATOM 1472 O O . ALA A 1 190 ? 4.860 62.005 25.148 1.00 13.96 190 ALA A O 1
ATOM 1474 N N . THR A 1 191 ? 4.168 62.433 23.067 1.00 12.94 191 THR A N 1
ATOM 1475 C CA . THR A 1 191 ? 4.843 63.707 23.070 1.00 15.21 191 THR A CA 1
ATOM 1476 C C . THR A 1 191 ? 4.161 64.661 22.113 1.00 15.37 191 THR A C 1
ATOM 1477 O O . THR A 1 191 ? 3.323 64.265 21.300 1.00 14.68 191 THR A O 1
ATOM 1481 N N . ILE A 1 192 ? 4.467 65.937 22.287 1.00 18.30 192 ILE A N 1
ATOM 1482 C CA . ILE A 1 192 ? 3.944 66.970 21.415 1.00 19.21 192 ILE A CA 1
ATOM 1483 C C . ILE A 1 192 ? 5.072 67.278 20.422 1.00 19.28 192 ILE A C 1
ATOM 1484 O O . ILE A 1 192 ? 4.935 68.135 19.552 1.00 21.71 192 ILE A O 1
ATOM 1489 N N . GLY A 1 193 ? 6.188 66.565 20.558 1.00 19.96 193 GLY A N 1
ATOM 1490 C CA . GLY A 1 193 ? 7.319 66.765 19.663 1.00 19.66 193 GLY A CA 1
ATOM 1491 C C . GLY A 1 193 ? 7.257 65.924 18.394 1.00 18.59 193 GLY A C 1
ATOM 1492 O O . GLY A 1 193 ? 6.176 65.711 17.850 1.00 17.36 193 GLY A O 1
ATOM 1493 N N . ALA A 1 194 ? 8.421 65.432 17.949 1.00 18.68 194 ALA A N 1
ATOM 1494 C CA . ALA A 1 194 ? 8.550 64.600 16.737 1.00 17.94 194 ALA A CA 1
ATOM 1495 C C . ALA A 1 194 ? 8.218 63.124 16.941 1.00 18.00 194 ALA A C 1
ATOM 1496 O O . ALA A 1 194 ? 7.865 62.433 15.981 1.00 20.34 194 ALA A O 1
ATOM 1498 N N . GLY A 1 195 ? 8.364 62.636 18.172 1.00 13.95 195 GLY A N 1
ATOM 1499 C CA . GLY A 1 195 ? 8.063 61.250 18.456 1.00 11.60 195 GLY A CA 1
ATOM 1500 C C . GLY A 1 195 ? 9.287 60.359 18.435 1.00 12.11 195 GLY A C 1
ATOM 1501 O O . GLY A 1 195 ? 9.199 59.177 18.139 1.00 11.43 195 GLY A O 1
ATOM 1502 N N . GLN A 1 196 ? 10.443 60.914 18.760 1.00 12.52 196 GLN A N 1
ATOM 1503 C CA . GLN A 1 196 ? 11.642 60.101 18.781 1.00 12.95 196 GLN A CA 1
ATOM 1504 C C . GLN A 1 196 ? 12.628 60.611 19.834 1.00 10.80 196 GLN A C 1
ATOM 1505 O O . GLN A 1 196 ? 12.733 61.809 20.039 1.00 10.40 196 GLN A O 1
ATOM 1511 N N . VAL A 1 197 ? 13.293 59.704 20.538 1.00 11.44 197 VAL A N 1
ATOM 1512 C CA . VAL A 1 197 ? 14.277 60.093 21.548 1.00 12.54 197 VAL A CA 1
ATOM 1513 C C . VAL A 1 197 ? 15.706 59.813 21.077 1.00 14.07 197 VAL A C 1
ATOM 1514 O O . VAL A 1 197 ? 15.967 58.881 20.304 1.00 12.72 197 VAL A O 1
ATOM 1518 N N . ILE A 1 198 ? 16.621 60.668 21.509 1.00 12.92 198 ILE A N 1
ATOM 1519 C CA . ILE A 1 198 ? 18.016 60.531 21.164 1.00 11.73 198 ILE A CA 1
ATOM 1520 C C . ILE A 1 198 ? 18.773 60.453 22.473 1.00 12.31 198 ILE A C 1
ATOM 1521 O O . ILE A 1 198 ? 18.285 60.916 23.509 1.00 12.79 198 ILE A O 1
ATOM 1526 N N . GLU A 1 199 ? 19.940 59.830 22.419 1.00 11.17 199 GLU A N 1
ATOM 1527 C CA . GLU A 1 199 ? 20.810 59.693 23.565 1.00 13.36 199 GLU A CA 1
ATOM 1528 C C . GLU A 1 199 ? 21.649 60.955 23.731 1.00 14.06 199 GLU A C 1
ATOM 1529 O O . GLU A 1 199 ? 22.180 61.490 22.762 1.00 14.51 199 GLU A O 1
ATOM 1535 N N . VAL A 1 200 ? 21.726 61.449 24.963 1.00 15.83 200 VAL A N 1
ATOM 1536 C CA . VAL A 1 200 ? 22.494 62.646 25.286 1.00 15.02 200 VAL A CA 1
ATOM 1537 C C . VAL A 1 200 ? 23.235 62.391 26.607 1.00 16.69 200 VAL A C 1
ATOM 1538 O O . VAL A 1 200 ? 22.861 61.515 27.379 1.00 14.90 200 VAL A O 1
ATOM 1542 N N . PRO A 1 201 ? 24.376 63.054 26.813 1.00 18.76 201 PRO A N 1
ATOM 1543 C CA . PRO A 1 201 ? 25.120 62.858 28.065 1.00 19.10 201 PRO A CA 1
ATOM 1544 C C . PRO A 1 201 ? 24.325 63.546 29.189 1.00 19.14 201 PRO A C 1
ATOM 1545 O O . PRO A 1 201 ? 23.585 64.509 28.929 1.00 20.77 201 PRO A O 1
ATOM 1549 N N . PRO A 1 202 ? 24.534 63.144 30.458 1.00 18.34 202 PRO A N 1
ATOM 1550 C CA . PRO A 1 202 ? 25.432 62.117 30.992 1.00 17.95 202 PRO A CA 1
ATOM 1551 C C . PRO A 1 202 ? 24.877 60.706 30.991 1.00 15.62 202 PRO A C 1
ATOM 1552 O O . PRO A 1 202 ? 23.703 60.492 30.731 1.00 18.25 202 PRO A O 1
ATOM 1556 N N . THR A 1 203 ? 25.746 59.753 31.288 1.00 13.52 203 THR A N 1
ATOM 1557 C CA . THR A 1 203 ? 25.363 58.356 31.412 1.00 13.98 203 THR A CA 1
ATOM 1558 C C . THR A 1 203 ? 25.287 58.214 32.925 1.00 14.96 203 THR A C 1
ATOM 1559 O O . THR A 1 203 ? 26.294 58.387 33.604 1.00 17.90 203 THR A O 1
ATOM 1563 N N . LEU A 1 204 ? 24.093 58.012 33.467 1.00 12.49 204 LEU A N 1
ATOM 1564 C CA . LEU A 1 204 ? 23.934 57.896 34.912 1.00 9.90 204 LEU A CA 1
ATOM 1565 C C . LEU A 1 204 ? 23.505 56.520 35.368 1.00 9.13 204 LEU A C 1
ATOM 1566 O O . LEU A 1 204 ? 23.304 56.309 36.557 1.00 10.10 204 LEU A O 1
ATOM 1571 N N . ILE A 1 205 ? 23.310 55.617 34.408 1.00 10.89 205 ILE A N 1
ATOM 1572 C CA . ILE A 1 205 ? 22.857 54.249 34.636 1.00 8.79 205 ILE A CA 1
ATOM 1573 C C . ILE A 1 205 ? 23.696 53.304 33.794 1.00 9.27 205 ILE A C 1
ATOM 1574 O O . ILE A 1 205 ? 23.983 53.593 32.643 1.00 8.35 205 ILE A O 1
ATOM 1579 N N . TYR A 1 206 ? 24.048 52.154 34.361 1.00 10.77 206 TYR A N 1
ATOM 1580 C CA . TYR A 1 206 ? 24.855 51.156 33.669 1.00 12.23 206 TYR A CA 1
ATOM 1581 C C . TYR A 1 206 ? 24.278 49.797 33.963 1.00 10.64 206 TYR A C 1
ATOM 1582 O O . TYR A 1 206 ? 23.436 49.631 34.841 1.00 11.29 206 TYR A O 1
ATOM 1591 N N . MET A 1 207 ? 24.794 48.801 33.270 1.00 11.90 207 MET A N 1
ATOM 1592 C CA . MET A 1 207 ? 24.325 47.464 33.488 1.00 12.78 207 MET A CA 1
ATOM 1593 C C . MET A 1 207 ? 25.400 46.480 33.130 1.00 11.74 207 MET A C 1
ATOM 1594 O O . MET A 1 207 ? 26.070 46.618 32.109 1.00 11.99 207 MET A O 1
ATOM 1599 N N . TYR A 1 208 ? 25.581 45.513 34.011 1.00 13.00 208 TYR A N 1
ATOM 1600 C CA . TYR A 1 208 ? 26.555 44.452 33.822 1.00 17.35 208 TYR A CA 1
ATOM 1601 C C . TYR A 1 208 ? 26.044 43.558 32.695 1.00 18.18 208 TYR A C 1
ATOM 1602 O O . TYR A 1 208 ? 24.914 43.060 32.751 1.00 18.44 208 TYR A O 1
ATOM 1611 N N . VAL A 1 209 ? 26.879 43.346 31.687 1.00 18.31 209 VAL A N 1
ATOM 1612 C CA . VAL A 1 209 ? 26.499 42.548 30.536 1.00 21.12 209 VAL A CA 1
ATOM 1613 C C . VAL A 1 209 ? 27.265 41.257 30.273 1.00 23.55 209 VAL A C 1
ATOM 1614 O O . VAL A 1 209 ? 26.691 40.288 29.770 1.00 24.98 209 VAL A O 1
ATOM 1618 N N . ARG A 1 210 ? 28.533 41.196 30.659 1.00 23.11 210 ARG A N 1
ATOM 1619 C CA . ARG A 1 210 ? 29.302 40.003 30.352 1.00 22.06 210 ARG A CA 1
ATOM 1620 C C . ARG A 1 210 ? 30.485 39.798 31.276 1.00 22.64 210 ARG A C 1
ATOM 1621 O O . ARG A 1 210 ? 31.126 40.761 31.700 1.00 17.93 210 ARG A O 1
ATOM 1629 N N . ASP A 1 211 ? 30.799 38.532 31.544 1.00 23.73 211 ASP A N 1
ATOM 1630 C CA . ASP A 1 211 ? 31.926 38.190 32.404 1.00 28.41 211 ASP A CA 1
ATOM 1631 C C . ASP A 1 211 ? 33.228 38.227 31.586 1.00 30.24 211 ASP A C 1
ATOM 1632 O O . ASP A 1 211 ? 33.528 37.296 30.834 1.00 32.45 211 ASP A O 1
ATOM 1637 N N . VAL A 1 212 ? 33.968 39.328 31.714 1.00 32.11 212 VAL A N 1
ATOM 1638 C CA . VAL A 1 212 ? 35.234 39.540 31.002 1.00 32.90 212 VAL A CA 1
ATOM 1639 C C . VAL A 1 212 ? 36.408 39.768 31.967 1.00 33.37 212 VAL A C 1
ATOM 1640 O O . VAL A 1 212 ? 36.228 40.302 33.065 1.00 36.40 212 VAL A O 1
ATOM 1644 N N . PRO A 1 213 ? 37.619 39.334 31.587 1.00 32.81 213 PRO A N 1
ATOM 1645 C CA . PRO A 1 213 ? 38.787 39.528 32.451 1.00 32.89 213 PRO A CA 1
ATOM 1646 C C . PRO A 1 213 ? 39.168 41.003 32.453 1.00 34.41 213 PRO A C 1
ATOM 1647 O O . PRO A 1 213 ? 39.308 41.619 31.384 1.00 35.67 213 PRO A O 1
ATOM 1651 N N . VAL A 1 214 ? 39.258 41.589 33.644 1.00 33.56 214 VAL A N 1
ATOM 1652 C CA . VAL A 1 214 ? 39.616 42.998 33.768 1.00 32.34 214 VAL A CA 1
ATOM 1653 C C . VAL A 1 214 ? 41.039 42.986 34.252 1.00 31.74 214 VAL A C 1
ATOM 1654 O O . VAL A 1 214 ? 41.355 42.303 35.222 1.00 31.00 214 VAL A O 1
ATOM 1658 N N . ARG A 1 215 ? 41.898 43.714 33.549 1.00 30.90 215 ARG A N 1
ATOM 1659 C CA . ARG A 1 215 ? 43.316 43.776 33.879 1.00 30.58 215 ARG A CA 1
ATOM 1660 C C . ARG A 1 215 ? 43.595 44.640 35.119 1.00 29.28 215 ARG A C 1
ATOM 1661 O O . ARG A 1 215 ? 44.470 44.322 35.910 1.00 29.62 215 ARG A O 1
ATOM 1669 N N . VAL A 1 216 ? 42.860 45.740 35.263 1.00 29.27 216 VAL A N 1
ATOM 1670 C CA . VAL A 1 216 ? 43.017 46.678 36.381 1.00 29.69 216 VAL A CA 1
ATOM 1671 C C . VAL A 1 216 ? 42.352 46.173 37.683 1.00 29.17 216 VAL A C 1
ATOM 1672 O O . VAL A 1 216 ? 41.221 45.691 37.674 1.00 29.65 216 VAL A O 1
ATOM 1676 N N . ALA A 1 217 ? 43.009 46.383 38.817 1.00 29.91 217 ALA A N 1
ATOM 1677 C CA . ALA A 1 217 ? 42.490 45.917 40.110 1.00 30.34 217 ALA A CA 1
ATOM 1678 C C . ALA A 1 217 ? 41.278 46.618 40.716 1.00 28.61 217 ALA A C 1
ATOM 1679 O O . ALA A 1 217 ? 40.405 45.946 41.257 1.00 27.42 217 ALA A O 1
ATOM 1681 N N . GLN A 1 218 ? 41.236 47.949 40.703 1.00 28.60 218 GLN A N 1
ATOM 1682 C CA . GLN A 1 218 ? 40.070 48.627 41.264 1.00 31.27 218 GLN A CA 1
ATOM 1683 C C . GLN A 1 218 ? 38.844 48.394 40.373 1.00 28.94 218 GLN A C 1
ATOM 1684 O O . GLN A 1 218 ? 37.718 48.321 40.865 1.00 29.91 218 GLN A O 1
ATOM 1690 N N . ALA A 1 219 ? 39.074 48.287 39.064 1.00 25.31 219 ALA A N 1
ATOM 1691 C CA . ALA A 1 219 ? 38.007 48.018 38.107 1.00 21.20 219 ALA A CA 1
ATOM 1692 C C . ALA A 1 219 ? 37.506 46.602 38.388 1.00 18.81 219 ALA A C 1
ATOM 1693 O O . ALA A 1 219 ? 36.306 46.352 38.461 1.00 19.86 219 ALA A O 1
ATOM 1695 N N . ARG A 1 220 ? 38.435 45.682 38.598 1.00 18.25 220 ARG A N 1
ATOM 1696 C CA . ARG A 1 220 ? 38.090 44.303 38.899 1.00 19.12 220 ARG A CA 1
ATOM 1697 C C . ARG A 1 220 ? 37.309 44.142 40.225 1.00 19.06 220 ARG A C 1
ATOM 1698 O O . ARG A 1 220 ? 36.405 43.306 40.312 1.00 17.13 220 ARG A O 1
ATOM 1706 N N . PHE A 1 221 ? 37.678 44.905 41.258 1.00 17.80 221 PHE A N 1
ATOM 1707 C CA . PHE A 1 221 ? 36.976 44.851 42.544 1.00 17.90 221 PHE A CA 1
ATOM 1708 C C . PHE A 1 221 ? 35.630 45.516 42.362 1.00 15.95 221 PHE A C 1
ATOM 1709 O O . PHE A 1 221 ? 34.650 45.150 43.005 1.00 16.69 221 PHE A O 1
ATOM 1717 N N . LEU A 1 222 ? 35.603 46.546 41.524 1.00 16.29 222 LEU A N 1
ATOM 1718 C CA . LEU A 1 222 ? 34.368 47.267 41.242 1.00 16.76 222 LEU A CA 1
ATOM 1719 C C . LEU A 1 222 ? 33.367 46.334 40.552 1.00 16.06 222 LEU A C 1
ATOM 1720 O O . LEU A 1 222 ? 32.216 46.235 40.960 1.00 17.79 222 LEU A O 1
ATOM 1725 N N . LEU A 1 223 ? 33.841 45.597 39.559 1.00 14.81 223 LEU A N 1
ATOM 1726 C CA . LEU A 1 223 ? 33.014 44.673 38.826 1.00 15.54 223 LEU A CA 1
ATOM 1727 C C . LEU A 1 223 ? 32.530 43.598 39.765 1.00 18.06 223 LEU A C 1
ATOM 1728 O O . LEU A 1 223 ? 31.421 43.088 39.612 1.00 18.72 223 LEU A O 1
ATOM 1733 N N . ALA A 1 224 ? 33.379 43.223 40.718 1.00 19.34 224 ALA A N 1
ATOM 1734 C CA . ALA A 1 224 ? 33.020 42.203 41.700 1.00 19.62 224 ALA A CA 1
ATOM 1735 C C . ALA A 1 224 ? 31.856 42.686 42.548 1.00 17.26 224 ALA A C 1
ATOM 1736 O O . ALA A 1 224 ? 30.990 41.897 42.906 1.00 18.51 224 ALA A O 1
ATOM 1738 N N . LYS A 1 225 ? 31.846 43.975 42.871 1.00 16.68 225 LYS A N 1
ATOM 1739 C CA . LYS A 1 225 ? 30.785 44.563 43.679 1.00 18.72 225 LYS A CA 1
ATOM 1740 C C . LYS A 1 225 ? 29.485 44.612 42.860 1.00 19.59 225 LYS A C 1
ATOM 1741 O O . LYS A 1 225 ? 28.412 44.258 43.350 1.00 20.48 225 LYS A O 1
ATOM 1747 N N . ILE A 1 226 ? 29.587 45.075 41.617 1.00 18.96 226 ILE A N 1
ATOM 1748 C CA . ILE A 1 226 ? 28.443 45.148 40.711 1.00 15.45 226 ILE A CA 1
ATOM 1749 C C . ILE A 1 226 ? 27.793 43.752 40.580 1.00 17.50 226 ILE A C 1
ATOM 1750 O O . ILE A 1 226 ? 26.609 43.594 40.881 1.00 16.93 226 ILE A O 1
ATOM 1755 N N . LYS A 1 227 ? 28.584 42.736 40.231 1.00 14.96 227 LYS A N 1
ATOM 1756 C CA . LYS A 1 227 ? 28.075 41.378 40.062 1.00 18.89 227 LYS A CA 1
ATOM 1757 C C . LYS A 1 227 ? 27.416 40.850 41.329 1.00 21.48 227 LYS A C 1
ATOM 1758 O O . LYS A 1 227 ? 26.410 40.134 41.271 1.00 20.36 227 LYS A O 1
ATOM 1764 N N . ARG A 1 228 ? 27.982 41.251 42.465 1.00 20.42 228 ARG A N 1
ATOM 1765 C CA . ARG A 1 228 ? 27.541 40.851 43.793 1.00 21.19 228 ARG A CA 1
ATOM 1766 C C . ARG A 1 228 ? 26.268 41.551 44.280 1.00 20.21 228 ARG A C 1
ATOM 1767 O O . ARG A 1 228 ? 25.371 40.905 44.824 1.00 22.27 228 ARG A O 1
ATOM 1775 N N . GLU A 1 229 ? 26.166 42.853 44.052 1.00 17.56 229 GLU A N 1
ATOM 1776 C CA . GLU A 1 229 ? 25.019 43.599 44.529 1.00 19.38 229 GLU A CA 1
ATOM 1777 C C . GLU A 1 229 ? 23.901 43.888 43.537 1.00 18.62 229 GLU A C 1
ATOM 1778 O O . GLU A 1 229 ? 22.745 43.986 43.933 1.00 18.91 229 GLU A O 1
ATOM 1784 N N . TYR A 1 230 ? 24.233 44.008 42.258 1.00 16.84 230 TYR A N 1
ATOM 1785 C CA . TYR A 1 230 ? 23.230 44.341 41.255 1.00 17.07 230 TYR A CA 1
ATOM 1786 C C . TYR A 1 230 ? 22.968 43.249 40.252 1.00 17.42 230 TYR A C 1
ATOM 1787 O O . TYR A 1 230 ? 21.912 43.226 39.627 1.00 19.73 230 TYR A O 1
ATOM 1796 N N . GLY A 1 231 ? 23.906 42.324 40.116 1.00 15.40 231 GLY A N 1
ATOM 1797 C CA . GLY A 1 231 ? 23.728 41.258 39.158 1.00 17.53 231 GLY A CA 1
ATOM 1798 C C . GLY A 1 231 ? 23.532 41.819 37.760 1.00 17.27 231 GLY A C 1
ATOM 1799 O O . GLY A 1 231 ? 24.210 42.756 37.358 1.00 18.36 231 GLY A O 1
ATOM 1800 N N . THR A 1 232 ? 22.528 41.307 37.059 1.00 17.63 232 THR A N 1
ATOM 1801 C CA . THR A 1 232 ? 22.237 41.727 35.696 1.00 16.82 232 THR A CA 1
ATOM 1802 C C . THR A 1 232 ? 21.205 42.842 35.569 1.00 14.79 232 THR A C 1
ATOM 1803 O O . THR A 1 232 ? 20.711 43.089 34.482 1.00 16.30 232 THR A O 1
ATOM 1807 N N . LEU A 1 233 ? 20.865 43.500 36.667 1.00 13.20 233 LEU A N 1
ATOM 1808 C CA . LEU A 1 233 ? 19.898 44.582 36.642 1.00 11.94 233 LEU A CA 1
ATOM 1809 C C . LEU A 1 233 ? 20.646 45.922 36.604 1.00 12.52 233 LEU A C 1
ATOM 1810 O O . LEU A 1 233 ? 21.750 46.046 37.145 1.00 10.47 233 LEU A O 1
ATOM 1815 N N . PRO A 1 234 ? 20.066 46.944 35.960 1.00 12.76 234 PRO A N 1
ATOM 1816 C CA . PRO A 1 234 ? 20.745 48.243 35.890 1.00 12.53 234 PRO A CA 1
ATOM 1817 C C . PRO A 1 234 ? 21.080 48.858 37.255 1.00 12.92 234 PRO A C 1
ATOM 1818 O O . PRO A 1 234 ? 20.354 48.672 38.238 1.00 13.48 234 PRO A O 1
ATOM 1822 N N . PHE A 1 235 ? 22.158 49.627 37.303 1.00 12.86 235 PHE A N 1
ATOM 1823 C CA . PHE A 1 235 ? 22.562 50.276 38.538 1.00 10.29 235 PHE A CA 1
ATOM 1824 C C . PHE A 1 235 ? 22.871 51.715 38.227 1.00 10.04 235 PHE A C 1
ATOM 1825 O O . PHE A 1 235 ? 23.129 52.066 37.076 1.00 11.59 235 PHE A O 1
ATOM 1833 N N . ALA A 1 236 ? 22.800 52.557 39.249 1.00 10.02 236 ALA A N 1
ATOM 1834 C CA . ALA A 1 236 ? 23.045 53.981 39.102 1.00 10.79 236 ALA A CA 1
ATOM 1835 C C . ALA A 1 236 ? 24.477 54.321 39.418 1.00 12.05 236 ALA A C 1
ATOM 1836 O O . ALA A 1 236 ? 25.107 53.682 40.252 1.00 15.14 236 ALA A O 1
ATOM 1838 N N . TYR A 1 237 ? 24.986 55.335 38.747 1.00 14.21 237 TYR A N 1
ATOM 1839 C CA . TYR A 1 237 ? 26.336 55.814 39.001 1.00 16.52 237 TYR A CA 1
ATOM 1840 C C . TYR A 1 237 ? 26.314 56.266 40.480 1.00 18.10 237 TYR A C 1
ATOM 1841 O O . TYR A 1 237 ? 27.227 55.953 41.262 1.00 16.92 237 TYR A O 1
ATOM 1850 N N . ARG A 1 238 ? 25.216 56.921 40.864 1.00 17.29 238 ARG A N 1
ATOM 1851 C CA . ARG A 1 238 ? 24.991 57.403 42.228 1.00 16.82 238 ARG A CA 1
ATOM 1852 C C . ARG A 1 238 ? 25.260 56.358 43.336 1.00 19.61 238 ARG A C 1
ATOM 1853 O O . ARG A 1 238 ? 25.833 56.676 44.384 1.00 19.03 238 ARG A O 1
ATOM 1861 N N . TRP A 1 239 ? 24.852 55.114 43.101 1.00 16.16 239 TRP A N 1
ATOM 1862 C CA . TRP A 1 239 ? 25.022 54.049 44.082 1.00 16.93 239 TRP A CA 1
ATOM 1863 C C . TRP A 1 239 ? 26.486 53.729 44.389 1.00 18.74 239 TRP A C 1
ATOM 1864 O O . TRP A 1 239 ? 26.773 53.043 45.374 1.00 20.19 239 TRP A O 1
ATOM 1875 N N . LEU A 1 240 ? 27.403 54.202 43.550 1.00 18.02 240 LEU A N 1
ATOM 1876 C CA . LEU A 1 240 ? 28.818 53.903 43.731 1.00 18.40 240 LEU A CA 1
ATOM 1877 C C . LEU A 1 240 ? 29.683 55.092 44.117 1.00 18.79 240 LEU A C 1
ATOM 1878 O O . LEU A 1 240 ? 30.878 54.939 44.358 1.00 19.44 240 LEU A O 1
ATOM 1883 N N . GLN A 1 241 ? 29.069 56.261 44.215 1.00 20.14 241 GLN A N 1
ATOM 1884 C CA . GLN A 1 241 ? 29.782 57.479 44.524 1.00 21.65 241 GLN A CA 1
ATOM 1885 C C . GLN A 1 241 ? 30.405 57.603 45.885 1.00 25.79 241 GLN A C 1
ATOM 1886 O O . GLN A 1 241 ? 30.992 58.629 46.204 1.00 28.55 241 GLN A O 1
ATOM 1892 N N . ASN A 1 242 ? 30.304 56.560 46.684 1.00 31.17 242 ASN A N 1
ATOM 1893 C CA . ASN A 1 242 ? 30.882 56.615 48.014 1.00 36.62 242 ASN A CA 1
ATOM 1894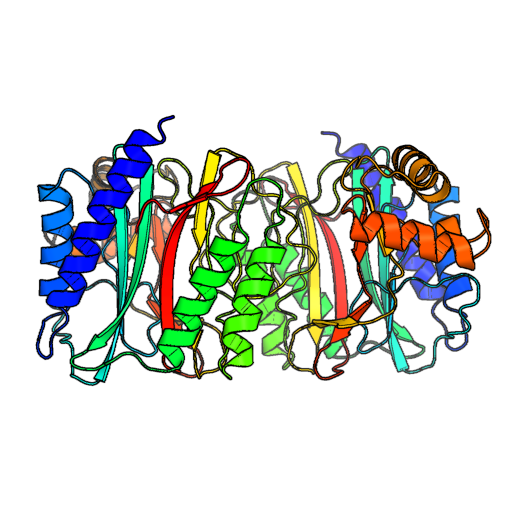 C C . ASN A 1 242 ? 32.005 55.622 48.149 1.00 36.80 242 ASN A C 1
ATOM 1895 O O . ASN A 1 242 ? 32.885 55.790 48.984 1.00 38.71 242 ASN A O 1
ATOM 1900 N N . ASP A 1 243 ? 31.987 54.598 47.306 1.00 37.56 243 ASP A N 1
ATOM 1901 C CA . ASP A 1 243 ? 33.006 53.566 47.352 1.00 38.36 243 ASP A CA 1
ATOM 1902 C C . ASP A 1 243 ? 34.388 54.084 47.025 1.00 38.42 243 ASP A C 1
ATOM 1903 O O . ASP A 1 243 ? 35.379 53.528 47.484 1.00 39.92 243 ASP A O 1
ATOM 1908 N N . MET A 1 244 ? 34.459 55.121 46.199 1.00 36.95 244 MET A N 1
ATOM 1909 C CA . MET A 1 244 ? 35.739 55.693 45.814 1.00 37.12 244 MET A CA 1
ATOM 1910 C C . MET A 1 244 ? 35.539 57.103 45.270 1.00 36.80 244 MET A C 1
ATOM 1911 O O . MET A 1 244 ? 34.449 57.454 44.837 1.00 38.17 244 MET A O 1
ATOM 1916 N N . PRO A 1 245 ? 36.590 57.937 45.300 1.00 36.53 245 PRO A N 1
ATOM 1917 C CA . PRO A 1 245 ? 36.438 59.302 44.791 1.00 36.52 245 PRO A CA 1
ATOM 1918 C C . PRO A 1 245 ? 36.058 59.324 43.329 1.00 35.52 245 PRO A C 1
ATOM 1919 O O . PRO A 1 245 ? 36.423 58.424 42.573 1.00 36.18 245 PRO A O 1
ATOM 1923 N N . GLU A 1 246 ? 35.338 60.372 42.948 1.00 35.61 246 GLU A N 1
ATOM 1924 C CA . GLU A 1 246 ? 34.869 60.592 41.584 1.00 35.48 246 GLU A CA 1
ATOM 1925 C C . GLU A 1 246 ? 35.857 60.139 40.506 1.00 33.52 246 GLU A C 1
ATOM 1926 O O . GLU A 1 246 ? 35.531 59.295 39.680 1.00 32.74 246 GLU A O 1
ATOM 1932 N N . GLY A 1 247 ? 37.072 60.675 40.544 1.00 31.80 247 GLY A N 1
ATOM 1933 C CA . GLY A 1 247 ? 38.076 60.328 39.555 1.00 28.46 247 GLY A CA 1
ATOM 1934 C C . GLY A 1 247 ? 38.387 58.852 39.447 1.00 27.74 247 GLY A C 1
ATOM 1935 O O . GLY A 1 247 ? 38.541 58.331 38.348 1.00 27.67 247 GLY A O 1
ATOM 1936 N N . GLN A 1 248 ? 38.489 58.170 40.578 1.00 27.35 248 GLN A N 1
ATOM 1937 C CA . GLN A 1 248 ? 38.781 56.745 40.561 1.00 28.92 248 GLN A CA 1
ATOM 1938 C C . GLN A 1 248 ? 37.567 55.995 40.008 1.00 27.27 248 GLN A C 1
ATOM 1939 O O . GLN A 1 248 ? 37.705 55.059 39.219 1.00 27.69 248 GLN A O 1
ATOM 1945 N N . LEU A 1 249 ? 36.381 56.450 40.393 1.00 24.75 249 LEU A N 1
ATOM 1946 C CA . LEU A 1 249 ? 35.123 55.852 39.963 1.00 23.09 249 LEU A CA 1
ATOM 1947 C C . LEU A 1 249 ? 34.922 55.985 38.456 1.00 23.71 249 LEU A C 1
ATOM 1948 O O . LEU A 1 249 ? 34.573 55.016 37.778 1.00 24.03 249 LEU A O 1
ATOM 1953 N N . LYS A 1 250 ? 35.151 57.181 37.929 1.00 23.78 250 LYS A N 1
ATOM 1954 C CA . LYS A 1 250 ? 34.992 57.422 36.501 1.00 25.66 250 LYS A CA 1
ATOM 1955 C C . LYS A 1 250 ? 35.902 56.527 35.680 1.00 26.21 250 LYS A C 1
ATOM 1956 O O . LYS A 1 250 ? 35.442 55.846 34.770 1.00 28.34 250 LYS A O 1
ATOM 1962 N N . LEU A 1 251 ? 37.183 56.489 36.027 1.00 26.21 251 LEU A N 1
ATOM 1963 C CA . LEU A 1 251 ? 38.143 55.658 35.303 1.00 27.29 251 LEU A CA 1
ATOM 1964 C C . LEU A 1 251 ? 37.864 54.167 35.398 1.00 24.61 251 LEU A C 1
ATOM 1965 O O . LEU A 1 251 ? 38.047 53.447 34.419 1.00 25.15 251 LEU A O 1
ATOM 1970 N N . ALA A 1 252 ? 37.445 53.695 36.568 1.00 21.91 252 ALA A N 1
ATOM 1971 C CA . ALA A 1 252 ? 37.148 52.277 36.741 1.00 18.54 252 ALA A CA 1
ATOM 1972 C C . ALA A 1 252 ? 35.925 51.916 35.894 1.00 18.36 252 ALA A C 1
ATOM 1973 O O . ALA A 1 252 ? 35.884 50.844 35.292 1.00 16.88 252 ALA A O 1
ATOM 1975 N N . LEU A 1 253 ? 34.948 52.824 35.833 1.00 18.18 253 LEU A N 1
ATOM 1976 C CA . LEU A 1 253 ? 33.739 52.600 35.033 1.00 20.05 253 LEU A CA 1
ATOM 1977 C C . LEU A 1 253 ? 34.092 52.585 33.544 1.00 21.07 253 LEU A C 1
ATOM 1978 O O . LEU A 1 253 ? 33.572 51.755 32.797 1.00 21.74 253 LEU A O 1
ATOM 1983 N N . LYS A 1 254 ? 34.978 53.482 33.107 1.00 21.95 254 LYS A N 1
ATOM 1984 C CA . LYS A 1 254 ? 35.381 53.500 31.697 1.00 24.85 254 LYS A CA 1
ATOM 1985 C C . LYS A 1 254 ? 36.131 52.223 31.294 1.00 24.32 254 LYS A C 1
ATOM 1986 O O . LYS A 1 254 ? 35.922 51.700 30.202 1.00 24.29 254 LYS A O 1
ATOM 1992 N N . THR A 1 255 ? 36.998 51.726 32.177 1.00 23.53 255 THR A N 1
ATOM 1993 C CA . THR A 1 255 ? 37.761 50.506 31.925 1.00 21.31 255 THR A CA 1
ATOM 1994 C C . THR A 1 255 ? 36.792 49.352 31.762 1.00 19.85 255 THR A C 1
ATOM 1995 O O . THR A 1 255 ? 36.958 48.522 30.880 1.00 19.40 255 THR A O 1
ATOM 1999 N N . LEU A 1 256 ? 35.774 49.297 32.611 1.00 18.41 256 LEU A N 1
ATOM 2000 C CA . LEU A 1 256 ? 34.804 48.217 32.523 1.00 18.60 256 LEU A CA 1
ATOM 2001 C C . LEU A 1 256 ? 33.976 48.320 31.231 1.00 18.18 256 LEU A C 1
ATOM 2002 O O . LEU A 1 256 ? 33.677 47.310 30.599 1.00 17.14 256 LEU A O 1
ATOM 2007 N N . GLU A 1 257 ? 33.642 49.543 30.832 1.00 20.45 257 GLU A N 1
ATOM 2008 C CA . GLU A 1 257 ? 32.884 49.779 29.605 1.00 21.14 257 GLU A CA 1
ATOM 2009 C C . GLU A 1 257 ? 33.704 49.314 28.421 1.00 21.74 257 GLU A C 1
ATOM 2010 O O . GLU A 1 257 ? 33.225 48.535 27.611 1.00 23.53 257 GLU A O 1
ATOM 2016 N N . LYS A 1 258 ? 34.940 49.794 28.320 1.00 21.56 258 LYS A N 1
ATOM 2017 C CA . LYS A 1 258 ? 35.824 49.409 27.218 1.00 24.77 258 LYS A CA 1
ATOM 2018 C C . LYS A 1 258 ? 36.081 47.905 27.186 1.00 25.46 258 LYS A C 1
ATOM 2019 O O . LYS A 1 258 ? 36.188 47.312 26.109 1.00 26.70 258 LYS A O 1
ATOM 2025 N N . ALA A 1 259 ? 36.168 47.292 28.364 1.00 23.82 259 ALA A N 1
ATOM 2026 C CA . ALA A 1 259 ? 36.391 45.856 28.476 1.00 22.79 259 ALA A CA 1
ATOM 2027 C C . ALA A 1 259 ? 35.164 45.087 27.991 1.00 21.87 259 ALA A C 1
ATOM 2028 O O . ALA A 1 259 ? 35.249 43.894 27.678 1.00 23.41 259 ALA A O 1
ATOM 2030 N N . GLY A 1 260 ? 34.030 45.780 27.936 1.00 22.25 260 GLY A N 1
ATOM 2031 C CA . GLY A 1 260 ? 32.779 45.166 27.512 1.00 20.46 260 GLY A CA 1
ATOM 2032 C C . GLY A 1 260 ? 32.038 44.473 28.651 1.00 19.01 260 GLY A C 1
ATOM 2033 O O . GLY A 1 260 ? 31.161 43.649 28.415 1.00 18.97 260 GLY A O 1
ATOM 2034 N N . ALA A 1 261 ? 32.396 44.800 29.892 1.00 18.59 261 ALA A N 1
ATOM 2035 C CA . ALA A 1 261 ? 31.769 44.201 31.074 1.00 15.98 261 ALA A CA 1
ATOM 2036 C C . ALA A 1 261 ? 30.437 44.837 31.373 1.00 13.80 261 ALA A C 1
ATOM 2037 O O . ALA A 1 261 ? 29.502 44.159 31.775 1.00 16.57 261 ALA A O 1
ATOM 2039 N N . ILE A 1 262 ? 30.383 46.155 31.268 1.00 15.63 262 ILE A N 1
ATOM 2040 C CA . ILE A 1 262 ? 29.152 46.893 31.516 1.00 14.57 262 ILE A CA 1
ATOM 2041 C C . ILE A 1 262 ? 28.799 47.740 30.285 1.00 16.47 262 ILE A C 1
ATOM 2042 O O . ILE A 1 262 ? 29.624 47.972 29.394 1.00 14.01 262 ILE A O 1
ATOM 2047 N N . TYR A 1 263 ? 27.548 48.156 30.221 1.00 19.19 263 TYR A N 1
ATOM 2048 C CA . TYR A 1 263 ? 27.070 48.962 29.121 1.00 21.08 263 TYR A CA 1
ATOM 2049 C C . TYR A 1 263 ? 26.470 50.221 29.751 1.00 17.21 263 TYR A C 1
ATOM 2050 O O . TYR A 1 263 ? 25.823 50.150 30.797 1.00 16.13 263 TYR A O 1
ATOM 2059 N N . GLY A 1 264 ? 26.743 51.375 29.157 1.00 15.34 264 GLY A N 1
ATOM 2060 C CA . GLY A 1 264 ? 26.195 52.608 29.679 1.00 14.65 264 GLY A CA 1
ATOM 2061 C C . GLY A 1 264 ? 24.918 52.991 28.955 1.00 15.45 264 GLY A C 1
ATOM 2062 O O . GLY A 1 264 ? 24.797 52.770 27.741 1.00 13.56 264 GLY A O 1
ATOM 2063 N N . TYR A 1 265 ? 23.969 53.555 29.703 1.00 14.79 265 TYR A N 1
ATOM 2064 C CA . TYR A 1 265 ? 22.669 53.995 29.177 1.00 13.16 265 TYR A CA 1
ATOM 2065 C C . TYR A 1 265 ? 22.529 55.500 29.367 1.00 11.18 265 TYR A C 1
ATOM 2066 O O . TYR A 1 265 ? 22.058 55.947 30.410 1.00 16.23 265 TYR A O 1
ATOM 2075 N N . PRO A 1 266 ? 22.891 56.302 28.358 1.00 9.98 266 PRO A N 1
ATOM 2076 C CA . PRO A 1 266 ? 22.798 57.763 28.446 1.00 10.97 266 PRO A CA 1
ATOM 2077 C C . PRO A 1 266 ? 21.367 58.230 28.600 1.00 13.55 266 PRO A C 1
ATOM 2078 O O . PRO A 1 266 ? 20.451 57.474 28.319 1.00 13.58 266 PRO A O 1
ATOM 2082 N N . VAL A 1 267 ? 21.186 59.493 28.983 1.00 13.74 267 VAL A N 1
ATOM 2083 C CA . VAL A 1 267 ? 19.868 60.109 29.148 1.00 11.74 267 VAL A CA 1
ATOM 2084 C C . VAL A 1 267 ? 19.163 60.159 27.794 1.00 12.95 267 VAL A C 1
ATOM 2085 O O . VAL A 1 267 ? 19.809 60.367 26.779 1.00 12.84 267 VAL A O 1
ATOM 2089 N N . LEU A 1 268 ? 17.841 59.980 27.789 1.00 12.86 268 LEU A N 1
ATOM 2090 C CA . LEU A 1 268 ? 17.047 60.001 26.556 1.00 11.27 268 LEU A CA 1
ATOM 2091 C C . LEU A 1 268 ? 16.228 61.279 26.528 1.00 10.42 268 LEU A C 1
ATOM 2092 O O . LEU A 1 268 ? 15.494 61.572 27.471 1.00 12.51 268 LEU A O 1
ATOM 2097 N N . LYS A 1 269 ? 16.354 62.029 25.442 1.00 11.85 269 LYS A N 1
ATOM 2098 C CA . LYS A 1 269 ? 15.675 63.309 25.298 1.00 11.05 269 LYS A CA 1
ATOM 2099 C C . LYS A 1 269 ? 14.906 63.306 24.010 1.00 11.70 269 LYS A C 1
ATOM 2100 O O . LYS A 1 269 ? 15.364 62.746 23.022 1.00 12.90 269 LYS A O 1
ATOM 2106 N N . GLU A 1 270 ? 13.736 63.929 24.019 1.00 13.42 270 GLU A N 1
ATOM 2107 C CA . GLU A 1 270 ? 12.914 63.999 22.828 1.00 12.04 270 GLU A CA 1
ATOM 2108 C C . GLU A 1 270 ? 13.661 64.861 21.809 1.00 14.37 270 GLU A C 1
ATOM 2109 O O . GLU A 1 270 ? 14.017 66.008 22.080 1.00 15.87 270 GLU A O 1
ATOM 2115 N N . ILE A 1 271 ? 13.832 64.313 20.612 1.00 14.99 271 ILE A N 1
ATOM 2116 C CA . ILE A 1 271 ? 14.570 64.953 19.538 1.00 16.93 271 ILE A CA 1
ATOM 2117 C C . ILE A 1 271 ? 14.236 66.410 19.227 1.00 19.57 271 ILE A C 1
ATOM 2118 O O . ILE A 1 271 ? 15.134 67.175 18.910 1.00 20.89 271 ILE A O 1
ATOM 2123 N N . ARG A 1 272 ? 12.969 66.804 19.287 1.00 19.71 272 ARG A N 1
ATOM 2124 C CA . ARG A 1 272 ? 12.619 68.209 19.029 1.00 21.88 272 ARG A CA 1
ATOM 2125 C C . ARG A 1 272 ? 12.269 68.872 20.351 1.00 20.74 272 ARG A C 1
ATOM 2126 O O . ARG A 1 272 ? 11.448 69.790 20.386 1.00 19.17 272 ARG A O 1
ATOM 2134 N N . ASN A 1 273 ? 12.852 68.361 21.434 1.00 18.86 273 ASN A N 1
ATOM 2135 C CA . ASN A 1 273 ? 12.612 68.862 22.790 1.00 20.11 273 ASN A CA 1
ATOM 2136 C C . ASN A 1 273 ? 11.143 68.995 23.186 1.00 17.50 273 ASN A C 1
ATOM 2137 O O . ASN A 1 273 ? 10.766 69.905 23.927 1.00 19.44 273 ASN A O 1
ATOM 2142 N N . GLY A 1 274 ? 10.314 68.080 22.707 1.00 15.27 274 GLY A N 1
ATOM 2143 C CA . GLY A 1 274 ? 8.910 68.135 23.053 1.00 14.54 274 GLY A CA 1
ATOM 2144 C C . GLY A 1 274 ? 8.666 67.448 24.386 1.00 16.52 274 GLY A C 1
ATOM 2145 O O . GLY A 1 274 ? 9.324 66.457 24.712 1.00 17.17 274 GLY A O 1
ATOM 2146 N N . ILE A 1 275 ? 7.729 67.976 25.163 1.00 14.80 275 ILE A N 1
ATOM 2147 C CA . ILE A 1 275 ? 7.383 67.391 26.453 1.00 13.33 275 ILE A CA 1
ATOM 2148 C C . ILE A 1 275 ? 6.985 65.943 26.219 1.00 13.21 275 ILE A C 1
ATOM 2149 O O . ILE A 1 275 ? 6.306 65.639 25.243 1.00 13.95 275 ILE A O 1
ATOM 2154 N N . VAL A 1 276 ? 7.380 65.062 27.131 1.00 12.43 276 VAL A N 1
ATOM 2155 C CA . VAL A 1 276 ? 7.090 63.642 27.019 1.00 11.04 276 VAL A CA 1
ATOM 2156 C C . VAL A 1 276 ? 6.303 63.197 28.246 1.00 11.41 276 VAL A C 1
ATOM 2157 O O . VAL A 1 276 ? 6.589 63.621 29.365 1.00 11.43 276 VAL A O 1
ATOM 2161 N N . ALA A 1 277 ? 5.252 62.418 28.015 1.00 12.03 277 ALA A N 1
ATOM 2162 C CA . ALA A 1 277 ? 4.425 61.875 29.083 1.00 10.70 277 ALA A CA 1
ATOM 2163 C C . ALA A 1 277 ? 4.529 60.350 28.977 1.00 10.52 277 ALA A C 1
ATOM 2164 O O . ALA A 1 277 ? 4.597 59.807 27.873 1.00 11.84 277 ALA A O 1
ATOM 2166 N N . GLN A 1 278 ? 4.524 59.677 30.121 1.00 9.46 278 GLN A N 1
ATOM 2167 C CA . GLN A 1 278 ? 4.665 58.217 30.208 1.00 8.96 278 GLN A CA 1
ATOM 2168 C C . GLN A 1 278 ? 3.854 57.622 31.342 1.00 9.68 278 GLN A C 1
ATOM 2169 O O . GLN A 1 278 ? 3.818 58.176 32.440 1.00 11.35 278 GLN A O 1
ATOM 2175 N N . PHE A 1 279 ? 3.234 56.475 31.083 1.00 8.21 279 PHE A N 1
ATOM 2176 C CA . PHE A 1 279 ? 2.515 55.732 32.093 1.00 6.29 279 PHE A CA 1
ATOM 2177 C C . PHE A 1 279 ? 2.934 54.296 31.848 1.00 5.10 279 PHE A C 1
ATOM 2178 O O . PHE A 1 279 ? 3.231 53.928 30.726 1.00 8.36 279 PHE A O 1
ATOM 2186 N N . GLU A 1 280 ? 3.010 53.491 32.887 1.00 6.00 280 GLU A N 1
ATOM 2187 C CA . GLU A 1 280 ? 3.443 52.117 32.713 1.00 7.22 280 GLU A CA 1
ATOM 2188 C C . GLU A 1 280 ? 2.969 51.215 33.823 1.00 6.34 280 GLU A C 1
ATOM 2189 O O . GLU A 1 280 ? 2.913 51.611 34.985 1.00 9.64 280 GLU A O 1
ATOM 2195 N N . HIS A 1 281 ? 2.678 49.979 33.455 1.00 8.21 281 HIS A N 1
ATOM 2196 C CA . HIS A 1 281 ? 2.248 48.962 34.389 1.00 9.06 281 HIS A CA 1
ATOM 2197 C C . HIS A 1 281 ? 2.875 47.653 33.937 1.00 8.58 281 HIS A C 1
ATOM 2198 O O . HIS A 1 281 ? 3.247 47.500 32.758 1.00 11.89 281 HIS A O 1
ATOM 2205 N N . THR A 1 282 ? 3.010 46.720 34.872 1.00 12.31 282 THR A N 1
ATOM 2206 C CA . THR A 1 282 ? 3.511 45.379 34.573 1.00 10.81 282 THR A CA 1
ATOM 2207 C C . THR A 1 282 ? 2.296 44.441 34.619 1.00 9.44 282 THR A C 1
ATOM 2208 O O . THR A 1 282 ? 1.401 44.602 35.460 1.00 9.40 282 THR A O 1
ATOM 2212 N N . ILE A 1 283 ? 2.236 43.516 33.676 1.00 8.90 283 ILE A N 1
ATOM 2213 C CA . ILE A 1 283 ? 1.139 42.574 33.614 1.00 10.91 283 ILE A CA 1
ATOM 2214 C C . ILE A 1 283 ? 1.620 41.132 33.481 1.00 12.75 283 ILE A C 1
ATOM 2215 O O . ILE A 1 283 ? 2.725 40.857 32.981 1.00 13.92 283 ILE A O 1
ATOM 2220 N N . ILE A 1 284 ? 0.817 40.222 34.021 1.00 12.05 284 ILE A N 1
ATOM 2221 C CA . ILE A 1 284 ? 1.085 38.806 33.904 1.00 12.27 284 ILE A CA 1
ATOM 2222 C C . ILE A 1 284 ? -0.043 38.336 32.996 1.00 13.04 284 ILE A C 1
ATOM 2223 O O . ILE A 1 284 ? -1.222 38.598 33.253 1.00 12.99 284 ILE A O 1
ATOM 2228 N N . VAL A 1 285 ? 0.322 37.706 31.894 1.00 15.41 285 VAL A N 1
ATOM 2229 C CA . VAL A 1 285 ? -0.673 37.245 30.950 1.00 14.02 285 VAL A CA 1
ATOM 2230 C C . VAL A 1 285 ? -1.364 35.988 31.430 1.00 15.90 285 VAL A C 1
ATOM 2231 O O . VAL A 1 285 ? -0.717 35.059 31.907 1.00 15.30 285 VAL A O 1
ATOM 2235 N N . GLU A 1 286 ? -2.691 36.009 31.387 1.00 17.40 286 GLU A N 1
ATOM 2236 C CA . GLU A 1 286 ? -3.492 34.853 31.755 1.00 19.53 286 GLU A CA 1
ATOM 2237 C C . GLU A 1 286 ? -4.263 34.386 30.528 1.00 20.02 286 GLU A C 1
ATOM 2238 O O . GLU A 1 286 ? -4.237 35.032 29.480 1.00 16.72 286 GLU A O 1
ATOM 2244 N N . LYS A 1 287 ? -4.955 33.265 30.678 1.00 22.33 287 LYS A N 1
ATOM 2245 C CA . LYS A 1 287 ? -5.725 32.673 29.603 1.00 25.69 287 LYS A CA 1
ATOM 2246 C C . LYS A 1 287 ? -6.707 33.642 28.941 1.00 25.33 287 LYS A C 1
ATOM 2247 O O . LYS A 1 287 ? -6.709 33.806 27.718 1.00 23.71 287 LYS A O 1
ATOM 2253 N N . ASP A 1 288 ? -7.501 34.324 29.758 1.00 24.76 288 ASP A N 1
ATOM 2254 C CA . ASP A 1 288 ? -8.535 35.223 29.245 1.00 25.04 288 ASP A CA 1
ATOM 2255 C C . ASP A 1 288 ? -8.407 36.661 29.703 1.00 22.32 288 ASP A C 1
ATOM 2256 O O . ASP A 1 288 ? -9.301 37.467 29.462 1.00 18.61 288 ASP A O 1
ATOM 2261 N N . SER A 1 289 ? -7.299 36.991 30.348 1.00 17.55 289 SER A N 1
ATOM 2262 C CA . SER A 1 289 ? -7.136 38.333 30.865 1.00 16.56 289 SER A CA 1
ATOM 2263 C C . SER A 1 289 ? -5.681 38.525 31.227 1.00 15.71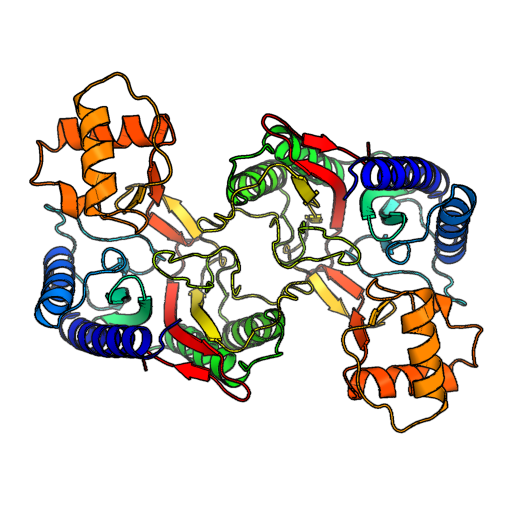 289 SER A C 1
ATOM 2264 O O . SER A 1 289 ? -4.809 37.815 30.715 1.00 17.69 289 SER A O 1
ATOM 2267 N N . VAL A 1 290 ? -5.423 39.501 32.088 1.00 15.43 290 VAL A N 1
ATOM 2268 C CA . VAL A 1 290 ? -4.077 39.776 32.577 1.00 16.20 290 VAL A CA 1
ATOM 2269 C C . VAL A 1 290 ? -4.217 40.278 34.014 1.00 16.45 290 VAL A C 1
ATOM 2270 O O . VAL A 1 290 ? -5.283 40.738 34.412 1.00 16.76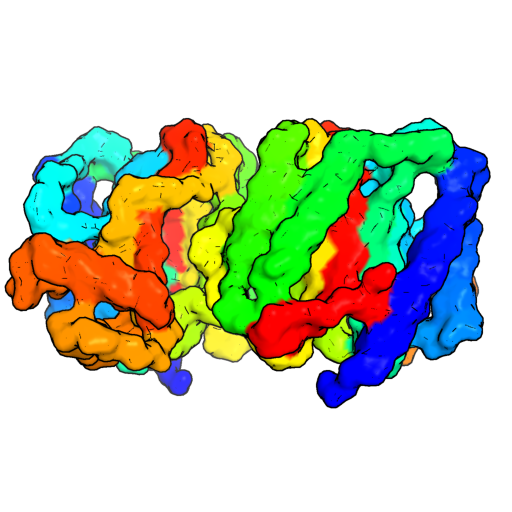 290 VAL A O 1
ATOM 2274 N N . ILE A 1 291 ? -3.180 40.066 34.815 1.00 16.79 291 ILE A N 1
ATOM 2275 C CA . ILE A 1 291 ? -3.137 40.551 36.188 1.00 14.03 291 ILE A CA 1
ATOM 2276 C C . ILE A 1 291 ? -2.240 41.775 36.096 1.00 14.65 291 ILE A C 1
ATOM 2277 O O . ILE A 1 291 ? -1.177 41.707 35.492 1.00 15.37 291 ILE A O 1
ATOM 2282 N N . VAL A 1 292 ? -2.684 42.917 36.593 1.00 14.63 292 VAL A N 1
ATOM 2283 C CA . VAL A 1 292 ? -1.852 44.112 36.535 1.00 13.40 292 VAL A CA 1
ATOM 2284 C C . VAL A 1 292 ? -1.226 44.082 37.918 1.00 15.31 292 VAL A C 1
ATOM 2285 O O . VAL A 1 292 ? -1.894 44.337 38.906 1.00 15.00 292 VAL A O 1
ATOM 2289 N N . THR A 1 293 ? 0.033 43.665 37.996 1.00 14.02 293 THR A N 1
ATOM 2290 C CA . THR A 1 293 ? 0.700 43.539 39.284 1.00 12.23 293 THR A CA 1
ATOM 2291 C C . THR A 1 293 ? 0.959 44.855 39.970 1.00 12.35 293 THR A C 1
ATOM 2292 O O . THR A 1 293 ? 1.075 44.898 41.187 1.00 16.15 293 THR A O 1
ATOM 2296 N N . THR A 1 294 ? 1.040 45.927 39.197 1.00 11.37 294 THR A N 1
ATOM 2297 C CA . THR A 1 294 ? 1.355 47.241 39.736 1.00 13.05 294 THR A CA 1
ATOM 2298 C C . THR A 1 294 ? 0.217 48.217 39.974 1.00 15.17 294 THR A C 1
ATOM 2299 O O . THR A 1 294 ? 0.435 49.428 40.040 1.00 16.76 294 THR A O 1
ATOM 2303 N N . GLU A 1 295 ? -1.013 47.743 40.019 1.00 21.14 295 GLU A N 1
ATOM 2304 C CA . GLU A 1 295 ? -2.073 48.700 40.279 1.00 27.62 295 GLU A CA 1
ATOM 2305 C C . GLU A 1 295 ? -2.512 48.598 41.735 1.00 28.84 295 GLU A C 1
ATOM 2306 O O . GLU A 1 295 ? -2.226 47.555 42.372 1.00 29.98 295 GLU A O 1
ATOM 2313 N N . MET B 1 1 ? 18.871 24.459 11.650 1.00 68.82 1 MET B N 1
ATOM 2314 C CA . MET B 1 1 ? 19.557 23.189 12.040 1.00 69.02 1 MET B CA 1
ATOM 2315 C C . MET B 1 1 ? 20.486 22.648 10.944 1.00 65.31 1 MET B C 1
ATOM 2316 O O . MET B 1 1 ? 21.396 21.857 11.216 1.00 65.57 1 MET B O 1
ATOM 2321 N N . ASP B 1 2 ? 20.275 23.099 9.712 1.00 60.27 2 ASP B N 1
ATOM 2322 C CA . ASP B 1 2 ? 21.102 22.659 8.599 1.00 54.78 2 ASP B CA 1
ATOM 2323 C C . ASP B 1 2 ? 21.283 23.793 7.594 1.00 49.86 2 ASP B C 1
ATOM 2324 O O . ASP B 1 2 ? 20.343 24.197 6.902 1.00 48.27 2 ASP B O 1
ATOM 2329 N N . THR B 1 3 ? 22.504 24.311 7.541 1.00 43.56 3 THR B N 1
ATOM 2330 C CA . THR B 1 3 ? 22.828 25.421 6.672 1.00 39.60 3 THR B CA 1
ATOM 2331 C C . THR B 1 3 ? 22.743 25.112 5.179 1.00 37.79 3 THR B C 1
ATOM 2332 O O . THR B 1 3 ? 22.540 26.028 4.392 1.00 36.32 3 THR B O 1
ATOM 2336 N N . GLU B 1 4 ? 22.846 23.835 4.791 1.00 36.56 4 GLU B N 1
ATOM 2337 C CA . GLU B 1 4 ? 22.786 23.439 3.368 1.00 34.21 4 GLU B CA 1
ATOM 2338 C C . GLU B 1 4 ? 21.490 23.872 2.680 1.00 28.96 4 GLU B C 1
ATOM 2339 O O . GLU B 1 4 ? 21.521 24.399 1.575 1.00 25.50 4 GLU B O 1
ATOM 2345 N N . LYS B 1 5 ? 20.358 23.643 3.337 1.00 26.05 5 LYS B N 1
ATOM 2346 C CA . LYS B 1 5 ? 19.056 24.018 2.793 1.00 26.17 5 LYS B CA 1
ATOM 2347 C C . LYS B 1 5 ? 18.838 25.544 2.789 1.00 23.29 5 LYS B C 1
ATOM 2348 O O . LYS B 1 5 ? 18.232 26.084 1.866 1.00 22.27 5 LYS B O 1
ATOM 2354 N N . LEU B 1 6 ? 19.381 26.233 3.793 1.00 21.43 6 LEU B N 1
ATOM 2355 C CA . LEU B 1 6 ? 19.305 27.694 3.867 1.00 19.39 6 LEU B CA 1
ATOM 2356 C C . LEU B 1 6 ? 20.137 28.293 2.723 1.00 18.52 6 LEU B C 1
ATOM 2357 O O . LEU B 1 6 ? 1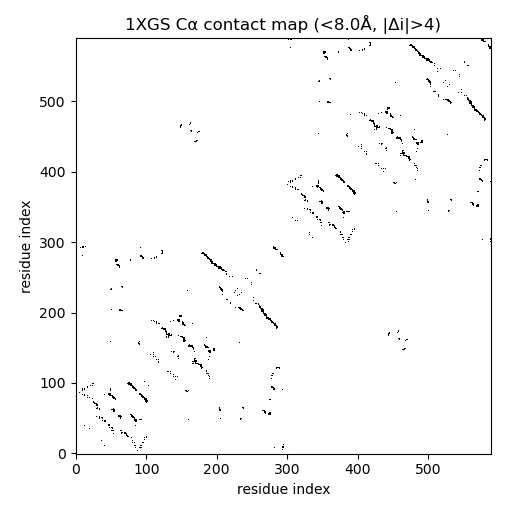9.754 29.283 2.108 1.00 18.85 6 LEU B O 1
ATOM 2362 N N . MET B 1 7 ? 21.277 27.684 2.434 1.00 19.23 7 MET B N 1
ATOM 2363 C CA . MET B 1 7 ? 22.122 28.154 1.348 1.00 21.48 7 MET B CA 1
ATOM 2364 C C . MET B 1 7 ? 21.510 27.827 -0.011 1.00 19.94 7 MET B C 1
ATOM 2365 O O . MET B 1 7 ? 21.627 28.612 -0.941 1.00 22.79 7 MET B O 1
ATOM 2370 N N . LYS B 1 8 ? 20.842 26.684 -0.128 1.00 19.09 8 LYS B N 1
ATOM 2371 C CA . LYS B 1 8 ? 20.214 26.304 -1.382 1.00 19.58 8 LYS B CA 1
ATOM 2372 C C . LYS B 1 8 ? 19.051 27.231 -1.680 1.00 18.40 8 LYS B C 1
ATOM 2373 O O . LYS B 1 8 ? 18.852 27.643 -2.822 1.00 18.34 8 LYS B O 1
ATOM 2379 N N . ALA B 1 9 ? 18.254 27.516 -0.655 1.00 17.05 9 ALA B N 1
ATOM 2380 C CA . ALA B 1 9 ? 17.116 28.410 -0.794 1.00 15.31 9 ALA B CA 1
ATOM 2381 C C . ALA B 1 9 ? 17.613 29.784 -1.205 1.00 14.62 9 ALA B C 1
ATOM 2382 O O . ALA B 1 9 ? 17.012 30.421 -2.070 1.00 16.36 9 ALA B O 1
ATOM 2384 N N . GLY B 1 10 ? 18.726 30.220 -0.607 1.00 13.00 10 GLY B N 1
ATOM 2385 C CA . GLY B 1 10 ? 19.317 31.514 -0.910 1.00 10.97 10 GLY B CA 1
ATOM 2386 C C . GLY B 1 10 ? 19.831 31.596 -2.334 1.00 12.48 10 GLY B C 1
ATOM 2387 O O . GLY B 1 10 ? 19.673 32.604 -3.012 1.00 13.02 10 GLY B O 1
ATOM 2388 N N . GLU B 1 11 ? 20.463 30.522 -2.786 1.00 17.32 11 GLU B N 1
ATOM 2389 C CA . GLU B 1 11 ? 20.982 30.447 -4.140 1.00 18.78 11 GLU B CA 1
ATOM 2390 C C . GLU B 1 11 ? 19.819 30.561 -5.122 1.00 17.73 11 GLU B C 1
ATOM 2391 O O . GLU B 1 11 ? 19.905 31.271 -6.117 1.00 18.88 11 GLU B O 1
ATOM 2397 N N . ILE B 1 12 ? 18.733 29.857 -4.845 1.00 15.61 12 ILE B N 1
ATOM 2398 C CA . ILE B 1 12 ? 17.573 29.909 -5.715 1.00 16.45 12 ILE B CA 1
ATOM 2399 C C . ILE B 1 12 ? 16.985 31.323 -5.692 1.00 17.03 12 ILE B C 1
ATOM 2400 O O . ILE B 1 12 ? 16.746 31.910 -6.746 1.00 17.20 12 ILE B O 1
ATOM 2405 N N . ALA B 1 13 ? 16.837 31.900 -4.498 1.00 17.53 13 ALA B N 1
ATOM 2406 C CA . ALA B 1 13 ? 16.295 33.252 -4.350 1.00 14.99 13 ALA B CA 1
ATOM 2407 C C . ALA B 1 13 ? 17.115 34.257 -5.140 1.00 16.66 13 ALA B C 1
ATOM 2408 O O . ALA B 1 13 ? 16.560 35.134 -5.804 1.00 16.20 13 ALA B O 1
ATOM 2410 N N . LYS B 1 14 ? 18.434 34.112 -5.107 1.00 13.25 14 LYS B N 1
ATOM 2411 C CA . LYS B 1 14 ? 19.292 35.029 -5.833 1.00 16.11 14 LYS B CA 1
ATOM 2412 C C . LYS B 1 14 ? 19.050 34.932 -7.346 1.00 16.69 14 LYS B C 1
ATOM 2413 O O . LYS B 1 14 ? 18.918 35.945 -8.034 1.00 17.53 14 LYS B O 1
ATOM 2419 N N . LYS B 1 15 ? 18.978 33.705 -7.853 1.00 18.68 15 LYS B N 1
ATOM 2420 C CA . LYS B 1 15 ? 18.770 33.455 -9.273 1.00 17.30 15 LYS B CA 1
ATOM 2421 C C . LYS B 1 15 ? 17.469 34.024 -9.781 1.00 15.81 15 LYS B C 1
ATOM 2422 O O . LYS B 1 15 ? 17.455 34.724 -10.789 1.00 16.47 15 LYS B O 1
ATOM 2428 N N . VAL B 1 16 ? 16.373 33.726 -9.092 1.00 16.29 16 VAL B N 1
ATOM 2429 C CA . VAL B 1 16 ? 15.075 34.232 -9.519 1.00 15.81 16 VAL B CA 1
ATOM 2430 C C . VAL B 1 16 ? 14.982 35.746 -9.405 1.00 15.64 16 VAL B C 1
ATOM 2431 O O . VAL B 1 16 ? 14.437 36.385 -10.293 1.00 15.58 16 VAL B O 1
ATOM 2435 N N . ARG B 1 17 ? 15.547 36.323 -8.342 1.00 16.26 17 ARG B N 1
ATOM 2436 C CA . ARG B 1 17 ? 15.531 37.776 -8.162 1.00 15.88 17 ARG B CA 1
ATOM 2437 C C . ARG B 1 17 ? 16.262 38.455 -9.309 1.00 16.32 17 ARG B C 1
ATOM 2438 O O . ARG B 1 17 ? 15.802 39.473 -9.817 1.00 15.82 17 ARG B O 1
ATOM 2446 N N . GLU B 1 18 ? 17.411 37.907 -9.702 1.00 16.83 18 GLU B N 1
ATOM 2447 C CA . GLU B 1 18 ? 18.180 38.486 -10.802 1.00 21.97 18 GLU B CA 1
ATOM 2448 C C . GLU B 1 18 ? 17.462 38.355 -12.162 1.00 21.33 18 GLU B C 1
ATOM 2449 O O . GLU B 1 18 ? 17.596 39.217 -13.018 1.00 22.20 18 GLU B O 1
ATOM 2455 N N . LYS B 1 19 ? 16.661 37.309 -12.336 1.00 22.96 19 LYS B N 1
ATOM 2456 C CA . LYS B 1 19 ? 15.906 37.134 -13.567 1.00 23.07 19 LYS B CA 1
ATOM 2457 C C . LYS B 1 19 ? 14.721 38.113 -13.522 1.00 23.28 19 LYS B C 1
ATOM 2458 O O . LYS B 1 19 ? 14.406 38.762 -14.525 1.00 25.36 19 LYS B O 1
ATOM 2464 N N . ALA B 1 20 ? 14.109 38.263 -12.345 1.00 20.19 20 ALA B N 1
ATOM 2465 C CA . ALA B 1 20 ? 12.982 39.183 -12.170 1.00 18.59 20 ALA B CA 1
ATOM 2466 C C . ALA B 1 20 ? 13.379 40.606 -12.568 1.00 19.00 20 ALA B C 1
ATOM 2467 O O . ALA B 1 20 ? 12.578 41.351 -13.145 1.00 18.78 20 ALA B O 1
ATOM 2469 N N . ILE B 1 21 ? 14.614 40.986 -12.251 1.00 17.40 21 ILE B N 1
ATOM 2470 C CA . ILE B 1 21 ? 15.106 42.313 -12.588 1.00 16.35 21 ILE B CA 1
ATOM 2471 C C . ILE B 1 21 ? 15.126 42.496 -14.111 1.00 17.63 21 ILE B C 1
ATOM 2472 O O . ILE B 1 21 ? 14.744 43.545 -14.611 1.00 18.27 21 ILE B O 1
ATOM 2477 N N . LYS B 1 22 ? 15.533 41.460 -14.843 1.00 21.30 22 LYS B N 1
ATOM 2478 C CA . LYS B 1 22 ? 15.591 41.525 -16.314 1.00 26.01 22 LYS B CA 1
ATOM 2479 C C . LYS B 1 22 ? 14.214 41.621 -16.955 1.00 22.51 22 LYS B C 1
ATOM 2480 O O . LYS B 1 22 ? 14.069 42.210 -18.016 1.00 25.76 22 LYS B O 1
ATOM 2486 N N . LEU B 1 23 ? 13.218 41.011 -16.329 1.00 21.12 23 LEU B N 1
ATOM 2487 C CA . LEU B 1 23 ? 11.846 41.046 -16.823 1.00 18.19 23 LEU B CA 1
ATOM 2488 C C . LEU B 1 23 ? 11.133 42.346 -16.516 1.00 18.98 23 LEU B C 1
ATOM 2489 O O . LEU B 1 23 ? 10.148 42.658 -17.162 1.00 17.96 23 LEU B O 1
ATOM 2494 N N . ALA B 1 24 ? 11.612 43.100 -15.529 1.00 17.99 24 ALA B N 1
ATOM 2495 C CA . ALA B 1 24 ? 10.969 44.353 -15.138 1.00 17.46 24 ALA B CA 1
ATOM 2496 C C . ALA B 1 24 ? 11.221 45.495 -16.119 1.00 20.04 24 ALA B C 1
ATOM 2497 O O . ALA B 1 24 ? 11.980 46.424 -15.835 1.00 24.17 24 ALA B O 1
ATOM 2499 N N . ARG B 1 25 ? 10.561 45.424 -17.273 1.00 18.53 25 ARG B N 1
ATOM 2500 C CA . ARG B 1 25 ? 10.695 46.422 -18.331 1.00 19.43 25 ARG B CA 1
ATOM 2501 C C . ARG B 1 25 ? 9.384 47.160 -18.463 1.00 16.84 25 ARG B C 1
ATOM 2502 O O . ARG B 1 25 ? 8.329 46.606 -18.124 1.00 17.81 25 ARG B O 1
ATOM 2510 N N . PRO B 1 26 ? 9.421 48.405 -18.981 1.00 15.33 26 PRO B N 1
ATOM 2511 C CA . PRO B 1 26 ? 8.191 49.176 -19.146 1.00 13.57 26 PRO B CA 1
ATOM 2512 C C . PRO B 1 26 ? 7.233 48.354 -20.004 1.00 15.44 26 PRO B C 1
ATOM 2513 O O . PRO B 1 26 ? 7.640 47.777 -21.016 1.00 14.52 26 PRO B O 1
ATOM 2517 N N . GLY B 1 27 ? 5.991 48.231 -19.539 1.00 17.40 27 GLY B N 1
ATOM 2518 C CA . GLY B 1 27 ? 4.990 47.461 -20.252 1.00 17.41 27 GLY B CA 1
ATOM 2519 C C . GLY B 1 27 ? 4.743 46.033 -19.763 1.00 18.39 27 GLY B C 1
ATOM 2520 O O . GLY B 1 27 ? 3.763 45.401 -20.166 1.00 21.95 27 GLY B O 1
ATOM 2521 N N . MET B 1 28 ? 5.614 45.498 -18.919 1.00 16.27 28 MET B N 1
ATOM 2522 C CA . MET B 1 28 ? 5.436 44.148 -18.415 1.00 13.60 28 MET B CA 1
ATOM 2523 C C . MET B 1 28 ? 4.224 44.094 -17.485 1.00 14.75 28 MET B C 1
ATOM 2524 O O . MET B 1 28 ? 4.031 44.980 -16.660 1.00 14.63 28 MET B O 1
ATOM 2529 N N . LEU B 1 29 ? 3.379 43.088 -17.666 1.00 14.59 29 LEU B N 1
ATOM 2530 C CA . LEU B 1 29 ? 2.191 42.900 -16.835 1.00 14.75 29 LEU B CA 1
ATOM 2531 C C . LEU B 1 29 ? 2.679 42.342 -15.496 1.00 13.28 29 LEU B C 1
ATOM 2532 O O . LEU B 1 29 ? 3.442 41.370 -15.482 1.00 15.83 29 LEU B O 1
ATOM 2537 N N . LEU B 1 30 ? 2.236 42.923 -14.382 1.00 12.93 30 LEU B N 1
ATOM 2538 C CA . LEU B 1 30 ? 2.665 42.447 -13.068 1.00 12.07 30 LEU B CA 1
ATOM 2539 C C . LEU B 1 30 ? 2.326 40.992 -12.844 1.00 13.36 30 LEU B C 1
ATOM 2540 O O . LEU B 1 30 ? 3.138 40.232 -12.323 1.00 14.06 30 LEU B O 1
ATOM 2545 N N . LEU B 1 31 ? 1.112 40.613 -13.227 1.00 12.69 31 LEU B N 1
ATOM 2546 C CA . LEU B 1 31 ? 0.642 39.249 -13.059 1.00 13.09 31 LEU B CA 1
ATOM 2547 C C . LEU B 1 31 ? 1.569 38.265 -13.740 1.00 14.61 31 LEU B C 1
ATOM 2548 O O . LEU B 1 31 ? 1.919 37.227 -13.174 1.00 15.63 31 LEU B O 1
ATOM 2553 N N . GLU B 1 32 ? 1.969 38.607 -14.959 1.00 15.14 32 GLU B N 1
ATOM 2554 C CA . GLU B 1 32 ? 2.861 37.776 -15.762 1.00 17.02 32 GLU B CA 1
ATOM 2555 C C . GLU B 1 32 ? 4.241 37.643 -15.103 1.00 14.62 32 GLU B C 1
ATOM 2556 O O . GLU B 1 32 ? 4.816 36.553 -15.063 1.00 12.48 32 GLU B O 1
ATOM 2562 N N . LEU B 1 33 ? 4.728 38.753 -14.554 1.00 13.24 33 LEU B N 1
ATOM 2563 C CA . LEU B 1 33 ? 6.011 38.811 -13.868 1.00 13.80 33 LEU B CA 1
ATOM 2564 C C . LEU B 1 33 ? 5.967 37.923 -12.626 1.00 14.07 33 LEU B C 1
ATOM 2565 O O . LEU B 1 33 ? 6.848 37.078 -12.437 1.00 15.33 33 LEU B O 1
ATOM 2570 N N . ALA B 1 34 ? 4.904 38.054 -11.833 1.00 13.89 34 ALA B N 1
ATOM 2571 C CA . ALA B 1 34 ? 4.741 37.262 -10.614 1.00 13.00 34 ALA B CA 1
ATOM 2572 C C . ALA B 1 34 ? 4.717 35.773 -10.884 1.00 14.75 34 ALA B C 1
ATOM 2573 O O . ALA B 1 34 ? 5.434 35.007 -10.243 1.00 13.63 34 ALA B O 1
ATOM 2575 N N . GLU B 1 35 ? 3.917 35.358 -11.860 1.00 14.58 35 GLU B N 1
ATOM 2576 C CA . GLU B 1 35 ? 3.811 33.937 -12.179 1.00 18.17 35 GLU B CA 1
ATOM 2577 C C . GLU B 1 35 ? 5.073 33.332 -12.768 1.00 17.04 35 GLU B C 1
ATOM 2578 O O . GLU B 1 35 ? 5.344 32.154 -12.540 1.00 17.43 35 GLU B O 1
ATOM 2584 N N . SER B 1 36 ? 5.859 34.133 -13.492 1.00 18.25 36 SER B N 1
ATOM 2585 C CA . SER B 1 36 ? 7.104 33.646 -14.073 1.00 18.93 36 SER B CA 1
ATOM 2586 C C . SER B 1 36 ? 8.081 33.331 -12.948 1.00 18.01 36 SER B C 1
ATOM 2587 O O . SER B 1 36 ? 8.685 32.257 -12.918 1.00 20.38 36 SER B O 1
ATOM 2590 N N . ILE B 1 37 ? 8.229 34.272 -12.020 1.00 18.73 37 ILE B N 1
ATOM 2591 C CA . ILE B 1 37 ? 9.141 34.102 -10.892 1.00 16.22 37 ILE B CA 1
ATOM 2592 C C . ILE B 1 37 ? 8.747 32.892 -10.050 1.00 15.21 37 ILE B C 1
ATOM 2593 O O . ILE B 1 37 ? 9.587 32.067 -9.731 1.00 15.38 37 ILE B O 1
ATOM 2598 N N . GLU B 1 38 ? 7.470 32.776 -9.706 1.00 14.06 38 GLU B N 1
ATOM 2599 C CA . GLU B 1 38 ? 7.029 31.640 -8.913 1.00 14.80 38 GLU B CA 1
ATOM 2600 C C . GLU B 1 38 ? 7.189 30.316 -9.641 1.00 16.65 38 GLU B C 1
ATOM 2601 O O . GLU B 1 38 ? 7.429 29.297 -9.006 1.00 16.12 38 GLU B O 1
ATOM 2607 N N . LYS B 1 39 ? 7.037 30.319 -10.966 1.00 19.39 39 LYS B N 1
ATOM 2608 C CA . LYS B 1 39 ? 7.245 29.098 -11.755 1.00 22.09 39 LYS B CA 1
ATOM 2609 C C . LYS B 1 39 ? 8.745 28.787 -11.770 1.00 20.35 39 LYS B C 1
ATOM 2610 O O . LYS B 1 39 ? 9.163 27.636 -11.655 1.00 22.56 39 LYS B O 1
ATOM 2616 N N . MET B 1 40 ? 9.551 29.827 -11.894 1.00 18.62 40 MET B N 1
ATOM 2617 C CA . MET B 1 40 ? 10.995 29.667 -11.908 1.00 20.10 40 MET B CA 1
ATOM 2618 C C . MET B 1 40 ? 11.490 29.097 -10.577 1.00 19.80 40 MET B C 1
ATOM 2619 O O . MET B 1 40 ? 12.413 28.290 -10.550 1.00 20.27 40 MET B O 1
ATOM 2624 N N . ILE B 1 41 ? 10.889 29.539 -9.475 1.00 17.39 41 ILE B N 1
ATOM 2625 C CA . ILE B 1 41 ? 11.239 29.031 -8.162 1.00 15.07 41 ILE B CA 1
ATOM 2626 C C . ILE B 1 41 ? 10.997 27.523 -8.194 1.00 18.27 41 ILE B C 1
ATOM 2627 O O . ILE B 1 41 ? 11.870 26.741 -7.825 1.00 18.76 41 ILE B O 1
ATOM 2632 N N . MET B 1 42 ? 9.830 27.125 -8.690 1.00 21.37 42 MET B N 1
ATOM 2633 C CA . MET B 1 42 ? 9.463 25.715 -8.808 1.00 26.06 42 MET B CA 1
ATOM 2634 C C . MET B 1 42 ? 10.436 24.934 -9.687 1.00 27.87 42 MET B C 1
ATOM 2635 O O . MET B 1 42 ? 10.967 23.897 -9.271 1.00 27.55 42 MET B O 1
ATOM 2640 N N . GLU B 1 43 ? 10.654 25.415 -10.909 1.00 29.96 43 GLU B N 1
ATOM 2641 C CA . GLU B 1 43 ? 11.538 24.716 -11.834 1.00 32.25 43 GLU B CA 1
ATOM 2642 C C . GLU B 1 43 ? 12.939 24.504 -11.288 1.00 30.64 43 GLU B C 1
ATOM 2643 O O . GLU B 1 43 ? 13.601 23.546 -11.666 1.00 33.14 43 GLU B O 1
ATOM 2649 N N . LEU B 1 44 ? 13.357 25.344 -10.343 1.00 28.25 44 LEU B N 1
ATOM 2650 C CA . LEU B 1 44 ? 14.680 25.224 -9.736 1.00 24.55 44 LEU B CA 1
ATOM 2651 C C . LEU B 1 44 ? 14.727 24.295 -8.510 1.00 24.16 44 LEU B C 1
ATOM 2652 O O . LEU B 1 44 ? 15.802 24.015 -7.984 1.00 25.37 44 LEU B O 1
ATOM 2657 N N . GLY B 1 45 ? 13.576 23.843 -8.026 1.00 22.93 45 GLY B N 1
ATOM 2658 C CA . GLY B 1 45 ? 13.581 22.942 -6.879 1.00 22.83 45 GLY B CA 1
ATOM 2659 C C . GLY B 1 45 ? 13.129 23.429 -5.510 1.00 21.54 45 GLY B C 1
ATOM 2660 O O . GLY B 1 45 ? 13.235 22.695 -4.512 1.00 21.66 45 GLY B O 1
ATOM 2661 N N . GLY B 1 46 ? 12.644 24.665 -5.446 1.00 21.41 46 GLY B N 1
ATOM 2662 C CA . GLY B 1 46 ? 12.164 25.196 -4.189 1.00 17.20 46 GLY B CA 1
ATOM 2663 C C . GLY B 1 46 ? 10.678 25.475 -4.295 1.00 17.04 46 GLY B C 1
ATOM 2664 O O . GLY B 1 46 ? 10.061 25.241 -5.335 1.00 16.72 46 GLY B O 1
ATOM 2665 N N . LYS B 1 47 ? 10.109 25.974 -3.207 1.00 16.28 47 LYS B N 1
ATOM 2666 C CA . LYS B 1 47 ? 8.705 26.335 -3.132 1.00 17.48 47 LYS B CA 1
ATOM 2667 C C . LYS B 1 47 ? 8.713 27.804 -2.697 1.00 17.09 47 LYS B C 1
ATOM 2668 O O . LYS B 1 47 ? 9.693 28.266 -2.096 1.00 15.66 47 LYS B O 1
ATOM 2674 N N . PRO B 1 48 ? 7.688 28.590 -3.079 1.00 17.15 48 PRO B N 1
ATOM 2675 C CA . PRO B 1 48 ? 7.751 29.981 -2.608 1.00 16.82 48 PRO B CA 1
ATOM 2676 C C . PRO B 1 48 ? 7.517 30.023 -1.071 1.00 16.25 48 PRO B C 1
ATOM 2677 O O . PRO B 1 48 ? 6.727 29.238 -0.521 1.00 18.65 48 PRO B O 1
ATOM 2681 N N . ALA B 1 49 ? 8.257 30.877 -0.371 1.00 13.50 49 ALA B N 1
ATOM 2682 C CA . ALA B 1 49 ? 8.083 31.016 1.071 1.00 10.40 49 ALA B CA 1
ATOM 2683 C C . ALA B 1 49 ? 6.881 31.945 1.313 1.00 10.53 49 ALA B C 1
ATOM 2684 O O . ALA B 1 49 ? 6.308 31.985 2.388 1.00 12.67 49 ALA B O 1
ATOM 2686 N N . PHE B 1 50 ? 6.516 32.693 0.286 1.00 10.80 50 PHE B N 1
ATOM 2687 C CA . PHE B 1 50 ? 5.386 33.617 0.310 1.00 9.47 50 PHE B CA 1
ATOM 2688 C C . PHE B 1 50 ? 5.231 34.043 -1.142 1.00 11.49 50 PHE B C 1
ATOM 2689 O O . PHE B 1 50 ? 6.124 33.781 -1.954 1.00 12.92 50 PHE B O 1
ATOM 2697 N N . PRO B 1 51 ? 4.067 34.599 -1.517 1.00 12.88 51 PRO B N 1
ATOM 2698 C CA . PRO B 1 51 ? 3.878 35.020 -2.907 1.00 12.66 51 PRO B CA 1
ATOM 2699 C C . PRO B 1 51 ? 4.789 36.195 -3.217 1.00 13.04 51 PRO B C 1
ATOM 2700 O O . PRO B 1 51 ? 4.963 37.073 -2.367 1.00 13.96 51 PRO B O 1
ATOM 2704 N N . VAL B 1 52 ? 5.418 36.188 -4.397 1.00 13.95 52 VAL B N 1
ATOM 2705 C CA . VAL B 1 52 ? 6.325 37.273 -4.764 1.00 12.71 52 VAL B CA 1
ATOM 2706 C C . VAL B 1 52 ? 5.614 38.617 -4.693 1.00 12.45 52 VAL B C 1
ATOM 2707 O O . VAL B 1 52 ? 4.494 38.775 -5.197 1.00 11.90 52 VAL B O 1
ATOM 2711 N N . ASN B 1 53 ? 6.187 39.542 -3.935 1.00 11.49 53 ASN B N 1
ATOM 2712 C CA . ASN B 1 53 ? 5.593 40.870 -3.800 1.00 13.53 53 ASN B CA 1
ATOM 2713 C C . ASN B 1 53 ? 6.193 41.792 -4.859 1.00 12.87 53 ASN B C 1
ATOM 2714 O O . ASN B 1 53 ? 7.404 41.778 -5.067 1.00 12.03 53 ASN B O 1
ATOM 2719 N N . LEU B 1 54 ? 5.342 42.551 -5.550 1.00 12.73 54 LEU B N 1
ATOM 2720 C CA . LEU B 1 54 ? 5.766 43.501 -6.576 1.00 11.13 54 LEU B CA 1
ATOM 2721 C C . LEU B 1 54 ? 5.071 44.802 -6.169 1.00 12.11 54 LEU B C 1
ATOM 2722 O O . LEU B 1 54 ? 3.913 45.042 -6.509 1.00 12.18 54 LEU B O 1
ATOM 2727 N N . SER B 1 55 ? 5.796 45.639 -5.429 1.00 8.90 55 SER B N 1
ATOM 2728 C CA . SER B 1 55 ? 5.233 46.857 -4.868 1.00 10.86 55 SER B CA 1
ATOM 2729 C C . SER B 1 55 ? 5.740 48.105 -5.529 1.00 10.94 55 SER B C 1
ATOM 2730 O O . SER B 1 55 ? 6.937 48.366 -5.551 1.00 11.04 55 SER B O 1
ATOM 2733 N N . ILE B 1 56 ? 4.807 48.870 -6.083 1.00 11.28 56 ILE B N 1
ATOM 2734 C CA . ILE B 1 56 ? 5.152 50.053 -6.848 1.00 10.40 56 ILE B CA 1
ATOM 2735 C C . ILE B 1 56 ? 5.040 51.390 -6.161 1.00 9.47 56 ILE B C 1
ATOM 2736 O O . ILE B 1 56 ? 4.021 51.707 -5.563 1.00 9.53 56 ILE B O 1
ATOM 2741 N N . ASN B 1 57 ? 6.130 52.150 -6.225 1.00 8.71 57 ASN B N 1
ATOM 2742 C CA . ASN B 1 57 ? 6.201 53.508 -5.702 1.00 9.89 57 ASN B CA 1
ATOM 2743 C C . ASN B 1 57 ? 5.871 53.688 -4.237 1.00 9.62 57 ASN B C 1
ATOM 2744 O O . ASN B 1 57 ? 6.644 53.280 -3.388 1.00 11.13 57 ASN B O 1
ATOM 2749 N N . GLU B 1 58 ? 4.725 54.291 -3.933 1.00 8.90 58 GLU B N 1
ATOM 2750 C CA . GLU B 1 58 ? 4.339 54.514 -2.544 1.00 9.97 58 GLU B CA 1
ATOM 2751 C C . GLU B 1 58 ? 3.830 53.259 -1.881 1.00 9.96 58 GLU B C 1
ATOM 2752 O O . GLU B 1 58 ? 3.588 53.252 -0.670 1.00 13.67 58 GLU B O 1
ATOM 2758 N N . ILE B 1 59 ? 3.587 52.216 -2.668 1.00 9.81 59 ILE B N 1
ATOM 2759 C CA . ILE B 1 59 ? 3.146 50.940 -2.103 1.00 9.93 59 ILE B CA 1
ATOM 2760 C C . ILE B 1 59 ? 4.442 50.319 -1.618 1.00 8.93 59 ILE B C 1
ATOM 2761 O O . ILE B 1 59 ? 5.363 50.108 -2.400 1.00 10.19 59 ILE B O 1
ATOM 2766 N N . ALA B 1 60 ? 4.532 50.123 -0.311 1.00 7.91 60 ALA B N 1
ATOM 2767 C CA . ALA B 1 60 ? 5.723 49.592 0.338 1.00 8.19 60 ALA B CA 1
ATOM 2768 C C . ALA B 1 60 ? 5.901 48.100 0.244 1.00 8.16 60 ALA B C 1
ATOM 2769 O O . ALA B 1 60 ? 7.017 47.628 0.015 1.00 8.68 60 ALA B O 1
ATOM 2771 N N . ALA B 1 61 ? 4.829 47.354 0.492 1.00 9.05 61 ALA B N 1
ATOM 2772 C CA . ALA B 1 61 ? 4.897 45.898 0.485 1.00 9.00 61 ALA B CA 1
ATOM 2773 C C . ALA B 1 61 ? 3.509 45.326 0.454 1.00 8.62 61 ALA B C 1
ATOM 2774 O O . ALA B 1 61 ? 2.537 46.064 0.490 1.00 10.82 61 ALA B O 1
ATOM 2776 N N . HIS B 1 62 ? 3.432 44.000 0.427 1.00 9.36 62 HIS B N 1
ATOM 2777 C CA . HIS B 1 62 ? 2.172 43.266 0.460 1.00 10.77 62 HIS B CA 1
ATOM 2778 C C . HIS B 1 62 ? 1.279 43.363 -0.771 1.00 13.38 62 HIS B C 1
ATOM 2779 O O . HIS B 1 62 ? 0.058 43.192 -0.697 1.00 15.85 62 HIS B O 1
ATOM 2786 N N . TYR B 1 63 ? 1.894 43.667 -1.902 1.00 14.35 63 TYR B N 1
ATOM 2787 C CA . TYR B 1 63 ? 1.155 43.687 -3.139 1.00 11.05 63 TYR B CA 1
ATOM 2788 C C . TYR B 1 63 ? 1.648 42.516 -3.964 1.00 10.46 63 TYR B C 1
ATOM 2789 O O . TYR B 1 63 ? 2.843 42.394 -4.232 1.00 12.18 63 TYR B O 1
ATOM 2798 N N . THR B 1 64 ? 0.735 41.611 -4.286 1.00 10.85 64 THR B N 1
ATOM 2799 C CA . THR B 1 64 ? 1.039 40.494 -5.159 1.00 11.27 64 THR B CA 1
ATOM 2800 C C . THR B 1 64 ? -0.188 40.442 -6.094 1.00 11.78 64 THR B C 1
ATOM 2801 O O . THR B 1 64 ? -1.328 40.540 -5.641 1.00 10.47 64 THR B O 1
ATOM 2805 N N . PRO B 1 65 ? 0.045 40.438 -7.418 1.00 11.85 65 PRO B N 1
ATOM 2806 C CA . PRO B 1 65 ? -1.076 40.401 -8.352 1.00 13.57 65 PRO B CA 1
ATOM 2807 C C . PRO B 1 65 ? -2.088 39.288 -8.126 1.00 12.67 65 PRO B C 1
ATOM 2808 O O . PRO B 1 65 ? -1.885 38.356 -7.345 1.00 14.42 65 PRO B O 1
ATOM 2812 N N . TYR B 1 66 ? -3.215 39.433 -8.794 1.00 15.75 66 TYR B N 1
ATOM 2813 C CA . TYR B 1 66 ? -4.298 38.474 -8.706 1.00 16.73 66 TYR B CA 1
ATOM 2814 C C . TYR B 1 66 ? -4.759 38.189 -10.139 1.00 19.15 66 TYR B C 1
ATOM 2815 O O . TYR B 1 66 ? -4.451 38.963 -11.058 1.00 18.46 66 TYR B O 1
ATOM 2824 N N . LYS B 1 67 ? -5.404 37.047 -10.350 1.00 19.59 67 LYS B N 1
ATOM 2825 C CA . LYS B 1 67 ? -5.914 36.711 -11.678 1.00 24.35 67 LYS B CA 1
ATOM 2826 C C . LYS B 1 67 ? -6.904 37.812 -12.065 1.00 23.50 67 LYS B C 1
ATOM 2827 O O . LYS B 1 67 ? -7.900 38.037 -11.377 1.00 22.83 67 LYS B O 1
ATOM 2833 N N . GLY B 1 68 ? -6.567 38.550 -13.120 1.00 25.46 68 GLY B N 1
ATOM 2834 C CA . GLY B 1 68 ? -7.412 39.640 -13.581 1.00 23.30 68 GLY B CA 1
ATOM 2835 C C . GLY B 1 68 ? -6.787 41.006 -13.379 1.00 21.63 68 GLY B C 1
ATOM 2836 O O . GLY B 1 68 ? -7.380 42.026 -13.728 1.00 23.17 68 GLY B O 1
ATOM 2837 N N . ASP B 1 69 ? -5.588 41.033 -12.799 1.00 20.83 69 ASP B N 1
ATOM 2838 C CA . ASP B 1 69 ? -4.873 42.282 -12.556 1.00 17.90 69 ASP B CA 1
ATOM 2839 C C . ASP B 1 69 ? -4.261 42.768 -13.885 1.00 17.18 69 ASP B C 1
ATOM 2840 O O . ASP B 1 69 ? -3.450 42.064 -14.511 1.00 13.60 69 ASP B O 1
ATOM 2845 N N . THR B 1 70 ? -4.643 43.976 -14.299 1.00 18.44 70 THR B N 1
ATOM 2846 C CA . THR B 1 70 ? -4.140 44.554 -15.543 1.00 17.98 70 THR B CA 1
ATOM 2847 C C . THR B 1 70 ? -2.981 45.533 -15.362 1.00 20.10 70 THR B C 1
ATOM 2848 O O . THR B 1 70 ? -2.532 46.144 -16.337 1.00 21.87 70 THR B O 1
ATOM 2852 N N . THR B 1 71 ? -2.499 45.686 -14.127 1.00 20.15 71 THR B N 1
ATOM 2853 C CA . THR B 1 71 ? -1.390 46.592 -13.838 1.00 16.42 71 THR B CA 1
ATOM 2854 C C . THR B 1 71 ? -0.155 46.223 -14.642 1.00 13.84 71 THR B C 1
ATOM 2855 O O . THR B 1 71 ? 0.232 45.054 -14.690 1.00 12.31 71 THR B O 1
ATOM 2859 N N . VAL B 1 72 ? 0.407 47.222 -15.318 1.00 15.16 72 VAL B N 1
ATOM 2860 C CA . VAL B 1 72 ? 1.616 47.056 -16.110 1.00 15.51 72 VAL B CA 1
ATOM 2861 C C . VAL B 1 72 ? 2.626 48.012 -15.532 1.00 15.57 72 VAL B C 1
ATOM 2862 O O . VAL B 1 72 ? 2.268 49.029 -14.938 1.00 16.50 72 VAL B O 1
ATOM 2866 N N . LEU B 1 73 ? 3.893 47.662 -15.679 1.00 16.57 73 LEU B N 1
ATOM 2867 C CA . LEU B 1 73 ? 4.967 48.498 -15.208 1.00 15.38 73 LEU B CA 1
ATOM 2868 C C . LEU B 1 73 ? 5.099 49.662 -16.158 1.00 18.80 73 LEU B C 1
ATOM 2869 O O . LEU B 1 73 ? 4.845 49.535 -17.366 1.00 20.82 73 LEU B O 1
ATOM 2874 N N . LYS B 1 74 ? 5.487 50.802 -15.611 1.00 20.81 74 LYS B N 1
ATOM 2875 C CA . LYS B 1 74 ? 5.680 52.008 -16.397 1.00 21.10 74 LYS B CA 1
ATOM 2876 C C . LYS B 1 74 ? 7.085 52.536 -16.141 1.00 22.07 74 LYS B C 1
ATOM 2877 O O . LYS B 1 74 ? 7.657 52.308 -15.076 1.00 19.99 74 LYS B O 1
ATOM 2883 N N . GLU B 1 75 ? 7.660 53.207 -17.126 1.00 21.49 75 GLU B N 1
ATOM 2884 C CA . GLU B 1 75 ? 8.993 53.758 -16.966 1.00 21.34 75 GLU B CA 1
ATOM 2885 C C . GLU B 1 75 ? 8.982 54.751 -15.796 1.00 18.09 75 GLU B C 1
ATOM 2886 O O . GLU B 1 75 ? 8.085 55.587 -15.690 1.00 17.98 75 GLU B O 1
ATOM 2892 N N . GLY B 1 76 ? 9.980 54.654 -14.924 1.00 16.76 76 GLY B N 1
ATOM 2893 C CA . GLY B 1 76 ? 10.065 55.548 -13.775 1.00 14.58 76 GLY B CA 1
ATOM 2894 C C . GLY B 1 76 ? 9.483 54.989 -12.481 1.00 10.73 76 GLY B C 1
ATOM 2895 O O . GLY B 1 76 ? 9.646 55.594 -11.428 1.00 12.49 76 GLY B O 1
ATOM 2896 N N . ASP B 1 77 ? 8.787 53.859 -12.576 1.00 10.45 77 ASP B N 1
ATOM 2897 C CA . ASP B 1 77 ? 8.157 53.196 -11.436 1.00 10.44 77 ASP B CA 1
ATOM 2898 C C . ASP B 1 77 ? 9.244 52.655 -10.530 1.00 10.85 77 ASP B C 1
ATOM 2899 O O . ASP B 1 77 ? 10.242 52.139 -11.017 1.00 9.93 77 ASP B O 1
ATOM 2904 N N . TYR B 1 78 ? 9.075 52.799 -9.219 1.00 11.43 78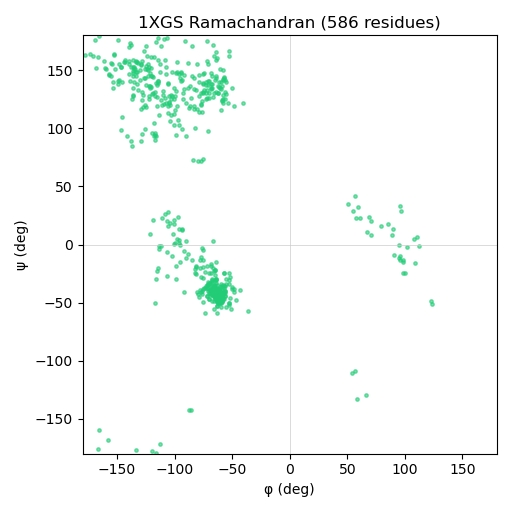 TYR B N 1
ATOM 2905 C CA . TYR B 1 78 ? 10.070 52.253 -8.284 1.00 9.81 78 TYR B CA 1
ATOM 2906 C C . TYR B 1 78 ? 9.467 50.943 -7.842 1.00 8.79 78 TYR B C 1
ATOM 2907 O O . TYR B 1 78 ? 8.632 50.908 -6.938 1.00 9.65 78 TYR B O 1
ATOM 2916 N N . LEU B 1 79 ? 9.852 49.882 -8.534 1.00 6.08 79 LEU B N 1
ATOM 2917 C CA . LEU B 1 79 ? 9.351 48.549 -8.270 1.00 8.19 79 LEU B CA 1
ATOM 2918 C C . LEU B 1 79 ? 10.190 47.785 -7.254 1.00 9.50 79 LEU B C 1
ATOM 2919 O O . LEU B 1 79 ? 11.398 47.605 -7.449 1.00 11.69 79 LEU B O 1
ATOM 2924 N N . LYS B 1 80 ? 9.559 47.359 -6.167 1.00 6.57 80 LYS B N 1
ATOM 2925 C CA . LYS B 1 80 ? 10.246 46.555 -5.176 1.00 7.37 80 LYS B CA 1
ATOM 2926 C C . LYS B 1 80 ? 9.883 45.114 -5.469 1.00 7.55 80 LYS B C 1
ATOM 2927 O O . LYS B 1 80 ? 8.709 44.763 -5.466 1.00 12.13 80 LYS B O 1
ATOM 2933 N N . ILE B 1 81 ? 10.868 44.284 -5.763 1.00 7.84 81 ILE B N 1
ATOM 2934 C CA . ILE B 1 81 ? 10.616 42.868 -6.021 1.00 7.31 81 ILE B CA 1
ATOM 2935 C C . ILE B 1 81 ? 11.057 42.137 -4.753 1.00 8.65 81 ILE B C 1
ATOM 2936 O O . ILE B 1 81 ? 12.243 42.153 -4.423 1.00 10.11 81 ILE B O 1
ATOM 2941 N N . ASP B 1 82 ? 10.118 41.569 -4.001 1.00 5.88 82 ASP B N 1
ATOM 2942 C CA . ASP B 1 82 ? 10.467 40.837 -2.781 1.00 8.44 82 ASP B CA 1
ATOM 2943 C C . ASP B 1 82 ? 10.134 39.346 -2.976 1.00 10.69 82 ASP B C 1
ATOM 2944 O O . ASP B 1 82 ? 8.962 38.960 -3.072 1.00 10.85 82 ASP B O 1
ATOM 2949 N N . VAL B 1 83 ? 11.182 38.527 -3.043 1.00 11.87 83 VAL B N 1
ATOM 2950 C CA . VAL B 1 83 ? 11.067 37.086 -3.257 1.00 13.52 83 VAL B CA 1
ATOM 2951 C C . VAL B 1 83 ? 11.529 36.227 -2.071 1.00 14.00 83 VAL B C 1
ATOM 2952 O O . VAL B 1 83 ? 12.537 36.533 -1.420 1.00 11.80 83 VAL B O 1
ATOM 2956 N N . GLY B 1 84 ? 10.785 35.152 -1.813 1.00 14.21 84 GLY B N 1
ATOM 2957 C CA . GLY B 1 84 ? 11.106 34.237 -0.733 1.00 12.64 84 GLY B CA 1
ATOM 2958 C C . GLY B 1 84 ? 11.024 32.818 -1.260 1.00 13.84 84 GLY B C 1
ATOM 2959 O O . GLY B 1 84 ? 10.091 32.474 -1.992 1.00 13.07 84 GLY B O 1
ATOM 2960 N N . VAL B 1 85 ? 11.986 31.990 -0.870 1.00 14.08 85 VAL B N 1
ATOM 2961 C CA . VAL B 1 85 ? 12.067 30.597 -1.286 1.00 10.99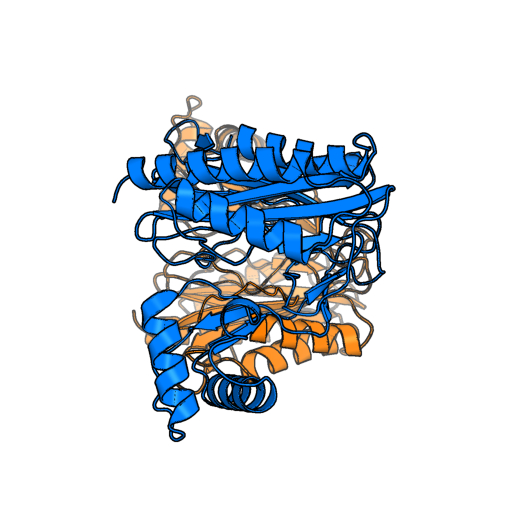 85 VAL B CA 1
ATOM 2962 C C . VAL B 1 85 ? 12.338 29.778 -0.050 1.00 12.18 85 VAL B C 1
ATOM 2963 O O . VAL B 1 85 ? 12.975 30.257 0.881 1.00 15.86 85 VAL B O 1
ATOM 2967 N N . HIS B 1 86 ? 11.845 28.551 -0.014 1.00 13.21 86 HIS B N 1
ATOM 2968 C CA . HIS B 1 86 ? 12.152 27.703 1.118 1.00 14.03 86 HIS B CA 1
ATOM 2969 C C . HIS B 1 86 ? 12.438 26.302 0.660 1.00 15.22 86 HIS B C 1
ATOM 2970 O O . HIS B 1 86 ? 11.868 25.834 -0.324 1.00 14.70 86 HIS B O 1
ATOM 2977 N N . ILE B 1 87 ? 13.423 25.692 1.301 1.00 15.73 87 ILE B N 1
ATOM 2978 C CA . ILE B 1 87 ? 13.783 24.320 1.017 1.00 17.49 87 ILE B CA 1
ATOM 2979 C C . ILE B 1 87 ? 13.533 23.604 2.326 1.00 18.93 87 ILE B C 1
ATOM 2980 O O . ILE B 1 87 ? 14.248 23.801 3.308 1.00 16.86 87 ILE B O 1
ATOM 2985 N N . ASP B 1 88 ? 12.438 22.855 2.349 1.00 21.98 88 ASP B N 1
ATOM 2986 C CA . ASP B 1 88 ? 12.006 22.099 3.523 1.00 25.95 88 ASP B CA 1
ATOM 2987 C C . ASP B 1 88 ? 11.751 22.991 4.735 1.00 24.40 88 ASP B C 1
ATOM 2988 O O . ASP B 1 88 ? 11.946 22.581 5.866 1.00 24.77 88 ASP B O 1
ATOM 2993 N N . GLY B 1 89 ? 11.291 24.210 4.488 1.00 22.88 89 GLY B N 1
ATOM 2994 C CA . GLY B 1 89 ? 10.997 25.107 5.582 1.00 19.66 89 GLY B CA 1
ATOM 2995 C C . GLY B 1 89 ? 12.103 26.087 5.862 1.00 17.33 89 GLY B C 1
ATOM 2996 O O . GLY B 1 89 ? 11.887 27.037 6.603 1.00 18.30 89 GLY B O 1
ATOM 2997 N N . PHE B 1 90 ? 13.292 25.837 5.327 1.00 16.54 90 PHE B N 1
ATOM 2998 C CA . PHE B 1 90 ? 14.420 26.752 5.499 1.00 17.93 90 PHE B CA 1
ATOM 2999 C C . PHE B 1 90 ? 14.268 27.842 4.451 1.00 16.28 90 PHE B C 1
ATOM 3000 O O . PHE B 1 90 ? 14.275 27.584 3.252 1.00 16.96 90 PHE B O 1
ATOM 3008 N N . ILE B 1 91 ? 14.138 29.065 4.932 1.00 15.21 91 ILE B N 1
ATOM 3009 C CA . ILE B 1 91 ? 13.847 30.214 4.096 1.00 13.53 91 ILE B CA 1
ATOM 3010 C C . ILE B 1 91 ? 14.940 31.192 3.698 1.00 13.82 91 ILE B C 1
ATOM 3011 O O . ILE B 1 91 ? 15.905 31.400 4.428 1.00 14.30 91 ILE B O 1
ATOM 3016 N N . ALA B 1 92 ? 14.786 31.760 2.503 1.00 11.36 92 ALA B N 1
ATOM 3017 C CA . ALA B 1 92 ? 15.671 32.789 1.970 1.00 9.37 92 ALA B CA 1
ATOM 3018 C C . ALA B 1 92 ? 14.658 33.866 1.585 1.00 11.35 92 ALA B C 1
ATOM 3019 O O . ALA B 1 92 ? 13.680 33.582 0.889 1.00 10.98 92 ALA B O 1
ATOM 3021 N N . ASP B 1 93 ? 14.907 35.085 2.054 1.00 11.67 93 ASP B N 1
ATOM 3022 C CA . ASP B 1 93 ? 14.041 36.253 1.862 1.00 10.86 93 ASP B CA 1
ATOM 3023 C C . ASP B 1 93 ? 14.949 37.374 1.338 1.00 9.28 93 ASP B C 1
ATOM 3024 O O . ASP B 1 93 ? 15.860 37.803 2.021 1.00 9.59 93 ASP B O 1
ATOM 3029 N N . THR B 1 94 ? 14.713 37.843 0.123 1.00 8.33 94 THR B N 1
ATOM 3030 C CA . THR B 1 94 ? 15.547 38.895 -0.431 1.00 7.97 94 THR B CA 1
ATOM 3031 C C . THR B 1 94 ? 14.708 39.855 -1.261 1.00 8.83 94 THR B C 1
ATOM 3032 O O . THR B 1 94 ? 13.593 39.521 -1.677 1.00 10.90 94 THR B O 1
ATOM 3036 N N . ALA B 1 95 ? 15.208 41.064 -1.454 1.00 7.34 95 ALA B N 1
ATOM 3037 C CA . ALA B 1 95 ? 14.481 42.071 -2.199 1.00 8.11 95 ALA B CA 1
ATOM 3038 C C . ALA B 1 95 ? 15.414 43.094 -2.825 1.00 9.29 95 ALA B C 1
ATOM 3039 O O . ALA B 1 95 ? 16.523 43.317 -2.341 1.00 8.44 95 ALA B O 1
ATOM 3041 N N . VAL B 1 96 ? 14.949 43.723 -3.894 1.00 8.18 96 VAL B N 1
ATOM 3042 C CA . VAL B 1 96 ? 15.705 44.744 -4.584 1.00 7.87 96 VAL B CA 1
ATOM 3043 C C . VAL B 1 96 ? 14.699 45.755 -5.122 1.00 9.55 96 VAL B C 1
ATOM 3044 O O . VAL B 1 96 ? 13.535 45.427 -5.271 1.00 11.21 96 VAL B O 1
ATOM 3048 N N . THR B 1 97 ? 15.117 47.003 -5.297 1.00 10.02 97 THR B N 1
ATOM 3049 C CA . THR B 1 97 ? 14.260 48.029 -5.899 1.00 11.58 97 THR B CA 1
ATOM 3050 C C . THR B 1 97 ? 14.858 48.351 -7.297 1.00 10.90 97 THR B C 1
ATOM 3051 O O . THR B 1 97 ? 16.078 48.516 -7.435 1.00 11.01 97 THR B O 1
ATOM 3055 N N . VAL B 1 98 ? 14.004 48.382 -8.319 1.00 11.00 98 VAL B N 1
ATOM 3056 C CA . VAL B 1 98 ? 14.396 48.710 -9.698 1.00 12.86 98 VAL B CA 1
ATOM 3057 C C . VAL B 1 98 ? 13.540 49.918 -10.071 1.00 12.71 98 VAL B C 1
ATOM 3058 O O . VAL B 1 98 ? 12.356 49.966 -9.720 1.00 13.03 98 VAL B O 1
ATOM 3062 N N . ARG B 1 99 ? 14.140 50.916 -10.711 1.00 13.19 99 ARG B N 1
ATOM 3063 C CA . ARG B 1 99 ? 13.395 52.083 -11.189 1.00 13.54 99 ARG B CA 1
ATOM 3064 C C . ARG B 1 99 ? 13.285 51.685 -12.654 1.00 14.53 99 ARG B C 1
ATOM 3065 O O . ARG B 1 99 ? 14.272 51.683 -13.392 1.00 15.83 99 ARG B O 1
ATOM 3073 N N . VAL B 1 100 ? 12.100 51.218 -13.016 1.00 16.06 100 VAL B N 1
ATOM 3074 C CA . VAL B 1 100 ? 11.808 50.683 -14.344 1.00 15.81 100 VAL B CA 1
ATOM 3075 C C . VAL B 1 100 ? 12.253 51.514 -15.531 1.00 17.26 100 VAL B C 1
ATOM 3076 O O . VAL B 1 100 ? 11.905 52.689 -15.664 1.00 17.20 100 VAL B O 1
ATOM 3080 N N . GLY B 1 101 ? 13.117 50.905 -16.328 1.00 18.12 101 GLY B N 1
ATOM 3081 C CA . GLY B 1 101 ? 13.634 51.552 -17.512 1.00 21.05 101 GLY B CA 1
ATOM 3082 C C . GLY B 1 101 ? 14.586 52.692 -17.237 1.00 22.47 101 GLY B C 1
ATOM 3083 O O . GLY B 1 101 ? 14.984 53.385 -18.171 1.00 25.83 101 GLY B O 1
ATOM 3084 N N . MET B 1 102 ? 14.985 52.878 -15.982 1.00 21.65 102 MET B N 1
ATOM 3085 C CA . MET B 1 102 ? 15.883 53.976 -15.630 1.00 23.28 102 MET B CA 1
ATOM 3086 C C . MET B 1 102 ? 17.007 53.537 -14.739 1.00 24.33 102 MET B C 1
ATOM 3087 O O . MET B 1 102 ? 17.138 52.358 -14.422 1.00 25.99 102 MET B O 1
ATOM 3092 N N . GLU B 1 103 ? 17.825 54.493 -14.328 1.00 25.42 103 GLU B N 1
ATOM 3093 C CA . GLU B 1 103 ? 18.959 54.183 -13.473 1.00 27.46 103 GLU B CA 1
ATOM 3094 C C . GLU B 1 103 ? 18.662 54.446 -12.009 1.00 23.57 103 GLU B C 1
ATOM 3095 O O . GLU B 1 103 ? 17.796 55.258 -11.693 1.00 22.62 103 GLU B O 1
ATOM 3101 N N . GLU B 1 104 ? 19.409 53.767 -11.138 1.00 22.16 104 GLU B N 1
ATOM 3102 C CA . GLU B 1 104 ? 19.275 53.898 -9.686 1.00 22.75 104 GLU B CA 1
ATOM 3103 C C . GLU B 1 104 ? 19.485 55.345 -9.241 1.00 20.13 104 GLU B C 1
ATOM 3104 O O . GLU B 1 104 ? 20.311 56.068 -9.802 1.00 22.76 104 GLU B O 1
ATOM 3110 N N . ASP B 1 105 ? 18.722 55.791 -8.258 1.00 17.21 105 ASP B N 1
ATOM 3111 C CA . ASP B 1 105 ? 18.930 57.135 -7.764 1.00 14.17 105 ASP B CA 1
ATOM 3112 C C . ASP B 1 105 ? 19.301 57.088 -6.287 1.00 13.66 105 ASP B C 1
ATOM 3113 O O . ASP B 1 105 ? 19.426 56.006 -5.709 1.00 14.93 105 ASP B O 1
ATOM 3118 N N . GLU B 1 106 ? 19.481 58.265 -5.699 1.00 13.39 106 GLU B N 1
ATOM 3119 C CA . GLU B 1 106 ? 19.862 58.426 -4.307 1.00 11.96 106 GLU B CA 1
ATOM 3120 C C . GLU B 1 106 ? 18.933 57.766 -3.290 1.00 11.50 106 GLU B C 1
ATOM 3121 O O . GLU B 1 106 ? 19.405 57.275 -2.265 1.00 12.11 106 GLU B O 1
ATOM 3127 N N . LEU B 1 1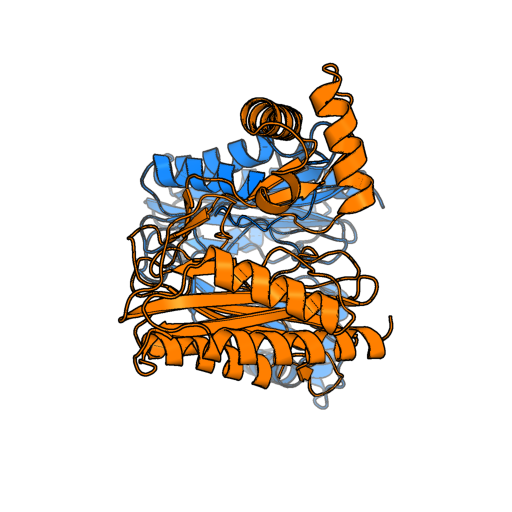07 ? 17.625 57.753 -3.542 1.00 10.59 107 LEU B N 1
ATOM 3128 C CA . LEU B 1 107 ? 16.707 57.110 -2.610 1.00 11.28 107 LEU B CA 1
ATOM 3129 C C . LEU B 1 107 ? 17.010 55.616 -2.574 1.00 10.14 107 LEU B C 1
ATOM 3130 O O . LEU B 1 107 ? 17.020 55.002 -1.515 1.00 13.38 107 LEU B O 1
ATOM 3135 N N . MET B 1 108 ? 17.264 55.038 -3.741 1.00 12.18 108 MET B N 1
ATOM 3136 C CA . MET B 1 108 ? 17.560 53.618 -3.837 1.00 12.57 108 MET B CA 1
ATOM 3137 C C . MET B 1 108 ? 18.917 53.304 -3.221 1.00 13.15 108 MET B C 1
ATOM 3138 O O . MET B 1 108 ? 19.080 52.305 -2.523 1.00 13.96 108 MET B O 1
ATOM 3143 N N . GLU B 1 109 ? 19.889 54.162 -3.497 1.00 14.03 109 GLU B N 1
ATOM 3144 C CA . GLU B 1 109 ? 21.228 54.007 -2.959 1.00 14.37 109 GLU B CA 1
ATOM 3145 C C . GLU B 1 109 ? 21.208 54.041 -1.419 1.00 13.23 109 GLU B C 1
ATOM 3146 O O . GLU B 1 109 ? 21.944 53.304 -0.790 1.00 14.69 109 GLU B O 1
ATOM 3152 N N . ALA B 1 110 ? 20.344 54.859 -0.810 1.00 11.60 110 ALA B N 1
ATOM 3153 C CA . ALA B 1 110 ? 20.273 54.930 0.652 1.00 10.62 110 ALA B CA 1
ATOM 3154 C C . ALA B 1 110 ? 19.844 53.599 1.257 1.00 12.28 110 ALA B C 1
ATOM 3155 O O . ALA B 1 110 ? 20.445 53.123 2.232 1.00 13.14 110 ALA B O 1
ATOM 3157 N N . ALA B 1 111 ? 18.825 52.973 0.672 1.00 10.74 111 ALA B N 1
ATOM 3158 C CA . ALA B 1 111 ? 18.347 51.686 1.179 1.00 10.38 111 ALA B CA 1
ATOM 3159 C C . ALA B 1 111 ? 19.400 50.580 1.007 1.00 8.97 111 ALA B C 1
ATOM 3160 O O . ALA B 1 111 ? 19.607 49.767 1.907 1.00 6.82 111 ALA B O 1
ATOM 3162 N N . LYS B 1 112 ? 20.057 50.555 -0.150 1.00 10.68 112 LYS B N 1
ATOM 3163 C CA . LYS B 1 112 ? 21.074 49.559 -0.446 1.00 10.90 112 LYS B CA 1
ATOM 3164 C C . LYS B 1 112 ? 22.298 49.743 0.454 1.00 11.34 112 LYS B C 1
ATOM 3165 O O . LYS B 1 112 ? 22.840 48.780 0.992 1.00 12.38 112 LYS B O 1
ATOM 3171 N N . GLU B 1 113 ? 22.730 50.982 0.635 1.00 12.45 113 GLU B N 1
ATOM 3172 C CA . GLU B 1 113 ? 23.867 51.243 1.498 1.00 13.24 113 GLU B CA 1
ATOM 3173 C C . GLU B 1 113 ? 23.532 50.941 2.955 1.00 14.53 113 GLU B C 1
ATOM 3174 O O . GLU B 1 113 ? 24.380 50.469 3.708 1.00 12.00 113 GLU B O 1
ATOM 3180 N N . ALA B 1 114 ? 22.292 51.217 3.353 1.00 13.24 114 ALA B N 1
ATOM 3181 C CA . ALA B 1 114 ? 21.853 50.948 4.719 1.00 9.50 114 ALA B CA 1
ATOM 3182 C C . ALA B 1 114 ? 21.983 49.451 4.982 1.00 7.56 114 ALA B C 1
ATOM 3183 O O . ALA B 1 114 ? 22.394 49.040 6.057 1.00 9.60 114 ALA B O 1
ATOM 3185 N N . LEU B 1 115 ? 21.636 48.647 3.979 1.00 7.73 115 LEU B N 1
ATOM 3186 C CA . LEU B 1 115 ? 21.725 47.189 4.063 1.00 9.10 115 LEU B CA 1
ATOM 3187 C C . LEU B 1 115 ? 23.193 46.750 4.202 1.00 11.52 115 LEU B C 1
ATOM 3188 O O . LEU B 1 115 ? 23.535 45.924 5.059 1.00 11.05 115 LEU B O 1
ATOM 3193 N N . ASN B 1 116 ? 24.058 47.322 3.374 1.00 11.40 116 ASN B N 1
ATOM 3194 C CA . ASN B 1 116 ? 25.479 47.009 3.427 1.00 11.51 116 ASN B CA 1
ATOM 3195 C C . ASN B 1 116 ? 26.024 47.373 4.791 1.00 11.97 116 ASN B C 1
ATOM 3196 O O . ASN B 1 116 ? 26.802 46.614 5.367 1.00 15.27 116 ASN B O 1
ATOM 3201 N N . ALA B 1 117 ? 25.634 48.536 5.303 1.00 12.31 117 ALA B N 1
ATOM 3202 C CA . ALA B 1 117 ? 26.099 48.985 6.608 1.00 10.23 117 ALA B CA 1
ATOM 3203 C C . ALA B 1 117 ? 25.686 48.052 7.740 1.00 9.22 117 ALA B C 1
ATOM 3204 O O . ALA B 1 117 ? 26.485 47.797 8.625 1.00 13.00 117 ALA B O 1
ATOM 3206 N N . ALA B 1 118 ? 24.476 47.496 7.702 1.00 9.95 118 ALA B N 1
ATOM 3207 C CA . ALA B 1 118 ? 24.019 46.565 8.756 1.00 10.17 118 ALA B CA 1
ATOM 3208 C C . ALA B 1 118 ? 24.720 45.193 8.677 1.00 11.27 118 ALA B C 1
ATOM 3209 O O . ALA B 1 118 ? 25.046 44.603 9.700 1.00 13.29 118 ALA B O 1
ATOM 3211 N N . ILE B 1 119 ? 24.973 44.707 7.460 1.00 10.28 119 ILE B N 1
ATOM 3212 C CA . ILE B 1 119 ? 25.667 43.438 7.245 1.00 14.19 119 ILE B CA 1
ATOM 3213 C C . ILE B 1 119 ? 27.097 43.554 7.772 1.00 13.82 119 ILE B C 1
ATOM 3214 O O . ILE B 1 119 ? 27.601 42.633 8.397 1.00 18.63 119 ILE B O 1
ATOM 3219 N N . SER B 1 120 ? 27.715 44.712 7.574 1.00 14.36 120 SER B N 1
ATOM 3220 C CA . SER B 1 120 ? 29.085 44.963 8.010 1.00 16.38 120 SER B CA 1
ATOM 3221 C C . SER B 1 120 ? 29.291 44.931 9.506 1.00 16.24 120 SER B C 1
ATOM 3222 O O . SER B 1 120 ? 30.395 44.624 9.960 1.00 18.08 120 SER B O 1
ATOM 3225 N N . VAL B 1 121 ? 28.275 45.298 10.284 1.00 14.30 121 VAL B N 1
ATOM 3226 C CA . VAL B 1 121 ? 28.457 45.271 11.734 1.00 14.42 121 VAL B CA 1
ATOM 3227 C C . VAL B 1 121 ? 27.967 43.982 12.374 1.00 15.18 121 VAL B C 1
ATOM 3228 O O . VAL B 1 121 ? 28.329 43.689 13.507 1.00 18.62 121 VAL B O 1
ATOM 3232 N N . ALA B 1 122 ? 27.187 43.199 11.636 1.00 15.85 122 ALA B N 1
ATOM 3233 C CA . ALA B 1 122 ? 26.621 41.954 12.148 1.00 15.21 122 ALA B CA 1
ATOM 3234 C C . ALA B 1 122 ? 27.610 40.808 12.339 1.00 14.90 122 ALA B C 1
ATOM 3235 O O . ALA B 1 122 ? 28.432 40.532 11.473 1.00 14.70 122 ALA B O 1
ATOM 3237 N N . ARG B 1 123 ? 27.520 40.175 13.508 1.00 14.96 123 ARG B N 1
ATOM 3238 C CA . ARG B 1 123 ? 28.322 39.012 13.895 1.00 15.72 123 ARG B CA 1
ATOM 3239 C C . ARG B 1 123 ? 27.742 38.555 15.224 1.00 14.08 123 ARG B C 1
ATOM 3240 O O . ARG B 1 123 ? 26.980 39.293 15.848 1.00 15.85 123 ARG B O 1
ATOM 3248 N N . ALA B 1 124 ? 28.050 37.338 15.642 1.00 13.03 124 ALA B N 1
ATOM 3249 C CA . ALA B 1 124 ? 27.539 36.843 16.910 1.00 15.01 124 ALA B CA 1
ATOM 3250 C C . ALA B 1 124 ? 27.995 37.748 18.061 1.00 16.75 124 ALA B C 1
ATOM 3251 O O . ALA B 1 124 ? 29.147 38.182 18.087 1.00 15.49 124 ALA B O 1
ATOM 3253 N N . GLY B 1 125 ? 27.086 38.067 18.981 1.00 14.18 125 GLY B N 1
ATOM 3254 C CA . GLY B 1 125 ? 27.448 38.902 20.113 1.00 15.46 125 GLY B CA 1
ATOM 3255 C C . GLY B 1 125 ? 27.163 40.387 19.952 1.00 17.01 125 GLY B C 1
ATOM 3256 O O . GLY B 1 125 ? 27.443 41.166 20.861 1.00 20.95 125 GLY B O 1
ATOM 3257 N N . VAL B 1 126 ? 26.629 40.794 18.802 1.00 14.99 126 VAL B N 1
ATOM 3258 C CA . VAL B 1 126 ? 26.296 42.206 18.535 1.00 13.72 126 VAL B CA 1
ATOM 3259 C C . VAL B 1 126 ? 24.834 42.380 18.922 1.00 13.25 126 VAL B C 1
ATOM 3260 O O . VAL B 1 126 ? 24.041 41.466 18.730 1.00 12.66 126 VAL B O 1
ATOM 3264 N N . GLU B 1 127 ? 24.486 43.514 19.514 1.00 11.45 127 GLU B N 1
ATOM 3265 C CA . GLU B 1 127 ? 23.094 43.766 19.879 1.00 12.13 127 GLU B CA 1
ATOM 3266 C C . GLU B 1 127 ? 22.347 44.310 18.656 1.00 9.20 127 GLU B C 1
ATOM 3267 O O . GLU B 1 127 ? 22.915 45.047 17.857 1.00 10.31 127 GLU B O 1
ATOM 3273 N N . ILE B 1 128 ? 21.087 43.923 18.504 1.00 10.51 128 ILE B N 1
ATOM 3274 C CA . ILE B 1 128 ? 20.281 44.370 17.378 1.00 8.28 128 ILE B CA 1
ATOM 3275 C C . ILE B 1 128 ? 20.258 45.879 17.195 1.00 7.61 128 ILE B C 1
ATOM 3276 O O . ILE B 1 128 ? 20.280 46.361 16.057 1.00 7.56 128 ILE B O 1
ATOM 3281 N N . LYS B 1 129 ? 20.308 46.621 18.301 1.00 6.81 129 LYS B N 1
ATOM 3282 C CA . LYS B 1 129 ? 20.304 48.086 18.242 1.00 7.87 129 LYS B CA 1
ATOM 3283 C C . LYS B 1 129 ? 21.453 48.631 17.404 1.00 9.70 129 LYS B C 1
ATOM 3284 O O . LYS B 1 129 ? 21.360 49.730 16.848 1.00 8.39 129 LYS B O 1
ATOM 3290 N N . GLU B 1 130 ? 22.520 47.851 17.281 1.00 10.62 130 GLU B N 1
ATOM 3291 C CA . GLU B 1 130 ? 23.673 48.259 16.491 1.00 12.07 130 GLU B CA 1
ATOM 3292 C C . GLU B 1 130 ? 23.346 48.236 15.006 1.00 11.40 130 GLU B C 1
ATOM 3293 O O . GLU B 1 130 ? 23.810 49.099 14.257 1.00 12.05 130 GLU B O 1
ATOM 3299 N N . LEU B 1 131 ? 22.568 47.245 14.573 1.00 10.89 131 LEU B N 1
ATOM 3300 C CA . LEU B 1 131 ? 22.183 47.165 13.177 1.00 8.43 131 LEU B CA 1
ATOM 3301 C C . LEU B 1 131 ? 21.202 48.300 12.896 1.00 9.13 131 LEU B C 1
ATOM 3302 O O . LEU B 1 131 ? 21.344 49.007 11.896 1.00 10.94 131 LEU B O 1
ATOM 3307 N N . GLY B 1 132 ? 20.284 48.533 13.830 1.00 7.38 132 GLY B N 1
ATOM 3308 C CA . GLY B 1 132 ? 19.302 49.593 13.676 1.00 9.53 132 GLY B CA 1
ATOM 3309 C C . GLY B 1 132 ? 19.924 50.963 13.516 1.00 10.03 132 GLY B C 1
ATOM 3310 O O . GLY B 1 132 ? 19.474 51.774 12.720 1.00 11.05 132 GLY B O 1
ATOM 3311 N N . LYS B 1 133 ? 20.952 51.238 14.306 1.00 13.07 133 LYS B N 1
ATOM 3312 C CA . LYS B 1 133 ? 21.662 52.509 14.254 1.00 12.71 133 LYS B CA 1
ATOM 3313 C C . LYS B 1 133 ? 22.386 52.674 12.911 1.00 11.10 133 LYS B C 1
ATOM 3314 O O . LYS B 1 133 ? 22.367 53.748 12.307 1.00 10.76 133 LYS B O 1
ATOM 3320 N N . ALA B 1 134 ? 23.021 51.600 12.455 1.00 11.69 134 ALA B N 1
ATOM 3321 C CA . ALA B 1 134 ? 23.736 51.575 11.182 1.00 10.36 134 ALA B CA 1
ATOM 3322 C C . ALA B 1 134 ? 22.790 51.914 10.045 1.00 9.56 134 ALA B C 1
ATOM 3323 O O . ALA B 1 134 ? 23.103 52.731 9.183 1.00 10.66 134 ALA B O 1
ATOM 3325 N N . ILE B 1 135 ? 21.649 51.246 10.039 1.00 9.34 135 ILE B N 1
ATOM 3326 C CA . ILE B 1 135 ? 20.634 51.435 9.004 1.00 8.48 135 ILE B CA 1
ATOM 3327 C C . ILE B 1 135 ? 20.074 52.851 9.020 1.00 6.88 135 ILE B C 1
ATOM 3328 O O . ILE B 1 135 ? 20.023 53.523 7.996 1.00 9.69 135 ILE B O 1
ATOM 3333 N N . GLU B 1 136 ? 19.678 53.326 10.182 1.00 6.81 136 GLU B N 1
ATOM 3334 C CA . GLU B 1 136 ? 19.112 54.662 10.285 1.00 6.71 136 GLU B CA 1
ATOM 3335 C C . GLU B 1 136 ? 20.074 55.773 9.888 1.00 9.63 136 GLU B C 1
ATOM 3336 O O . GLU B 1 136 ? 19.684 56.723 9.215 1.00 9.52 136 GLU B O 1
ATOM 3342 N N . ASN B 1 137 ? 21.332 55.668 10.302 1.00 11.35 137 ASN B N 1
ATOM 3343 C CA . ASN B 1 137 ? 22.308 56.696 9.989 1.00 12.71 137 ASN B CA 1
ATOM 3344 C C . ASN B 1 137 ? 22.543 56.777 8.499 1.00 14.29 137 ASN B C 1
ATOM 3345 O O . ASN B 1 137 ? 22.621 57.879 7.960 1.00 14.84 137 ASN B O 1
ATOM 3350 N N . GLU B 1 138 ? 22.599 55.632 7.813 1.00 13.74 138 GLU B N 1
ATOM 3351 C CA . GLU B 1 138 ? 22.824 55.641 6.362 1.00 13.59 138 GLU B CA 1
ATOM 3352 C C . GLU B 1 138 ? 21.679 56.296 5.622 1.00 12.69 138 GLU B C 1
ATOM 3353 O O . GLU B 1 138 ? 21.900 57.036 4.672 1.00 16.61 138 GLU B O 1
ATOM 3359 N N . ILE B 1 139 ? 20.456 56.006 6.046 1.00 11.08 139 ILE B N 1
ATOM 3360 C CA . ILE B 1 139 ? 19.279 56.566 5.415 1.00 9.50 139 ILE B CA 1
ATOM 3361 C C . ILE B 1 139 ? 19.132 58.054 5.680 1.00 9.34 139 ILE B C 1
ATOM 3362 O O . ILE B 1 139 ? 18.905 58.822 4.750 1.00 11.01 139 ILE B O 1
ATOM 3367 N N . ARG B 1 140 ? 19.287 58.474 6.932 1.00 10.13 140 ARG B N 1
ATOM 3368 C CA . ARG B 1 140 ? 19.164 59.892 7.288 1.00 11.32 140 ARG B CA 1
ATOM 3369 C C . ARG B 1 140 ? 20.283 60.832 6.803 1.00 14.24 140 ARG B C 1
ATOM 3370 O O . ARG B 1 140 ? 20.019 61.997 6.490 1.00 15.68 140 ARG B O 1
ATOM 3378 N N . LYS B 1 141 ? 21.518 60.346 6.716 1.00 15.80 141 LYS B N 1
ATOM 3379 C CA . LYS B 1 141 ? 22.621 61.198 6.264 1.00 17.66 141 LYS B CA 1
ATOM 3380 C C . LYS B 1 141 ? 22.491 61.563 4.771 1.00 19.61 141 LYS B C 1
ATOM 3381 O O . LYS B 1 141 ? 23.095 62.539 4.303 1.00 19.76 141 LYS B O 1
ATOM 3387 N N . ARG B 1 142 ? 21.656 60.804 4.052 1.00 18.29 142 ARG B N 1
ATOM 3388 C CA . ARG B 1 142 ? 21.380 61.038 2.639 1.00 17.70 142 ARG B CA 1
ATOM 3389 C C . ARG B 1 142 ? 20.107 61.865 2.428 1.00 17.68 142 ARG B C 1
ATOM 3390 O O . ARG B 1 142 ? 19.690 62.100 1.297 1.00 21.42 142 ARG B O 1
ATOM 3398 N N . GLY B 1 143 ? 19.468 62.268 3.517 1.00 17.35 143 GLY B N 1
ATOM 3399 C CA . GLY B 1 143 ? 18.276 63.089 3.426 1.00 15.65 143 GLY B CA 1
ATOM 3400 C C . GLY B 1 143 ? 16.959 62.357 3.330 1.00 17.56 143 GLY B C 1
ATOM 3401 O O . GLY B 1 143 ? 15.933 62.979 3.041 1.00 20.01 143 GLY B O 1
ATOM 3402 N N . PHE B 1 144 ? 16.956 61.057 3.604 1.00 15.27 144 PHE B N 1
ATOM 3403 C CA . PHE B 1 144 ? 15.732 60.283 3.511 1.00 10.38 144 PHE B CA 1
ATOM 3404 C C . PHE B 1 144 ? 15.280 59.840 4.881 1.00 11.09 144 PHE B C 1
ATOM 3405 O O . PHE B 1 144 ? 15.973 60.051 5.878 1.00 11.51 144 PHE B O 1
ATOM 3413 N N . LYS B 1 145 ? 14.082 59.289 4.946 1.00 10.63 145 LYS B N 1
ATOM 3414 C CA . LYS B 1 145 ? 13.543 58.827 6.210 1.00 13.43 145 LYS B CA 1
ATOM 3415 C C . LYS B 1 145 ? 13.345 57.314 6.219 1.00 12.44 145 LYS B C 1
ATOM 3416 O O . LYS B 1 145 ? 12.926 56.725 5.212 1.00 12.08 145 LYS B O 1
ATOM 3422 N N . PRO B 1 146 ? 13.705 56.654 7.334 1.00 9.54 146 PRO B N 1
ATOM 3423 C CA . PRO B 1 146 ? 13.512 55.204 7.382 1.00 10.69 146 PRO B CA 1
ATOM 3424 C C . PRO B 1 146 ? 12.047 54.953 7.718 1.00 9.55 146 PRO B C 1
ATOM 3425 O O . PRO B 1 146 ? 11.398 55.818 8.312 1.00 8.18 146 PRO B O 1
ATOM 3429 N N . ILE B 1 147 ? 11.529 53.792 7.331 1.00 8.57 147 ILE B N 1
ATOM 3430 C CA . ILE B 1 147 ? 10.159 53.441 7.665 1.00 7.76 147 ILE B CA 1
ATOM 3431 C C . ILE B 1 147 ? 10.207 52.772 9.034 1.00 8.40 147 ILE B C 1
ATOM 3432 O O . ILE B 1 147 ? 10.851 51.737 9.214 1.00 10.48 147 ILE B O 1
ATOM 3437 N N . VAL B 1 148 ? 9.544 53.394 10.004 1.00 11.27 148 VAL B N 1
ATOM 3438 C CA . VAL B 1 148 ? 9.535 52.925 11.391 1.00 9.81 148 VAL B CA 1
ATOM 3439 C C . VAL B 1 148 ? 8.704 51.680 11.734 1.00 10.59 148 VAL B C 1
ATOM 3440 O O . VAL B 1 148 ? 9.012 51.011 12.703 1.00 13.16 148 VAL B O 1
ATOM 3444 N N . ASN B 1 149 ? 7.680 51.349 10.946 1.00 10.48 149 ASN B N 1
ATOM 3445 C CA . ASN B 1 149 ? 6.870 50.167 11.238 1.00 10.42 149 ASN B CA 1
ATOM 3446 C C . ASN B 1 149 ? 6.994 48.987 10.266 1.00 11.03 149 ASN B C 1
ATOM 3447 O O . ASN B 1 149 ? 6.121 48.123 10.201 1.00 11.41 149 ASN B O 1
ATOM 3452 N N . LEU B 1 150 ? 8.115 48.943 9.548 1.00 10.53 150 LEU B N 1
ATOM 3453 C CA . LEU B 1 150 ? 8.453 47.877 8.600 1.00 12.79 150 LEU B CA 1
ATOM 3454 C C . LEU B 1 150 ? 9.926 47.598 8.879 1.00 14.30 150 LEU B C 1
ATOM 3455 O O . LEU B 1 150 ? 10.742 48.512 8.839 1.00 15.57 150 LEU B O 1
ATOM 3460 N N . SER B 1 151 ? 10.269 46.347 9.155 1.00 12.65 151 SER B N 1
ATOM 3461 C CA . SER B 1 151 ? 11.650 46.039 9.523 1.00 15.17 151 SER B CA 1
ATOM 3462 C C . SER B 1 151 ? 12.124 44.648 9.114 1.00 13.53 151 SER B C 1
ATOM 3463 O O . SER B 1 151 ? 11.357 43.823 8.625 1.00 13.03 151 SER B O 1
ATOM 3466 N N . GLY B 1 152 ? 13.400 44.395 9.377 1.00 12.19 152 GLY B N 1
ATOM 3467 C CA . GLY B 1 152 ? 13.980 43.090 9.128 1.00 9.87 152 GLY B CA 1
ATOM 3468 C C . GLY B 1 152 ? 13.408 42.158 10.186 1.00 9.54 152 GLY B C 1
ATOM 3469 O O . GLY B 1 152 ? 12.742 42.604 11.139 1.00 8.30 152 GLY B O 1
ATOM 3470 N N . HIS B 1 153 ? 13.725 40.878 10.089 1.00 8.94 153 HIS B N 1
ATOM 3471 C CA . HIS B 1 153 ? 13.131 39.923 10.997 1.00 7.13 153 HIS B CA 1
ATOM 3472 C C . HIS B 1 153 ? 13.878 38.612 11.107 1.00 7.37 153 HIS B C 1
ATOM 3473 O O . HIS B 1 153 ? 14.528 38.177 10.155 1.00 7.44 153 HIS B O 1
ATOM 3480 N N . LYS B 1 154 ? 13.743 37.983 12.275 1.00 8.37 154 LYS B N 1
ATOM 3481 C CA . LYS B 1 154 ? 14.331 36.681 12.547 1.00 9.29 154 LYS B CA 1
ATOM 3482 C C . LYS B 1 154 ? 13.507 35.651 11.759 1.00 10.82 154 LYS B C 1
ATOM 3483 O O . LYS B 1 154 ? 12.271 35.739 11.685 1.00 12.34 154 LYS B O 1
ATOM 3489 N N . ILE B 1 155 ? 14.202 34.683 11.175 1.00 11.24 155 ILE B N 1
ATOM 3490 C CA . ILE B 1 155 ? 13.590 33.638 10.367 1.00 9.82 155 ILE B CA 1
ATOM 3491 C C . ILE B 1 155 ? 13.885 32.279 10.988 1.00 12.54 155 ILE B C 1
ATOM 3492 O O . ILE B 1 155 ? 15.023 31.974 11.343 1.00 10.37 155 ILE B O 1
ATOM 3497 N N . GLU B 1 156 ? 12.846 31.480 11.167 1.00 12.92 156 GLU B N 1
ATOM 3498 C CA . GLU B 1 156 ? 13.026 30.148 11.702 1.00 15.32 156 GLU B CA 1
ATOM 3499 C C . GLU B 1 156 ? 12.405 29.210 10.697 1.00 14.77 156 GLU B C 1
ATOM 3500 O O . GLU B 1 156 ? 11.791 29.657 9.710 1.00 13.96 156 GLU B O 1
ATOM 3506 N N . ARG B 1 157 ? 12.622 27.915 10.902 1.00 15.97 157 ARG B N 1
ATOM 3507 C CA . ARG B 1 157 ? 12.076 26.920 10.000 1.00 16.45 157 ARG B CA 1
ATOM 3508 C C . ARG B 1 157 ? 10.560 27.061 9.941 1.00 17.25 157 ARG B C 1
ATOM 3509 O O . ARG B 1 157 ? 9.889 27.058 10.981 1.00 17.84 157 ARG B O 1
ATOM 3517 N N . TYR B 1 158 ? 10.037 27.218 8.723 1.00 17.12 158 TYR B N 1
ATOM 3518 C CA . TYR B 1 158 ? 8.605 27.401 8.482 1.00 18.28 158 TYR B CA 1
ATOM 3519 C C . TYR B 1 158 ? 8.007 28.575 9.269 1.00 16.08 158 TYR B C 1
ATOM 3520 O O . TYR B 1 158 ? 6.809 28.597 9.563 1.00 17.67 158 TYR B O 1
ATOM 3529 N N . LYS B 1 159 ? 8.823 29.580 9.558 1.00 16.03 159 LYS B N 1
ATOM 3530 C CA . LYS B 1 159 ? 8.351 30.741 10.294 1.00 15.63 159 LYS B CA 1
ATOM 3531 C C . LYS B 1 159 ? 9.122 31.929 9.763 1.00 13.74 159 LYS B C 1
ATOM 3532 O O . LYS B 1 159 ? 10.269 32.168 10.151 1.00 14.44 159 LYS B O 1
ATOM 3538 N N . LEU B 1 160 ? 8.475 32.656 8.862 1.00 11.41 160 LEU B N 1
ATOM 3539 C CA . LEU B 1 160 ? 9.056 33.818 8.218 1.00 12.76 160 LEU B CA 1
ATOM 3540 C C . LEU B 1 160 ? 9.347 34.958 9.197 1.00 10.71 160 LEU B C 1
ATOM 3541 O O . LEU B 1 160 ? 10.374 35.601 9.104 1.00 11.36 160 LEU B O 1
ATOM 3546 N N . HIS B 1 161 ? 8.413 35.244 10.092 1.00 12.30 161 HIS B N 1
ATOM 3547 C CA . HIS B 1 161 ? 8.601 36.302 11.090 1.00 14.01 161 HIS B CA 1
ATOM 3548 C C . HIS B 1 161 ? 8.585 35.622 12.449 1.00 13.73 161 HIS B C 1
ATOM 3549 O O . HIS B 1 161 ? 7.531 35.384 13.019 1.00 14.36 161 HIS B O 1
ATOM 3556 N N . ALA B 1 162 ? 9.774 35.325 12.962 1.00 15.12 162 ALA B N 1
ATOM 3557 C CA . ALA B 1 162 ? 9.911 34.611 14.224 1.00 15.92 162 ALA B CA 1
ATOM 3558 C C . ALA B 1 162 ? 9.678 35.345 15.543 1.00 19.74 162 ALA B C 1
ATOM 3559 O O . ALA B 1 162 ? 9.732 34.721 16.600 1.00 22.48 162 ALA B O 1
ATOM 3561 N N . GLY B 1 163 ? 9.418 36.645 15.509 1.00 20.04 163 GLY B N 1
ATOM 3562 C CA . GLY B 1 163 ? 9.194 37.363 16.753 1.00 22.90 163 GLY B CA 1
ATOM 3563 C C . GLY B 1 163 ? 10.130 38.543 16.994 1.00 22.51 163 GLY B C 1
ATOM 3564 O O . GLY B 1 163 ? 9.669 39.627 17.376 1.00 26.93 163 GLY B O 1
ATOM 3565 N N . ILE B 1 164 ? 11.433 38.322 16.812 1.00 17.31 164 ILE B N 1
ATOM 3566 C CA . ILE B 1 164 ? 12.444 39.357 16.980 1.00 16.40 164 ILE B CA 1
ATOM 3567 C C . ILE B 1 164 ? 12.601 40.079 15.636 1.00 16.06 164 ILE B C 1
ATOM 3568 O O . ILE B 1 164 ? 12.676 39.447 14.570 1.00 15.13 164 ILE B O 1
ATOM 3573 N N . SER B 1 165 ? 12.640 41.404 15.684 1.00 15.30 165 SER B N 1
ATOM 3574 C CA . SER B 1 165 ? 12.774 42.184 14.475 1.00 13.91 165 SER B CA 1
ATOM 3575 C C . SER B 1 165 ? 14.022 43.032 14.529 1.00 13.50 165 SER B C 1
ATOM 3576 O O . SER B 1 165 ? 14.614 43.222 15.596 1.00 9.32 165 SER B O 1
ATOM 3579 N N . ILE B 1 166 ? 14.449 43.475 13.352 1.00 11.34 166 ILE B N 1
ATOM 3580 C CA . ILE B 1 166 ? 15.593 44.357 13.219 1.00 9.27 166 ILE B CA 1
ATOM 3581 C C . ILE B 1 166 ? 15.039 45.639 12.630 1.00 8.46 166 ILE B C 1
ATOM 3582 O O . ILE B 1 166 ? 14.890 45.761 11.408 1.00 8.97 166 ILE B O 1
ATOM 3587 N N . PRO B 1 167 ? 14.709 46.610 13.487 1.00 10.02 167 PRO B N 1
ATOM 3588 C CA . PRO B 1 167 ? 14.156 47.904 13.079 1.00 8.14 167 PRO B CA 1
ATOM 3589 C C . PRO B 1 167 ? 15.118 48.715 12.221 1.00 8.87 167 PRO B C 1
ATOM 3590 O O . PRO B 1 167 ? 16.323 48.451 12.193 1.00 11.50 167 PRO B O 1
ATOM 3594 N N . ASN B 1 168 ? 14.571 49.685 11.499 1.00 9.40 168 ASN B N 1
ATOM 3595 C CA . ASN B 1 168 ? 15.370 50.553 10.653 1.00 9.85 168 ASN B CA 1
ATOM 3596 C C . ASN B 1 168 ? 15.694 51.839 11.395 1.00 8.65 168 ASN B C 1
ATOM 3597 O O . ASN B 1 168 ? 16.085 52.839 10.787 1.00 9.27 168 ASN B O 1
ATOM 3602 N N . ILE B 1 169 ? 15.462 51.820 12.704 1.00 7.56 169 ILE B N 1
ATOM 3603 C CA . ILE B 1 169 ? 15.786 52.947 13.568 1.00 8.63 169 ILE B CA 1
ATOM 3604 C C . ILE B 1 169 ? 16.468 52.415 14.839 1.00 9.36 169 ILE B C 1
ATOM 3605 O O . ILE B 1 169 ? 16.258 51.266 15.252 1.00 11.72 169 ILE B O 1
ATOM 3610 N N . TYR B 1 170 ? 17.322 53.243 15.421 1.00 8.65 170 TYR B N 1
ATOM 3611 C CA . TYR B 1 170 ? 18.012 52.906 16.647 1.00 5.57 170 TYR B CA 1
ATOM 3612 C C . TYR B 1 170 ? 17.018 52.956 17.813 1.00 7.81 170 TYR B C 1
ATOM 3613 O O . TYR B 1 170 ? 16.309 53.961 18.004 1.00 7.28 170 TYR B O 1
ATOM 3622 N N . ARG B 1 171 ? 16.927 51.864 18.565 1.00 7.61 171 ARG B N 1
ATOM 3623 C CA . ARG B 1 171 ? 16.061 51.817 19.735 1.00 8.69 171 ARG B CA 1
ATOM 3624 C C . ARG B 1 171 ? 16.998 51.395 20.848 1.00 9.38 171 ARG B C 1
ATOM 3625 O O . ARG B 1 171 ? 17.611 50.325 20.776 1.00 9.99 171 ARG B O 1
ATOM 3633 N N . PRO B 1 172 ? 17.141 52.236 21.885 1.00 10.49 172 PRO B N 1
ATOM 3634 C CA . PRO B 1 172 ? 18.031 51.929 23.006 1.00 11.18 172 PRO B CA 1
ATOM 3635 C C . PRO B 1 172 ? 17.892 50.577 23.703 1.00 10.19 172 PRO B C 1
ATOM 3636 O O . PRO B 1 172 ? 18.868 50.052 24.233 1.00 13.02 172 PRO B O 1
ATOM 3640 N N . HIS B 1 173 ? 16.712 49.980 23.694 1.00 9.93 173 HIS B N 1
ATOM 3641 C CA . HIS B 1 173 ? 16.577 48.700 24.362 1.00 10.15 173 HIS B CA 1
ATOM 3642 C C . HIS B 1 173 ? 16.454 47.499 23.446 1.00 10.21 173 HIS B C 1
ATOM 3643 O O . HIS B 1 173 ? 15.927 46.470 23.847 1.00 10.52 173 HIS B O 1
ATOM 3650 N N . ASP B 1 174 ? 16.887 47.636 22.198 1.00 8.75 174 ASP B N 1
ATOM 3651 C CA . ASP B 1 174 ? 16.879 46.489 21.292 1.00 9.40 174 ASP B CA 1
ATOM 3652 C C . ASP B 1 174 ? 18.119 45.704 21.668 1.00 12.95 174 ASP B C 1
ATOM 3653 O O . ASP B 1 174 ? 19.126 45.682 20.925 1.00 10.82 174 ASP B O 1
ATOM 3658 N N . ASN B 1 175 ? 18.058 45.072 22.838 1.00 11.94 175 ASN B N 1
ATOM 3659 C CA . ASN B 1 175 ? 19.216 44.343 23.309 1.00 15.11 175 ASN B CA 1
ATOM 3660 C C . ASN B 1 175 ? 19.317 42.849 23.100 1.00 15.63 175 ASN B C 1
ATOM 3661 O O . ASN B 1 175 ? 20.055 42.169 23.823 1.00 15.55 175 ASN B O 1
ATOM 3666 N N . TYR B 1 176 ? 18.605 42.334 22.101 1.00 13.99 176 TYR B N 1
ATOM 3667 C CA . TYR B 1 176 ? 18.705 40.922 21.767 1.00 12.71 176 TYR B CA 1
ATOM 3668 C C . TYR B 1 176 ? 20.074 40.760 21.097 1.00 11.89 176 TYR B C 1
ATOM 3669 O O . TYR B 1 176 ? 20.436 41.531 20.208 1.00 12.78 176 TYR B O 1
ATOM 3678 N N . VAL B 1 177 ? 20.843 39.784 21.562 1.00 11.52 177 VAL B N 1
ATOM 3679 C CA . VAL B 1 177 ? 22.179 39.515 21.053 1.00 11.33 177 VAL B CA 1
ATOM 3680 C C . VAL B 1 177 ? 22.139 38.465 19.938 1.00 10.99 177 VAL B C 1
ATOM 3681 O O . VAL B 1 177 ? 21.573 37.381 20.111 1.00 12.03 177 VAL B O 1
ATOM 3685 N N . LEU B 1 178 ? 22.697 38.809 18.776 1.00 10.28 178 LEU B N 1
ATOM 3686 C CA . LEU B 1 178 ? 22.741 37.886 17.656 1.00 11.23 178 LEU B CA 1
ATOM 3687 C C . LEU B 1 178 ? 23.570 36.676 18.098 1.00 14.73 178 LEU B C 1
ATOM 3688 O O . LEU B 1 178 ? 24.671 36.820 18.657 1.00 14.71 178 LEU B O 1
ATOM 3693 N N . LYS B 1 179 ? 23.019 35.489 17.883 1.00 15.23 179 LYS B N 1
ATOM 3694 C CA . LYS B 1 179 ? 23.684 34.251 18.267 1.00 16.74 179 LYS B CA 1
ATOM 3695 C C . LYS B 1 179 ? 24.163 33.512 17.037 1.00 16.08 179 LYS B C 1
ATOM 3696 O O . LYS B 1 179 ? 23.675 33.716 15.928 1.00 17.71 179 LYS B O 1
ATOM 3702 N N . GLU B 1 180 ? 25.124 32.637 17.246 1.00 17.74 180 GLU B N 1
ATOM 3703 C CA . GLU B 1 180 ? 25.674 31.837 16.179 1.00 18.03 180 GLU B CA 1
ATOM 3704 C C . GLU B 1 180 ? 24.528 30.966 15.697 1.00 15.76 180 GLU B C 1
ATOM 3705 O O . GLU B 1 180 ? 23.804 30.402 16.515 1.00 16.15 180 GLU B O 1
ATOM 3711 N N . GLY B 1 181 ? 24.318 30.921 14.381 1.00 14.93 181 GLY B N 1
ATOM 3712 C CA . GLY B 1 181 ? 23.256 30.105 13.825 1.00 12.55 181 GLY B CA 1
ATOM 3713 C C . GLY B 1 181 ? 21.970 30.858 13.583 1.00 14.02 181 GLY B C 1
ATOM 3714 O O . GLY B 1 181 ? 21.073 30.338 12.940 1.00 15.38 181 GLY B O 1
ATOM 3715 N N . ASP B 1 182 ? 21.863 32.072 14.110 1.00 14.37 182 ASP B N 1
ATOM 3716 C CA . ASP B 1 182 ? 20.666 32.872 13.912 1.00 13.62 182 ASP B CA 1
ATOM 3717 C C . ASP B 1 182 ? 20.517 33.226 12.439 1.00 13.16 182 ASP B C 1
ATOM 3718 O O . ASP B 1 182 ? 21.503 33.515 11.766 1.00 14.64 182 ASP B O 1
ATOM 3723 N N . VAL B 1 183 ? 19.276 33.208 11.946 1.00 14.33 183 VAL B N 1
ATOM 3724 C CA . VAL B 1 183 ? 18.980 33.549 10.561 1.00 10.90 183 VAL B CA 1
ATOM 3725 C C . VAL B 1 183 ? 18.104 34.782 10.630 1.00 11.23 183 VAL B C 1
ATOM 3726 O O . VAL B 1 183 ? 17.134 34.802 11.381 1.00 10.35 183 VAL B O 1
ATOM 3730 N N . PHE B 1 184 ? 18.486 35.828 9.906 1.00 9.18 184 PHE B N 1
ATOM 3731 C CA . PHE B 1 184 ? 17.721 37.073 9.900 1.00 7.26 184 PHE B CA 1
ATOM 3732 C C . PHE B 1 184 ? 17.640 37.663 8.518 1.00 8.24 184 PHE B C 1
ATOM 3733 O O . PHE B 1 184 ? 18.580 37.537 7.731 1.00 10.05 184 PHE B O 1
ATOM 3741 N N . ALA B 1 185 ? 16.522 38.318 8.233 1.00 6.17 185 ALA B N 1
ATOM 3742 C CA . ALA B 1 185 ? 16.354 39.040 6.989 1.00 6.62 185 ALA B CA 1
ATOM 3743 C C . ALA B 1 185 ? 16.534 40.489 7.414 1.00 6.48 185 ALA B C 1
ATOM 3744 O O . ALA B 1 185 ? 15.915 40.948 8.376 1.00 9.52 185 ALA B O 1
ATOM 3746 N N . ILE B 1 186 ? 17.447 41.193 6.781 1.00 7.30 186 ILE B N 1
ATOM 3747 C CA . ILE B 1 186 ? 17.655 42.598 7.109 1.00 8.75 186 ILE B CA 1
ATOM 3748 C C . ILE B 1 186 ? 17.006 43.347 5.956 1.00 8.45 186 ILE B C 1
ATOM 3749 O O . ILE B 1 186 ? 17.328 43.060 4.803 1.00 8.22 186 ILE B O 1
ATOM 3754 N N . GLU B 1 187 ? 16.039 44.221 6.235 1.00 9.51 187 GLU B N 1
ATOM 3755 C CA . GLU B 1 187 ? 15.378 44.957 5.155 1.00 10.59 187 GLU B CA 1
ATOM 3756 C C . GLU B 1 187 ? 15.088 46.427 5.374 1.00 8.71 187 GLU B C 1
ATOM 3757 O O . GLU B 1 187 ? 14.061 46.790 5.922 1.00 8.87 187 GLU B O 1
ATOM 3763 N N . PRO B 1 188 ? 16.038 47.296 5.012 1.00 8.75 188 PRO B N 1
ATOM 3764 C CA . PRO B 1 188 ? 15.830 48.731 5.176 1.00 8.81 188 PRO B CA 1
ATOM 3765 C C . PRO B 1 188 ? 14.824 49.226 4.124 1.00 7.22 188 PRO B C 1
ATOM 3766 O O . PRO B 1 188 ? 14.871 48.800 2.973 1.00 10.97 188 PRO B O 1
ATOM 3770 N N . PHE B 1 189 ? 13.909 50.084 4.548 1.00 6.25 189 PHE B N 1
ATOM 3771 C CA . PHE B 1 189 ? 12.911 50.708 3.696 1.00 2.89 189 PHE B CA 1
ATOM 3772 C C . PHE B 1 189 ? 13.201 52.168 3.921 1.00 6.07 189 PHE B C 1
ATOM 3773 O O . PHE B 1 189 ? 13.287 52.606 5.070 1.00 8.37 189 PHE B O 1
ATOM 3781 N N . ALA B 1 190 ? 13.378 52.915 2.837 1.00 8.38 190 ALA B N 1
ATOM 3782 C CA . ALA B 1 190 ? 13.648 54.349 2.893 1.00 6.61 190 ALA B CA 1
ATOM 3783 C C . ALA B 1 190 ? 12.564 55.036 2.089 1.00 4.54 190 ALA B C 1
ATOM 3784 O O . ALA B 1 190 ? 12.069 54.486 1.105 1.00 7.29 190 ALA B O 1
ATOM 3786 N N . THR B 1 191 ? 12.232 56.259 2.459 1.00 9.20 191 THR B N 1
ATOM 3787 C CA . THR B 1 191 ? 11.198 56.998 1.747 1.00 11.33 191 THR B CA 1
ATOM 3788 C C . THR B 1 191 ? 11.415 58.503 1.847 1.00 11.76 191 THR B C 1
ATOM 3789 O O . THR B 1 191 ? 12.206 58.995 2.670 1.00 11.39 191 THR B O 1
ATOM 3793 N N . ILE B 1 192 ? 10.730 59.228 0.972 1.00 10.41 192 ILE B N 1
ATOM 3794 C CA . ILE B 1 192 ? 10.787 60.678 0.988 1.00 9.74 192 ILE B CA 1
ATOM 3795 C C . ILE B 1 192 ? 9.532 61.187 1.671 1.00 10.96 192 ILE B C 1
ATOM 3796 O O . ILE B 1 192 ? 9.325 62.388 1.778 1.00 14.29 192 ILE B O 1
ATOM 3801 N N . GLY B 1 193 ? 8.683 60.265 2.109 1.00 9.77 193 GLY B N 1
ATOM 3802 C CA . GLY B 1 193 ? 7.462 60.643 2.788 1.00 11.90 193 GLY B CA 1
ATOM 3803 C C . GLY B 1 193 ? 7.694 60.862 4.277 1.00 12.06 193 GLY B C 1
ATOM 3804 O O . GLY B 1 193 ? 8.747 61.338 4.696 1.00 16.00 193 GLY B O 1
ATOM 3805 N N . ALA B 1 194 ? 6.715 60.458 5.078 1.00 11.33 194 ALA B N 1
ATOM 3806 C CA . ALA B 1 194 ? 6.783 60.604 6.530 1.00 12.39 194 ALA B CA 1
ATOM 3807 C C . ALA B 1 194 ? 7.575 59.503 7.221 1.00 12.57 194 ALA B C 1
ATOM 3808 O O . ALA B 1 194 ? 8.057 59.695 8.331 1.00 17.19 194 ALA B O 1
ATOM 3810 N N . GLY B 1 195 ? 7.678 58.340 6.593 1.00 10.86 195 GLY B N 1
ATOM 3811 C CA . GLY B 1 195 ? 8.393 57.236 7.216 1.00 10.27 195 GLY B CA 1
ATOM 3812 C C . GLY B 1 195 ? 7.479 56.268 7.967 1.00 10.22 195 GLY B C 1
ATOM 3813 O O . GLY B 1 195 ? 7.861 55.666 8.962 1.00 10.37 195 GLY B O 1
ATOM 3814 N N . GLN B 1 196 ? 6.264 56.088 7.477 1.00 9.53 196 GLN B N 1
ATOM 3815 C CA . GLN B 1 196 ? 5.352 55.177 8.114 1.00 10.35 196 GLN B CA 1
ATOM 3816 C C . GLN B 1 196 ? 4.376 54.660 7.075 1.00 9.17 196 GLN B C 1
ATOM 3817 O O . GLN B 1 196 ? 3.997 55.397 6.170 1.00 11.54 196 GLN B O 1
ATOM 3823 N N . VAL B 1 197 ? 4.053 53.372 7.152 1.00 9.35 197 VAL B N 1
ATOM 3824 C CA . VAL B 1 197 ? 3.103 52.764 6.234 1.00 10.60 197 VAL B CA 1
ATOM 3825 C C . VAL B 1 197 ? 1.798 52.468 6.963 1.00 10.74 197 VAL B C 1
ATOM 3826 O O . VAL B 1 197 ? 1.764 52.334 8.195 1.00 10.25 197 VAL B O 1
ATOM 3830 N N . ILE B 1 198 ? 0.713 52.453 6.206 1.00 8.84 198 ILE B N 1
ATOM 3831 C CA . ILE B 1 198 ? -0.601 52.154 6.751 1.00 13.07 198 ILE B CA 1
ATOM 3832 C C . ILE B 1 198 ? -1.199 51.046 5.880 1.00 13.72 198 ILE B C 1
ATOM 3833 O O . ILE B 1 198 ? -0.786 50.863 4.725 1.00 13.24 198 ILE B O 1
ATOM 3838 N N . GLU B 1 199 ? -2.164 50.315 6.421 1.00 14.78 199 GLU B N 1
ATOM 3839 C CA . GLU B 1 199 ? -2.807 49.255 5.658 1.00 15.72 199 GLU B CA 1
ATOM 3840 C C . GLU B 1 199 ? -3.950 49.823 4.848 1.00 14.75 199 GLU B C 1
ATOM 3841 O O . GLU B 1 199 ? -4.670 50.704 5.318 1.00 15.23 199 GLU B O 1
ATOM 3847 N N . VAL B 1 200 ? -4.045 49.384 3.598 1.00 13.95 200 VAL B N 1
ATOM 3848 C CA . VAL B 1 200 ? -5.105 49.814 2.696 1.00 14.80 200 VAL B CA 1
ATOM 3849 C C . VAL B 1 200 ? -5.567 48.615 1.896 1.00 15.32 200 VAL B C 1
ATOM 3850 O O . VAL B 1 200 ? -4.881 47.600 1.849 1.00 14.44 200 VAL B O 1
ATOM 3854 N N . PRO B 1 201 ? -6.800 48.675 1.350 1.00 18.20 201 PRO B N 1
ATOM 3855 C CA . PRO B 1 201 ? -7.349 47.585 0.541 1.00 16.00 201 PRO B CA 1
ATOM 3856 C C . PRO B 1 201 ? -6.568 47.589 -0.768 1.00 15.38 201 PRO B C 1
ATOM 3857 O O . PRO B 1 201 ? -6.073 48.632 -1.206 1.00 15.22 201 PRO B O 1
ATOM 3861 N N . PRO B 1 202 ? -6.502 46.442 -1.443 1.00 15.84 202 PRO B N 1
ATOM 3862 C CA . PRO B 1 202 ? -7.102 45.163 -1.068 1.00 14.34 202 PRO B CA 1
ATOM 3863 C C . PRO B 1 202 ? -6.187 44.272 -0.238 1.00 14.95 202 PRO B C 1
ATOM 3864 O O . PRO B 1 202 ? -5.027 44.588 -0.007 1.00 15.52 202 PRO B O 1
ATOM 3868 N N . THR B 1 203 ? -6.721 43.148 0.204 1.00 13.99 203 THR B N 1
ATOM 3869 C CA . THR B 1 203 ? -5.944 42.188 0.948 1.00 15.20 203 THR B CA 1
ATOM 3870 C C . THR B 1 203 ? -5.644 41.051 -0.038 1.00 17.33 203 THR B C 1
ATOM 3871 O O . THR B 1 203 ? -6.528 40.285 -0.427 1.00 21.71 203 THR B O 1
ATOM 3875 N N . LEU B 1 204 ? -4.407 40.980 -0.493 1.00 16.04 204 LEU B N 1
ATOM 3876 C CA . LEU B 1 204 ? -4.004 39.972 -1.469 1.00 14.28 204 LEU B CA 1
ATOM 3877 C C . LEU B 1 204 ? -3.227 38.793 -0.872 1.00 15.16 204 LEU B C 1
ATOM 3878 O O . LEU B 1 204 ? -2.966 37.790 -1.565 1.00 12.31 204 LEU B O 1
ATOM 3883 N N . ILE B 1 205 ? -2.851 38.932 0.403 1.00 15.65 205 ILE B N 1
ATOM 3884 C CA . ILE B 1 205 ? -2.057 37.944 1.138 1.00 15.06 205 ILE B CA 1
ATOM 3885 C C . ILE B 1 205 ? -2.683 37.598 2.492 1.00 13.91 205 ILE B C 1
ATOM 3886 O O . ILE B 1 205 ? -3.258 38.452 3.156 1.00 12.92 205 ILE B O 1
ATOM 3891 N N . TYR B 1 206 ? -2.615 36.324 2.859 1.00 14.04 206 TYR B N 1
ATOM 3892 C CA . TYR B 1 206 ? -3.163 35.840 4.119 1.00 13.35 206 TYR B CA 1
ATOM 3893 C C . TYR B 1 206 ? -2.215 34.837 4.700 1.00 12.80 206 TYR B C 1
ATOM 3894 O O . TYR B 1 206 ? -1.294 34.367 4.035 1.00 15.74 206 TYR B O 1
ATOM 3903 N N . MET B 1 207 ? -2.474 34.470 5.940 1.00 15.23 207 MET B N 1
ATOM 3904 C CA . MET B 1 207 ? -1.667 33.465 6.600 1.00 19.67 207 MET B CA 1
ATOM 3905 C C . MET B 1 207 ? -2.535 32.703 7.590 1.00 19.87 207 MET B C 1
ATOM 3906 O O . MET B 1 207 ? -3.424 33.270 8.238 1.00 19.56 207 MET B O 1
ATOM 3911 N N . TYR B 1 208 ? -2.339 31.395 7.613 1.00 21.63 208 TYR B N 1
ATOM 3912 C CA . TYR B 1 208 ? -3.087 30.534 8.493 1.00 24.93 208 TYR B CA 1
ATOM 3913 C C . TYR B 1 208 ? -2.582 30.674 9.925 1.00 29.35 208 TYR B C 1
ATOM 3914 O O . TYR B 1 208 ? -1.375 30.609 10.177 1.00 26.18 208 TYR B O 1
ATOM 3923 N N . VAL B 1 209 ? -3.499 30.880 10.865 1.00 32.71 209 VAL B N 1
ATOM 3924 C CA . VAL B 1 209 ? -3.079 30.983 12.257 1.00 37.57 209 VAL B CA 1
ATOM 3925 C C . VAL B 1 209 ? -3.625 29.904 13.186 1.00 39.76 209 VAL B C 1
ATOM 3926 O O . VAL B 1 209 ? -2.849 29.219 13.864 1.00 40.38 209 VAL B O 1
ATOM 3930 N N . ARG B 1 210 ? -4.933 29.681 13.166 1.00 41.59 210 ARG B N 1
ATOM 3931 C CA . ARG B 1 210 ? -5.488 28.677 14.054 1.00 43.24 210 ARG B CA 1
ATOM 3932 C C . ARG B 1 210 ? -6.761 28.005 13.564 1.00 43.43 210 ARG B C 1
ATOM 3933 O O . ARG B 1 210 ? -7.554 28.588 12.815 1.00 41.41 210 ARG B O 1
ATOM 3941 N N . ASP B 1 211 ? -6.929 26.757 13.991 1.00 44.62 211 ASP B N 1
ATOM 3942 C CA . ASP B 1 211 ? -8.105 25.985 13.651 1.00 45.85 211 ASP B CA 1
ATOM 3943 C C . ASP B 1 211 ? -9.218 26.515 14.529 1.00 45.47 211 ASP B C 1
ATOM 3944 O O . ASP B 1 211 ? -9.147 26.447 15.754 1.00 45.37 211 ASP B O 1
ATOM 3949 N N . VAL B 1 212 ? -10.201 27.125 13.888 1.00 45.20 212 VAL B N 1
ATOM 3950 C CA . VAL B 1 212 ? -11.340 27.687 14.580 1.00 44.35 212 VAL B CA 1
ATOM 3951 C C . VAL B 1 212 ? -12.558 26.907 14.120 1.00 46.60 212 VAL B C 1
ATOM 3952 O O . VAL B 1 212 ? -12.661 26.523 12.948 1.00 48.17 212 VAL B O 1
ATOM 3956 N N . PRO B 1 213 ? -13.460 26.591 15.057 1.00 47.28 213 PRO B N 1
ATOM 3957 C CA . PRO B 1 213 ? -14.672 25.844 14.730 1.00 46.20 213 PRO B CA 1
ATOM 3958 C C . PRO B 1 213 ? -15.575 26.750 13.938 1.00 44.52 213 PRO B C 1
ATOM 3959 O O . PRO B 1 213 ? -16.251 27.614 14.496 1.00 45.39 213 PRO B O 1
ATOM 3963 N N . VAL B 1 214 ? -15.526 26.603 12.628 1.00 43.21 214 VAL B N 1
ATOM 3964 C CA . VAL B 1 214 ? -16.364 27.407 11.764 1.00 42.81 214 VAL B CA 1
ATOM 3965 C C . VAL B 1 214 ? -17.553 26.548 11.338 1.00 41.26 214 VAL B C 1
ATOM 3966 O O . VAL B 1 214 ? -17.392 25.371 11.028 1.00 40.46 214 VAL B O 1
ATOM 3970 N N . ARG B 1 215 ? -18.746 27.135 11.401 1.00 41.25 215 ARG B N 1
ATOM 3971 C CA . ARG B 1 215 ? -19.995 26.454 11.066 1.00 41.36 215 ARG B CA 1
ATOM 3972 C C . ARG B 1 215 ? -20.208 26.218 9.571 1.00 39.24 215 ARG B C 1
ATOM 3973 O O . ARG B 1 215 ? -20.371 25.075 9.152 1.00 39.52 215 ARG B O 1
ATOM 3981 N N . VAL B 1 216 ? -20.225 27.288 8.773 1.00 36.98 216 VAL B N 1
ATOM 3982 C CA . VAL B 1 216 ? -20.451 27.160 7.328 1.00 33.49 216 VAL B CA 1
ATOM 3983 C C . VAL B 1 216 ? -19.383 26.270 6.677 1.00 30.88 216 VAL B C 1
ATOM 3984 O O . VAL B 1 216 ? -18.183 26.506 6.808 1.00 29.95 216 VAL B O 1
ATOM 3988 N N . ALA B 1 217 ? -19.850 25.226 6.003 1.00 30.00 217 ALA B N 1
ATOM 3989 C CA . ALA B 1 217 ? -19.000 24.223 5.366 1.00 27.92 217 ALA B CA 1
ATOM 3990 C C . ALA B 1 217 ? -17.933 24.744 4.422 1.00 26.85 217 ALA B C 1
ATOM 3991 O O . ALA B 1 217 ? -16.774 24.371 4.542 1.00 25.36 217 ALA B O 1
ATOM 3993 N N . GLN B 1 218 ? -18.336 25.601 3.488 1.00 27.00 218 GLN B N 1
ATOM 3994 C CA . GLN B 1 218 ? -17.439 26.185 2.495 1.00 28.30 218 GLN B CA 1
ATOM 3995 C C . GLN B 1 218 ? -16.209 26.822 3.154 1.00 26.24 218 GLN B C 1
ATOM 3996 O O . GLN B 1 218 ? -15.075 26.594 2.731 1.00 26.95 218 GLN B O 1
ATOM 4002 N N . ALA B 1 219 ? -16.423 27.589 4.214 1.00 24.46 219 ALA B N 1
ATOM 4003 C CA . ALA B 1 219 ? -15.304 28.209 4.900 1.00 22.18 219 ALA B CA 1
ATOM 4004 C C . ALA B 1 219 ? -14.531 27.158 5.705 1.00 20.12 219 ALA B C 1
ATOM 4005 O O . ALA B 1 219 ? -13.297 27.169 5.743 1.00 21.03 219 ALA B O 1
ATOM 4007 N N . ARG B 1 220 ? -15.258 26.213 6.302 1.00 19.57 220 ARG B N 1
ATOM 4008 C CA . ARG B 1 220 ? -14.638 25.166 7.116 1.00 19.40 220 ARG B CA 1
ATOM 4009 C C . ARG B 1 220 ? -13.638 24.314 6.345 1.00 17.49 220 ARG B C 1
ATOM 4010 O O . ARG B 1 220 ? -12.546 24.034 6.846 1.00 17.63 220 ARG B O 1
ATOM 4018 N N . PHE B 1 221 ? -14.002 23.926 5.124 1.00 16.08 221 PHE B N 1
ATOM 4019 C CA . PHE B 1 221 ? -13.126 23.097 4.306 1.00 14.46 221 PHE B CA 1
ATOM 4020 C C . PHE B 1 221 ? -11.991 23.893 3.669 1.00 15.63 221 PHE B C 1
ATOM 4021 O O . PHE B 1 221 ? -10.909 23.348 3.444 1.00 16.98 221 PHE B O 1
ATOM 4029 N N . LEU B 1 222 ? -12.210 25.188 3.430 1.00 16.31 222 LEU B N 1
ATOM 4030 C CA . LEU B 1 222 ? -11.152 26.040 2.888 1.00 14.96 222 LEU B CA 1
ATOM 4031 C C . LEU B 1 222 ? -10.048 26.111 3.934 1.00 15.01 222 LEU B C 1
ATOM 4032 O O . LEU B 1 222 ? -8.876 26.010 3.588 1.00 16.85 222 LEU B O 1
ATOM 4037 N N . LEU B 1 223 ? -10.417 26.235 5.213 1.00 13.26 223 LEU B N 1
ATOM 4038 C CA . LEU B 1 223 ? -9.421 26.293 6.274 1.00 13.57 223 LEU B CA 1
ATOM 4039 C C . LEU B 1 223 ? -8.579 25.025 6.284 1.00 16.14 223 LEU B C 1
ATOM 4040 O O . LEU B 1 223 ? -7.352 25.096 6.400 1.00 17.79 223 LEU B O 1
ATOM 4045 N N . ALA B 1 224 ? -9.231 23.875 6.121 1.00 14.96 224 ALA B N 1
ATOM 4046 C CA . ALA B 1 224 ? -8.552 22.576 6.097 1.00 16.51 224 ALA B CA 1
ATOM 4047 C C . ALA B 1 224 ? -7.579 22.478 4.919 1.00 17.19 224 ALA B C 1
ATOM 4048 O O . ALA B 1 224 ? -6.458 21.986 5.054 1.00 18.40 224 ALA B O 1
ATOM 4050 N N . LYS B 1 225 ? -8.024 22.952 3.764 1.00 16.57 225 LYS B N 1
ATOM 4051 C CA . LYS B 1 225 ? -7.210 22.968 2.561 1.00 14.87 225 LYS B CA 1
ATOM 4052 C C . LYS B 1 225 ? -5.990 23.883 2.798 1.00 16.69 225 LYS B C 1
ATOM 4053 O O . LYS B 1 225 ? -4.846 23.432 2.716 1.00 18.13 225 LYS B O 1
ATOM 4059 N N . ILE B 1 226 ? -6.246 25.156 3.116 1.00 16.80 226 ILE B N 1
ATOM 4060 C CA . ILE B 1 226 ? -5.204 26.164 3.384 1.00 18.32 226 ILE B CA 1
ATOM 4061 C C . ILE B 1 226 ? -4.174 25.566 4.327 1.00 18.13 226 ILE B C 1
ATOM 4062 O O . ILE B 1 226 ? -2.970 25.634 4.099 1.00 20.07 226 ILE B O 1
ATOM 4067 N N . LYS B 1 227 ? -4.695 24.961 5.381 1.00 20.34 227 LYS B N 1
ATOM 4068 C CA . LYS B 1 227 ? -3.926 24.344 6.435 1.00 20.80 227 LYS B CA 1
ATOM 4069 C C . LYS B 1 227 ? -2.860 23.360 5.989 1.00 21.18 227 LYS B C 1
ATOM 4070 O O . LYS B 1 227 ? -1.688 23.495 6.343 1.00 18.84 227 LYS B O 1
ATOM 4076 N N . ARG B 1 228 ? -3.249 22.355 5.227 1.00 18.70 228 ARG B N 1
ATOM 4077 C CA . ARG B 1 228 ? -2.265 21.391 4.802 1.00 18.80 228 ARG B CA 1
ATOM 4078 C C . ARG B 1 228 ? -1.584 21.723 3.492 1.00 17.76 228 ARG B C 1
ATOM 4079 O O . ARG B 1 228 ? -0.571 21.111 3.140 1.00 21.43 228 ARG B O 1
ATOM 4087 N N . GLU B 1 229 ? -2.099 22.695 2.764 1.00 15.89 229 GLU B N 1
ATOM 4088 C CA . GLU B 1 229 ? -1.433 23.019 1.528 1.00 16.84 229 GLU B CA 1
ATOM 4089 C C . GLU B 1 229 ? -0.401 24.115 1.729 1.00 16.94 229 GLU B C 1
ATOM 4090 O O . GLU B 1 229 ? 0.698 24.051 1.198 1.00 20.07 229 GLU B O 1
ATOM 4096 N N . TYR B 1 230 ? -0.746 25.108 2.527 1.00 17.87 230 TYR B N 1
ATOM 4097 C CA . TYR B 1 230 ? 0.158 26.219 2.751 1.00 18.00 230 TYR B CA 1
ATOM 4098 C C . TYR B 1 230 ? 0.788 26.193 4.115 1.00 19.84 230 TYR B C 1
ATOM 4099 O O . TYR B 1 230 ? 1.874 26.734 4.303 1.00 21.18 230 TYR B O 1
ATOM 4108 N N . GLY B 1 231 ? 0.103 25.584 5.074 1.00 18.49 231 GLY B N 1
ATOM 4109 C CA . GLY B 1 231 ? 0.644 25.504 6.415 1.00 18.20 231 GLY B CA 1
ATOM 4110 C C . GLY B 1 231 ? 0.751 26.851 7.099 1.00 17.19 231 GLY B C 1
ATOM 4111 O O . GLY B 1 231 ? -0.207 27.629 7.114 1.00 16.80 231 GLY B O 1
ATOM 4112 N N . THR B 1 232 ? 1.935 27.133 7.636 1.00 17.28 232 THR B N 1
ATOM 4113 C CA . THR B 1 232 ? 2.209 28.370 8.359 1.00 16.87 232 THR B CA 1
ATOM 4114 C C . THR B 1 232 ? 2.860 29.472 7.539 1.00 16.01 232 THR B C 1
ATOM 4115 O O . THR B 1 232 ? 3.251 30.497 8.097 1.00 18.42 232 THR B O 1
ATOM 4119 N N . LEU B 1 233 ? 3.048 29.254 6.242 1.00 15.31 233 LEU B N 1
ATOM 4120 C CA . LEU B 1 233 ? 3.641 30.282 5.384 1.00 16.70 233 LEU B CA 1
ATOM 4121 C C . LEU B 1 233 ? 2.536 31.076 4.670 1.00 16.12 233 LEU B C 1
ATOM 4122 O O . LEU B 1 233 ? 1.473 30.520 4.361 1.00 16.91 233 LEU B O 1
ATOM 4127 N N . PRO B 1 234 ? 2.767 32.385 4.416 1.00 15.42 234 PRO B N 1
ATOM 4128 C CA . PRO B 1 234 ? 1.797 33.271 3.742 1.00 14.19 234 PRO B CA 1
ATOM 4129 C C . PRO B 1 234 ? 1.401 32.749 2.367 1.00 12.81 234 PRO B C 1
ATOM 4130 O O . PRO B 1 234 ? 2.204 32.143 1.667 1.00 12.90 234 PRO B O 1
ATOM 4134 N N . PHE B 1 235 ? 0.151 32.946 1.996 1.00 14.69 235 PHE B N 1
ATOM 4135 C CA . PHE B 1 235 ? -0.303 32.492 0.691 1.00 14.08 235 PHE B CA 1
ATOM 4136 C C . PHE B 1 235 ? -1.041 33.624 0.027 1.00 12.71 235 PHE B C 1
ATOM 4137 O O . PHE B 1 235 ? -1.513 34.544 0.693 1.00 11.51 235 PHE B O 1
ATOM 4145 N N . ALA B 1 236 ? -1.086 33.585 -1.297 1.00 14.33 236 ALA B N 1
ATOM 4146 C CA . ALA B 1 236 ? -1.759 34.618 -2.058 1.00 12.73 236 ALA B CA 1
ATOM 4147 C C . ALA B 1 236 ? -3.200 34.259 -2.396 1.00 13.13 236 ALA B C 1
ATOM 4148 O O . ALA B 1 236 ? -3.553 33.087 -2.580 1.00 15.22 236 ALA B O 1
ATOM 4150 N N . TYR B 1 237 ? -4.031 35.289 -2.446 1.00 12.25 237 TYR B N 1
ATOM 4151 C CA . TYR B 1 237 ? -5.424 35.157 -2.820 1.00 14.93 237 TYR B CA 1
ATOM 4152 C C . TYR B 1 237 ? -5.385 34.550 -4.227 1.00 15.16 237 TYR B C 1
ATOM 4153 O O . TYR B 1 237 ? -6.221 33.720 -4.579 1.00 14.99 237 TYR B O 1
ATOM 4162 N N . ARG B 1 238 ? -4.392 34.968 -5.018 1.00 13.58 238 ARG B N 1
ATOM 4163 C CA . ARG B 1 238 ? -4.197 34.491 -6.384 1.00 14.23 238 ARG B CA 1
ATOM 4164 C C . ARG B 1 238 ? -4.058 32.979 -6.472 1.00 15.10 238 ARG B C 1
ATOM 4165 O O . ARG B 1 238 ? -4.528 32.373 -7.425 1.00 15.13 238 ARG B O 1
ATOM 4173 N N . TRP B 1 239 ? -3.418 32.379 -5.475 1.00 15.42 239 TRP B N 1
ATOM 4174 C CA . TRP B 1 239 ? -3.199 30.942 -5.433 1.00 14.70 239 TRP B CA 1
ATOM 4175 C C . TRP B 1 239 ? -4.473 30.115 -5.275 1.00 15.51 239 TRP B C 1
ATOM 4176 O O . TRP B 1 239 ? -4.516 28.937 -5.623 1.00 16.19 239 TRP B O 1
ATOM 4187 N N . LEU B 1 240 ? -5.528 30.744 -4.795 1.00 18.97 240 LEU B N 1
ATOM 4188 C CA . LEU B 1 240 ? -6.788 30.048 -4.588 1.00 18.81 240 LEU B CA 1
ATOM 4189 C C . LEU B 1 240 ? -7.894 30.401 -5.601 1.00 20.75 240 LEU B C 1
ATOM 4190 O O . LEU B 1 240 ? -8.943 29.762 -5.618 1.00 21.43 240 LEU B O 1
ATOM 4195 N N . GLN B 1 241 ? -7.638 31.385 -6.461 1.00 22.29 241 GLN B N 1
ATOM 4196 C CA . GLN B 1 241 ? -8.619 31.855 -7.449 1.00 26.49 241 GLN B CA 1
ATOM 4197 C C . GLN B 1 241 ? -9.257 30.878 -8.428 1.00 29.44 241 GLN B C 1
ATOM 4198 O O . GLN B 1 241 ? -10.374 31.109 -8.887 1.00 31.62 241 GLN B O 1
ATOM 4204 N N . ASN B 1 242 ? -8.555 29.815 -8.789 1.00 33.31 242 ASN B N 1
ATOM 4205 C CA . ASN B 1 242 ? -9.139 28.845 -9.712 1.00 37.28 242 ASN B CA 1
ATOM 4206 C C . ASN B 1 242 ? -9.787 27.665 -8.977 1.00 38.94 242 ASN B C 1
ATOM 4207 O O . ASN B 1 242 ? -10.360 26.776 -9.605 1.00 39.26 242 ASN B O 1
ATOM 4212 N N . ASP B 1 243 ? -9.722 27.683 -7.644 1.00 40.17 243 ASP B N 1
ATOM 4213 C CA . ASP B 1 243 ? -10.279 26.613 -6.821 1.00 41.43 243 ASP B CA 1
ATOM 4214 C C . ASP B 1 243 ? -11.762 26.684 -6.547 1.00 41.66 243 ASP B C 1
ATOM 4215 O O . ASP B 1 243 ? -12.359 25.681 -6.146 1.00 42.21 243 ASP B O 1
ATOM 4220 N N . MET B 1 244 ? -12.334 27.879 -6.680 1.00 41.28 244 MET B N 1
ATOM 4221 C CA . MET B 1 244 ? -13.763 28.103 -6.455 1.00 40.44 244 MET B CA 1
ATOM 4222 C C . MET B 1 244 ? -14.148 29.485 -6.965 1.00 40.17 244 MET B C 1
ATOM 4223 O O . MET B 1 244 ? -13.313 30.391 -7.001 1.00 41.80 244 MET B O 1
ATOM 4228 N N . PRO B 1 245 ? -15.417 29.669 -7.376 1.00 40.41 245 PRO B N 1
ATOM 4229 C CA . PR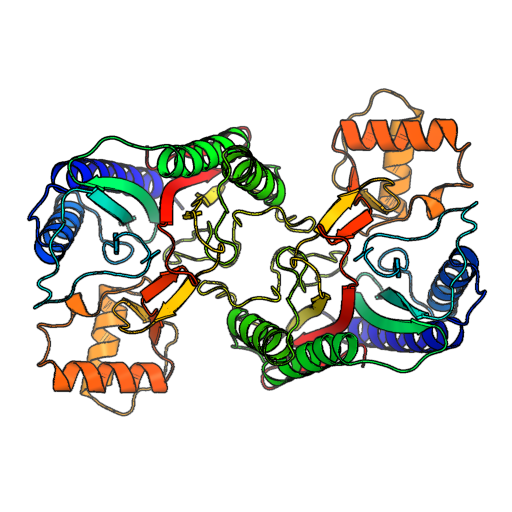O B 1 245 ? -15.819 30.989 -7.874 1.00 39.15 245 PRO B CA 1
ATOM 4230 C C . PRO B 1 245 ? -15.435 32.135 -6.932 1.00 37.80 245 PRO B C 1
ATOM 4231 O O . PRO B 1 245 ? -15.600 32.042 -5.717 1.00 37.16 245 PRO B O 1
ATOM 4235 N N . GLU B 1 246 ? -14.887 33.196 -7.513 1.00 38.65 246 GLU B N 1
ATOM 4236 C CA . GLU B 1 246 ? -14.429 34.372 -6.776 1.00 41.24 246 GLU B CA 1
ATOM 4237 C C . GLU B 1 246 ? -15.362 34.870 -5.664 1.00 40.36 246 GLU B C 1
ATOM 4238 O O . GLU B 1 246 ? -14.900 35.252 -4.589 1.00 39.93 246 GLU B O 1
ATOM 4244 N N . GLY B 1 247 ? -16.669 34.822 -5.912 1.00 39.81 247 GLY B N 1
ATOM 4245 C CA . GLY B 1 247 ? -17.642 35.299 -4.942 1.00 37.93 247 GLY B CA 1
ATOM 4246 C C . GLY B 1 247 ? -17.646 34.581 -3.613 1.00 37.49 247 GLY B C 1
ATOM 4247 O O . GLY B 1 247 ? -17.622 35.215 -2.552 1.00 37.35 247 GLY B O 1
ATOM 4248 N N . GLN B 1 248 ? -17.689 33.254 -3.673 1.00 36.52 248 GLN B N 1
ATOM 4249 C CA . GLN B 1 248 ? -17.699 32.431 -2.472 1.00 36.08 248 GLN B CA 1
ATOM 4250 C C . GLN B 1 248 ? -16.305 32.397 -1.850 1.00 32.83 248 GLN B C 1
ATOM 4251 O O . GLN B 1 248 ? -16.167 32.208 -0.644 1.00 31.39 248 GLN B O 1
ATOM 4257 N N . LEU B 1 249 ? -15.280 32.541 -2.689 1.00 30.89 249 LEU B N 1
ATOM 4258 C CA . LEU B 1 249 ? -13.886 32.542 -2.240 1.00 26.93 249 LEU B CA 1
ATOM 4259 C C . LEU B 1 249 ? -13.664 33.721 -1.305 1.00 25.68 249 LEU B C 1
ATOM 4260 O O . LEU B 1 249 ? -13.108 33.571 -0.212 1.00 24.76 249 LEU B O 1
ATOM 4265 N N . LYS B 1 250 ? -14.091 34.894 -1.750 1.00 25.74 250 LYS B N 1
ATOM 4266 C CA . LYS B 1 250 ? -13.953 36.109 -0.966 1.00 28.48 250 LYS B CA 1
ATOM 4267 C C . LYS B 1 250 ? -14.717 35.972 0.343 1.00 30.74 250 LYS B C 1
ATOM 4268 O O . LYS B 1 250 ? -14.200 36.303 1.405 1.00 31.79 250 LYS B O 1
ATOM 4274 N N . LEU B 1 251 ? -15.925 35.421 0.267 1.00 33.05 251 LEU B N 1
ATOM 4275 C CA . LEU B 1 251 ? -16.776 35.209 1.443 1.00 34.01 251 LEU B CA 1
ATOM 4276 C C . LEU B 1 251 ? -16.114 34.233 2.433 1.00 33.49 251 LEU B C 1
ATOM 4277 O O . LEU B 1 251 ? -16.089 34.478 3.641 1.00 33.41 251 LEU B O 1
ATOM 4282 N N . ALA B 1 252 ? -15.559 33.137 1.923 1.00 31.70 252 ALA B N 1
ATOM 4283 C CA . ALA B 1 252 ? -14.908 32.149 2.777 1.00 27.88 252 ALA B CA 1
ATOM 4284 C C . ALA B 1 252 ? -13.707 32.731 3.512 1.00 26.27 252 ALA B C 1
ATOM 4285 O O . ALA B 1 252 ? -13.539 32.510 4.704 1.00 24.99 252 ALA B O 1
ATOM 4287 N N . LEU B 1 253 ? -12.864 33.469 2.800 1.00 25.42 253 LEU B N 1
ATOM 4288 C CA . LEU B 1 253 ? -11.695 34.076 3.419 1.00 24.49 253 LEU B CA 1
ATOM 4289 C C . LEU B 1 253 ? -12.133 35.077 4.491 1.00 26.46 253 LEU B C 1
ATOM 4290 O O . LEU B 1 253 ? -11.544 35.136 5.578 1.00 25.32 253 LEU B O 1
ATOM 4295 N N . LYS B 1 254 ? -13.187 35.835 4.197 1.00 29.05 254 LYS B N 1
ATOM 4296 C CA . LYS B 1 254 ? -13.714 36.817 5.146 1.00 33.92 254 LYS B CA 1
ATOM 4297 C C . LYS B 1 254 ? -14.167 36.110 6.418 1.00 33.33 254 LYS B C 1
ATOM 4298 O O . LYS B 1 254 ? -13.781 36.498 7.521 1.00 32.94 254 LYS B O 1
ATOM 4304 N N . THR B 1 255 ? -14.954 35.050 6.249 1.00 32.37 255 THR B N 1
ATOM 4305 C CA . THR B 1 255 ? -15.452 34.265 7.364 1.00 28.86 255 THR B CA 1
ATOM 4306 C C . THR B 1 255 ? -14.286 33.726 8.206 1.00 27.99 255 THR B C 1
ATOM 4307 O O . THR B 1 255 ? -14.334 33.754 9.439 1.00 30.10 255 THR B O 1
ATOM 4311 N N . LEU B 1 256 ? -13.221 33.279 7.548 1.00 24.64 256 LEU B N 1
ATOM 4312 C CA . LEU B 1 256 ? -12.067 32.751 8.248 1.00 23.13 256 LEU B CA 1
ATOM 4313 C C . LEU B 1 256 ? -11.294 33.848 8.957 1.00 25.93 256 LEU B C 1
ATOM 4314 O O . LEU B 1 256 ? -10.665 33.606 9.989 1.00 26.65 256 LEU B O 1
ATOM 4319 N N . GLU B 1 257 ? -11.302 35.045 8.384 1.00 28.03 257 GLU B N 1
ATOM 4320 C CA . GLU B 1 257 ? -10.593 36.163 8.981 1.00 31.36 257 GLU B CA 1
ATOM 4321 C C . GLU B 1 257 ? -11.400 36.708 10.150 1.00 30.80 257 GLU B C 1
ATOM 4322 O O . GLU B 1 257 ? -10.850 37.004 11.212 1.00 31.39 257 GLU B O 1
ATOM 4328 N N . LYS B 1 258 ? -12.712 36.782 9.963 1.00 32.37 258 LYS B N 1
ATOM 4329 C CA . LYS B 1 258 ? -13.627 37.262 10.993 1.00 34.10 258 LYS B CA 1
ATOM 4330 C C . LYS B 1 258 ? -13.661 36.345 12.209 1.00 36.03 258 LYS B C 1
ATOM 4331 O O . LYS B 1 258 ? -14.003 36.788 13.301 1.00 38.57 258 LYS B O 1
ATOM 4337 N N . ALA B 1 259 ? -13.347 35.064 12.011 1.00 34.56 259 ALA B N 1
ATOM 4338 C CA . ALA B 1 259 ? -13.311 34.092 13.105 1.00 31.94 259 ALA B CA 1
ATOM 4339 C C . ALA B 1 259 ? -11.906 34.008 13.691 1.00 30.56 259 ALA B C 1
ATOM 4340 O O . ALA B 1 259 ? -11.682 33.324 14.680 1.00 33.16 259 ALA B O 1
ATOM 4342 N N . GLY B 1 260 ? -10.953 34.697 13.076 1.00 30.04 260 GLY B N 1
ATOM 4343 C CA . GLY B 1 260 ? -9.584 34.658 13.560 1.00 27.45 260 GLY B CA 1
ATOM 4344 C C . GLY B 1 260 ? -8.798 33.414 13.156 1.00 27.07 260 GLY B C 1
ATOM 4345 O O . GLY B 1 260 ? -7.730 33.161 13.715 1.00 27.46 260 GLY B O 1
ATOM 4346 N N . ALA B 1 261 ? -9.296 32.664 12.171 1.00 24.97 261 ALA B N 1
ATOM 4347 C CA . ALA B 1 261 ? -8.625 31.449 11.708 1.00 24.69 261 ALA B CA 1
ATOM 4348 C C . ALA B 1 261 ? -7.386 31.755 10.848 1.00 24.69 261 ALA B C 1
ATOM 4349 O O . ALA B 1 261 ? -6.356 31.058 10.928 1.00 21.85 261 ALA B O 1
ATOM 4351 N N . ILE B 1 262 ? -7.490 32.792 10.022 1.00 24.71 262 ILE B N 1
ATOM 4352 C CA . ILE B 1 262 ? -6.376 33.222 9.169 1.00 25.56 262 ILE B CA 1
ATOM 4353 C C . ILE B 1 262 ? -6.294 34.740 9.302 1.00 25.93 262 ILE B C 1
ATOM 4354 O O . ILE B 1 262 ? -7.294 35.394 9.629 1.00 23.52 262 ILE B O 1
ATOM 4359 N N . TYR B 1 263 ? -5.104 35.302 9.139 1.00 25.72 263 TYR B N 1
ATOM 4360 C CA . TYR B 1 263 ? -5.020 36.743 9.186 1.00 26.22 263 TYR B CA 1
ATOM 4361 C C . TYR B 1 263 ? -4.610 37.312 7.847 1.00 22.42 263 TYR B C 1
ATOM 4362 O O . TYR B 1 263 ? -3.854 36.698 7.097 1.00 21.41 263 TYR B O 1
ATOM 4371 N N . GLY B 1 264 ? -5.236 38.427 7.510 1.00 21.26 264 GLY B N 1
ATOM 4372 C CA . GLY B 1 264 ? -4.971 39.089 6.256 1.00 21.59 264 GLY B CA 1
ATOM 4373 C C . GLY B 1 264 ? -3.894 40.134 6.396 1.00 21.49 264 GLY B C 1
ATOM 4374 O O . GLY B 1 264 ? -3.745 40.778 7.438 1.00 20.97 264 GLY B O 1
ATOM 4375 N N . TYR B 1 265 ? -3.113 40.267 5.335 1.00 20.85 265 TYR B N 1
ATOM 4376 C CA . TYR B 1 265 ? -2.039 41.233 5.276 1.00 18.05 265 TYR B CA 1
ATOM 4377 C C . TYR B 1 265 ? -2.370 42.217 4.152 1.00 16.00 265 TYR B C 1
ATOM 4378 O O . TYR B 1 265 ? -2.075 41.956 2.990 1.00 16.81 265 TYR B O 1
ATOM 4387 N N . PRO B 1 266 ? -3.078 43.310 4.476 1.00 13.32 266 PRO B N 1
ATOM 4388 C CA . PRO B 1 266 ? -3.441 44.310 3.478 1.00 14.87 266 PRO B CA 1
ATOM 4389 C C . PRO B 1 266 ? -2.215 45.004 2.899 1.00 14.84 266 PRO B C 1
ATOM 4390 O O . PRO B 1 266 ? -1.154 45.035 3.523 1.00 16.08 266 PRO B O 1
ATOM 4394 N N . VAL B 1 267 ? -2.388 45.586 1.717 1.00 13.91 267 VAL B N 1
ATOM 4395 C CA . VAL B 1 267 ? -1.332 46.315 1.026 1.00 12.22 267 VAL B CA 1
ATOM 4396 C C . VAL B 1 267 ? -0.868 47.440 1.958 1.00 10.86 267 VAL B C 1
ATOM 4397 O O . VAL B 1 267 ? -1.679 48.010 2.688 1.00 10.85 267 VAL B O 1
ATOM 4401 N N . LEU B 1 268 ? 0.439 47.699 1.983 1.00 10.06 268 LEU B N 1
ATOM 4402 C CA . LEU B 1 268 ? 1.014 48.725 2.830 1.00 8.34 268 LEU B CA 1
ATOM 4403 C C . LEU B 1 268 ? 1.440 49.899 1.987 1.00 8.03 268 LEU B C 1
ATOM 4404 O O . LEU B 1 268 ? 2.251 49.759 1.088 1.00 9.93 268 LEU B O 1
ATOM 4409 N N . LYS B 1 269 ? 0.906 51.070 2.282 1.00 8.57 269 LYS B N 1
ATOM 4410 C CA . LYS B 1 269 ? 1.237 52.256 1.511 1.00 11.08 269 LYS B CA 1
ATOM 4411 C C . LYS B 1 269 ? 1.874 53.312 2.420 1.00 9.50 269 LYS B C 1
ATOM 4412 O O . LYS B 1 269 ? 1.499 53.442 3.576 1.00 10.67 269 LYS B O 1
ATOM 4418 N N . GLU B 1 270 ? 2.822 54.072 1.902 1.00 9.01 270 GLU B N 1
ATOM 4419 C CA . GLU B 1 270 ? 3.442 55.101 2.703 1.00 7.99 270 GLU B CA 1
ATOM 4420 C C . GLU B 1 270 ? 2.346 56.141 2.994 1.00 12.43 270 GLU B C 1
ATOM 4421 O O . GLU B 1 270 ? 1.632 56.580 2.093 1.00 10.66 270 GLU B O 1
ATOM 4427 N N . ILE B 1 271 ? 2.217 56.502 4.266 1.00 11.81 271 ILE B N 1
ATOM 4428 C CA . ILE B 1 271 ? 1.205 57.426 4.762 1.00 12.13 271 ILE B CA 1
ATOM 4429 C C . ILE B 1 271 ? 1.073 58.779 4.010 1.00 14.44 271 ILE B C 1
ATOM 4430 O O . ILE B 1 271 ? -0.031 59.288 3.825 1.00 16.26 271 ILE B O 1
ATOM 4435 N N . ARG B 1 272 ? 2.180 59.350 3.553 1.00 13.70 272 ARG B N 1
ATOM 4436 C CA . ARG B 1 272 ? 2.132 60.609 2.810 1.00 13.50 272 ARG B CA 1
ATOM 4437 C C . ARG B 1 272 ? 2.434 60.377 1.330 1.00 13.79 272 ARG B C 1
ATOM 4438 O O . ARG B 1 272 ? 2.889 61.276 0.624 1.00 14.88 272 ARG B O 1
ATOM 4446 N N . ASN B 1 273 ? 2.154 59.159 0.871 1.00 12.92 273 ASN B N 1
ATOM 4447 C CA . ASN B 1 273 ? 2.370 58.738 -0.512 1.00 15.19 273 ASN B CA 1
ATOM 4448 C C . ASN B 1 273 ? 3.799 58.881 -0.996 1.00 15.50 273 ASN B C 1
ATOM 4449 O O . ASN B 1 273 ? 4.033 58.954 -2.195 1.00 17.91 273 ASN B O 1
ATOM 4454 N N . GLY B 1 274 ? 4.755 58.909 -0.074 1.00 14.62 274 GLY B N 1
ATOM 4455 C CA . GLY B 1 274 ? 6.148 59.029 -0.469 1.00 11.93 274 GLY B CA 1
ATOM 4456 C C . GLY B 1 274 ? 6.672 57.757 -1.122 1.00 11.91 274 GLY B C 1
ATOM 4457 O O . GLY B 1 274 ? 6.311 56.656 -0.731 1.00 13.20 274 GLY B O 1
ATOM 4458 N N . ILE B 1 275 ? 7.485 57.906 -2.156 1.00 11.69 275 ILE B N 1
ATOM 4459 C CA . ILE B 1 275 ? 8.074 56.760 -2.843 1.00 11.49 275 ILE B CA 1
ATOM 4460 C C . ILE B 1 275 ? 8.843 55.963 -1.801 1.00 9.84 275 ILE B C 1
ATOM 4461 O O . ILE B 1 275 ? 9.467 56.543 -0.910 1.00 11.16 275 ILE B O 1
ATOM 4466 N N . VAL B 1 276 ? 8.816 54.645 -1.930 1.00 7.14 276 VAL B N 1
ATOM 4467 C CA . VAL B 1 276 ? 9.512 53.785 -0.996 1.00 6.19 276 VAL B CA 1
ATOM 4468 C C . VAL B 1 276 ? 10.498 52.935 -1.759 1.00 4.71 276 VAL B C 1
ATOM 4469 O O . VAL B 1 276 ? 10.207 52.443 -2.836 1.00 6.99 276 VAL B O 1
ATOM 4473 N N . ALA B 1 277 ? 11.695 52.806 -1.206 1.00 6.23 277 ALA B N 1
ATOM 4474 C CA . ALA B 1 277 ? 12.747 51.979 -1.776 1.00 6.00 277 ALA B CA 1
ATOM 4475 C C . ALA B 1 277 ? 13.080 50.937 -0.695 1.00 4.79 277 ALA B C 1
ATOM 4476 O O . ALA B 1 277 ? 13.027 51.249 0.484 1.00 7.11 277 ALA B O 1
ATOM 4478 N N . GLN B 1 278 ? 13.416 49.716 -1.097 1.00 4.84 278 GLN B N 1
ATOM 4479 C CA . GLN B 1 278 ? 13.744 48.639 -0.169 1.00 5.01 278 GLN B CA 1
ATOM 4480 C C . GLN B 1 278 ? 14.767 47.673 -0.749 1.00 4.85 278 GLN B C 1
ATOM 4481 O O . GLN B 1 278 ? 14.721 47.337 -1.936 1.00 3.96 278 GLN B O 1
ATOM 4487 N N . PHE B 1 279 ? 15.685 47.210 0.091 1.00 6.08 279 PHE B N 1
ATOM 4488 C CA . PHE B 1 279 ? 16.651 46.200 -0.326 1.00 7.38 279 PHE B CA 1
ATOM 4489 C C . PHE B 1 279 ? 16.701 45.221 0.831 1.00 9.09 279 PHE B C 1
ATOM 4490 O O . PHE B 1 279 ? 16.487 45.611 1.975 1.00 10.24 279 PHE B O 1
ATOM 4498 N N . GLU B 1 280 ? 16.957 43.954 0.541 1.00 8.33 280 GLU B N 1
ATOM 4499 C CA . GLU B 1 280 ? 16.955 42.953 1.585 1.00 6.42 280 GLU B CA 1
ATOM 4500 C C . GLU B 1 280 ? 17.798 41.743 1.254 1.00 5.81 280 GLU B C 1
ATOM 4501 O O . GLU B 1 280 ? 17.834 41.289 0.110 1.00 6.89 280 GLU B O 1
ATOM 4507 N N . HIS B 1 281 ? 18.417 41.198 2.293 1.00 6.71 281 HIS B N 1
ATOM 4508 C CA . HIS B 1 281 ? 19.222 39.994 2.200 1.00 8.15 281 HIS B CA 1
ATOM 4509 C C . HIS B 1 281 ? 18.922 39.174 3.443 1.00 6.69 281 HIS B C 1
ATOM 4510 O O . HIS B 1 281 ? 18.464 39.717 4.435 1.00 8.52 281 HIS B O 1
ATOM 4517 N N . THR B 1 282 ? 19.119 37.862 3.364 1.00 9.40 282 THR B N 1
ATOM 4518 C CA . THR B 1 282 ? 18.931 36.970 4.512 1.00 10.46 282 THR B CA 1
ATOM 4519 C C . THR B 1 282 ? 20.366 36.616 4.918 1.00 8.75 282 THR B C 1
ATOM 4520 O O . THR B 1 282 ? 21.208 36.405 4.047 1.00 10.82 282 THR B O 1
ATOM 4524 N N . ILE B 1 283 ? 20.649 36.584 6.216 1.00 9.11 283 ILE B N 1
ATOM 4525 C CA . ILE B 1 283 ? 21.991 36.267 6.711 1.00 12.49 283 ILE B CA 1
ATOM 4526 C C . ILE B 1 283 ? 21.953 35.167 7.777 1.00 13.59 283 ILE B C 1
ATOM 4527 O O . ILE B 1 283 ? 20.913 34.947 8.424 1.00 11.47 283 ILE B O 1
ATOM 4532 N N . ILE B 1 284 ? 23.064 34.440 7.907 1.00 12.83 284 ILE B N 1
ATOM 4533 C CA . ILE B 1 284 ? 23.202 33.420 8.955 1.00 12.65 284 ILE B CA 1
ATOM 4534 C C . ILE B 1 284 ? 24.324 34.011 9.800 1.00 11.41 284 ILE B C 1
ATOM 4535 O O . ILE B 1 284 ? 25.360 34.393 9.279 1.00 11.28 284 ILE B O 1
ATOM 4540 N N . VAL B 1 285 ? 24.101 34.146 11.090 1.00 12.50 285 VAL B N 1
ATOM 4541 C CA . VAL B 1 285 ? 25.117 34.724 11.943 1.00 13.29 285 VAL B CA 1
ATOM 4542 C C . VAL B 1 285 ? 26.214 33.715 12.276 1.00 14.15 285 VAL B C 1
ATOM 4543 O O . VAL B 1 285 ? 25.933 32.578 12.656 1.00 12.78 285 VAL B O 1
ATOM 4547 N N . GLU B 1 286 ? 27.458 34.107 12.041 1.00 16.53 286 GLU B N 1
ATOM 4548 C CA . GLU B 1 286 ? 28.594 33.254 12.349 1.00 18.04 286 GLU B CA 1
ATOM 4549 C C . GLU B 1 286 ? 29.274 33.913 13.528 1.00 20.17 286 GLU B C 1
ATOM 4550 O O . GLU B 1 286 ? 28.867 34.992 13.948 1.00 19.96 286 GLU B O 1
ATOM 4556 N N . LYS B 1 287 ? 30.321 33.294 14.056 1.00 21.99 287 LYS B N 1
ATOM 4557 C CA . LYS B 1 287 ? 31.003 33.866 15.208 1.00 24.05 287 LYS B CA 1
ATOM 4558 C C . LYS B 1 287 ? 31.557 35.254 14.956 1.00 23.95 287 LYS B C 1
ATOM 4559 O O . LYS B 1 287 ? 31.306 36.183 15.721 1.00 24.67 287 LYS B O 1
ATOM 4565 N N . ASP B 1 288 ? 32.271 35.401 13.851 1.00 24.98 288 ASP B N 1
ATOM 4566 C CA . ASP B 1 288 ? 32.922 36.662 13.550 1.00 25.99 288 ASP B CA 1
ATOM 4567 C C . ASP B 1 288 ? 32.404 37.407 12.348 1.00 24.70 288 ASP B C 1
ATOM 4568 O O . ASP B 1 288 ? 32.865 38.508 12.068 1.00 25.09 288 ASP B O 1
ATOM 4573 N N . SER B 1 289 ? 31.457 36.820 11.632 1.00 22.94 289 SER B N 1
ATOM 4574 C CA . SER B 1 289 ? 30.920 37.460 10.449 1.00 20.36 289 SER B CA 1
ATOM 4575 C C . SER B 1 289 ? 29.561 36.865 10.205 1.00 19.63 289 SER B C 1
ATOM 4576 O O . SER B 1 289 ? 29.000 36.203 11.073 1.00 18.93 289 SER B O 1
ATOM 4579 N N . VAL B 1 290 ? 29.012 37.138 9.034 1.00 18.60 290 VAL B N 1
ATOM 4580 C CA . VAL B 1 290 ? 27.730 36.592 8.665 1.00 16.66 290 VAL B CA 1
ATOM 4581 C C . VAL B 1 290 ? 27.856 36.099 7.244 1.00 14.70 290 VAL B C 1
ATOM 4582 O O . VAL B 1 290 ? 28.728 36.530 6.504 1.00 18.57 290 VAL B O 1
ATOM 4586 N N . ILE B 1 291 ? 27.051 35.111 6.912 1.00 14.92 291 ILE B N 1
ATOM 4587 C CA . ILE B 1 291 ? 27.012 34.569 5.571 1.00 16.06 291 ILE B CA 1
ATOM 4588 C C . ILE B 1 291 ? 25.733 35.178 4.988 1.00 15.27 291 ILE B C 1
ATOM 4589 O O . ILE B 1 291 ? 24.679 35.104 5.625 1.00 12.73 291 ILE B O 1
ATOM 4594 N N . VAL B 1 292 ? 25.828 35.796 3.814 1.00 14.76 292 VAL B N 1
ATOM 4595 C CA . VAL B 1 292 ? 24.654 36.366 3.168 1.00 13.81 292 VAL B CA 1
ATOM 4596 C C . VAL B 1 292 ? 24.235 35.274 2.189 1.00 13.85 292 VAL B C 1
ATOM 4597 O O . VAL B 1 292 ? 24.907 35.047 1.197 1.00 16.67 292 VAL B O 1
ATOM 4601 N N . THR B 1 293 ? 23.141 34.579 2.483 1.00 14.18 293 THR B N 1
ATOM 4602 C CA . THR B 1 293 ? 22.672 33.465 1.653 1.00 14.96 293 THR B CA 1
ATOM 4603 C C . THR B 1 293 ? 22.110 33.835 0.285 1.00 15.42 293 THR B C 1
ATOM 4604 O O . THR B 1 293 ? 22.113 33.022 -0.643 1.00 15.45 293 THR B O 1
ATOM 4608 N N . THR B 1 294 ? 21.630 35.065 0.173 1.00 16.02 294 THR B N 1
ATOM 4609 C CA . THR B 1 294 ? 20.999 35.560 -1.041 1.00 13.83 294 THR B CA 1
ATOM 4610 C C . THR B 1 294 ? 21.859 36.523 -1.816 1.00 16.43 294 THR B C 1
ATOM 4611 O O . THR B 1 294 ? 21.351 37.221 -2.668 1.00 15.64 294 THR B O 1
ATOM 4615 N N . GLU B 1 295 ? 23.152 36.571 -1.519 1.00 19.50 295 GLU B N 1
ATOM 4616 C CA . GLU B 1 295 ? 24.048 37.496 -2.195 1.00 25.87 295 GLU B CA 1
ATOM 4617 C C . GLU B 1 295 ? 24.539 36.976 -3.526 1.00 29.64 295 GLU B C 1
ATOM 4618 O O . GLU B 1 295 ? 24.518 37.755 -4.507 1.00 34.06 295 GLU B O 1
#

Sequence (590 aa):
MDTEKLMKAGEIAKKVREKAIKLARPGMLLLELAESIEKMIMELGGKPAFPVNLSINEIAAHYTPYKGDTTVLKEGDYLKIDVGVHIDGFIADTAVTVRVGMEEDELMEAAKEALNAAISVARAGVEIKELGKAIENEIRKRGFKPIVNLSGHKIERYKLHAGISIPNIYRPHDNYVLKEGDVFAIEPFATIGAGQVIEVPPTLIYMYVRDVPVRVAQARFLLAKIKREYGTLPFAYRWLQNDMPEGQLKLALKTLEKAGAIYGYPVLKEIRNGIVAQFEHTIIVEKDSVIVTTEMDTEKLMKAGEIAKKVREKAIKLARPGMLLLELAESIEKMIMELGGKPAFPVNLSINEIAAHYTPYKGDTTVLKEGDYLKIDVGVHIDGFIADTAVTVRVGMEEDELMEAAKEALNAAISVARAGVEIKELGKAIENEIRKRGFKPIVNLSGHKIERYKLHAGISIPNIYRPHDNYVLKEGDVFAIEPFATIGAGQVIEVPPTLIYMYVRDVPVRVAQARFLLAKIKREYGTLPFAYRWLQNDMPEGQLKLALKTLEKAGAIYGYPVLKEIRNGIVAQFEHTIIVEKDSVIVTTE

Radius of gyration: 25.17 Å; Cα contacts (8 Å, |Δi|>4): 1532; chains: 2; bounding box: 64×52×74 Å

Solvent-accessible surface area: 23374 Å² total; per-residue (Å²): 184,52,76,126,54,14,83,83,0,0,81,2,0,76,94,0,18,75,103,0,38,156,35,7,138,67,53,20,54,2,23,94,0,0,44,50,0,6,90,15,0,103,137,62,50,7,93,17,0,15,0,0,10,1,2,29,32,55,35,1,13,18,33,0,0,74,89,65,8,114,50,62,2,135,121,24,8,31,0,2,0,18,0,1,0,8,22,74,0,14,0,0,4,0,4,19,4,22,42,0,52,88,135,82,24,114,6,5,67,0,0,73,57,0,6,72,18,0,29,94,58,5,106,14,29,21,24,2,14,74,0,0,86,18,0,14,82,33,0,92,143,68,62,30,67,1,0,24,4,6,15,1,6,28,7,83,124,79,101,15,28,24,19,24,23,1,2,1,3,34,13,1,38,12,20,35,49,2,103,103,52,15,12,0,0,0,14,0,1,0,0,94,11,45,2,21,3,62,68,30,122,63,40,8,6,5,32,28,68,165,102,19,104,10,201,78,48,60,0,119,141,3,8,39,45,0,88,168,80,31,23,59,4,9,0,0,17,4,50,0,43,113,69,16,99,109,44,77,0,81,132,6,0,80,39,0,66,184,41,32,0,5,74,11,9,28,4,1,37,0,68,178,88,6,37,0,0,3,14,1,31,0,0,4,1,71,141,114,50,19,50,26,6,0,140,182,64,77,123,66,11,82,79,0,0,58,5,0,50,94,0,15,73,88,0,52,137,27,7,127,69,52,28,55,1,23,99,0,0,48,45,2,14,152,38,1,98,137,68,56,7,100,10,0,14,0,1,10,0,1,30,31,53,34,0,13,16,34,0,1,76,88,62,8,116,50,56,1,134,121,25,17,29,0,2,0,18,0,1,0,20,25,67,0,9,0,0,4,0,4,18,3,25,48,0,54,95,136,79,30,114,7,2,73,0,0,77,62,0,5,62,22,0,30,93,63,5,110,21,47,15,31,2,2,74,0,0,67,18,0,6,74,28,0,97,150,64,66,30,86,2,0,21,4,6,14,1,6,28,5,73,113,94,106,16,31,18,21,23,22,0,1,1,3,22,16,1,35,12,16,39,51,0,96,98,48,15,12,0,0,0,14,0,2,0,0,106,8,36,2,20,3,67,66,34,118,62,36,8,7,3,34,25,49,109,89,31,136,16,226,78,50,72,1,99,131,4,4,42,73,0,77,198,100,32,23,65,10,10,0,0,16,10,61,0,27,135,79,35,92,92,55,79,0,90,108,1,0,78,36,0,72,189,44,24,0,1,33,13,11,25,3,1,37,0,73,168,87,5,35,0,0,2,7,1,29,0,0,3,0,54,137,122,63,22,52,25,11,0,142